Protein AF-A0A941S152-F1 (afdb_monomer_lite)

Radius of gyration: 25.99 Å; chains: 1; bounding box: 61×61×61 Å

Secondary structure (DSSP, 8-state):
-GGGT-HHHHHHHHHHHHHH--SHHHHHHHHHHHHHHS---SSEEEEEEEEEEES-HHHHHHHHHT-TTEEEEP--HHHHTTSSS--SEEEEEESS--TTS-GGG--TTTS-BEEEEEEEES--TT-SSEEEEEEEESHHHHHHHHHHHHHHHGGGEEEEEEEEEEEEEETTTGGG---B---TT--HHHHHHHHHHHHHHIIIIIGGGS-BGGGTTB-HHHHTT-GGGHHHHHHHHHHHHHHHHHTT----HHHHHHHTTPPPPPPB---HHHHTT--HHHHTTB-GGGS-HHHHHHHHHHHHHHT-HHHHHHHHHHHTT-GGGTTTS-HHHHHHHHHHHHHHTT-HHHHHHHHHHHHHHHHHTT--HHHHHHHHHHHHHHHTTSTT-TTHHHHHHHIIIIIHHH-GGGHHHHHHHHTT--S-SGGGS---------------------THHHHSS-SS---PPTT--

Sequence (469 aa):
HAWAGEDPLAAEAFKAASNHEADFESAVDYLVLSRLLKLPQQNRVFGYTQRFQVNSVSRLLTALDQQPRFVRDDVDEGAAARQEVRPTAAYHLQDRDSSHVAPAELTFDTVPRNIAELLIYDHAEGAAHGLAVMFSYGSDALQTHQQTLLAVGGDNLQVLGEPRAGRGLSAELFPLFANLDFPKGMSTPQVDAIRLKRSEVSQNEIWPGVPQEALGGKTPAEAAQVPELQKALAAAIVDFEIQAQSMGIRVDGAVLRARFGIPAVELKVPTESEIRALSVLQLRHVDYTKLPDEDLFTETEHARILQVGRIYAPLLEEGVKRPGLQDRMQLIAVATALSRLYVSEMNYEASIHWTLKGKQAAIEKHDSVQNMLLWELQELGLRKHFPDDSEVPALAAKLWNYYLPKLPEARSIIEFVLKDVTAPGPWNSAVPELVTGTAADASSGSGLWTPESAAAASGSSKLWLPGSE

Structure (mmCIF, N/CA/C/O backbone):
data_AF-A0A941S152-F1
#
_entry.id   AF-A0A941S152-F1
#
loop_
_atom_site.group_PDB
_atom_site.id
_atom_site.type_symbol
_atom_site.label_atom_id
_atom_site.label_alt_id
_atom_site.label_comp_id
_atom_site.label_asym_id
_atom_site.label_entity_id
_atom_site.label_seq_id
_atom_site.pdbx_PDB_ins_code
_atom_site.Cartn_x
_atom_site.Cartn_y
_atom_site.Cartn_z
_atom_site.occupancy
_atom_site.B_iso_or_equiv
_atom_site.auth_seq_id
_atom_site.auth_comp_id
_atom_site.auth_asym_id
_atom_site.auth_atom_id
_atom_site.pdbx_PDB_model_num
ATOM 1 N N . HIS A 1 1 ? 1.295 -23.131 21.624 1.00 82.56 1 HIS A N 1
ATOM 2 C CA . HIS A 1 1 ? 1.570 -23.503 20.225 1.00 82.56 1 HIS A CA 1
ATOM 3 C C . HIS A 1 1 ? 2.244 -22.369 19.451 1.00 82.56 1 HIS A C 1
ATOM 5 O O . HIS A 1 1 ? 3.448 -22.459 19.282 1.00 82.56 1 HIS A O 1
ATOM 11 N N . ALA A 1 2 ? 1.565 -21.270 19.079 1.00 82.88 2 ALA A N 1
ATOM 12 C CA . ALA A 1 2 ? 2.175 -20.215 18.239 1.00 82.88 2 ALA A CA 1
ATOM 13 C C . ALA A 1 2 ? 3.460 -19.600 18.838 1.00 82.88 2 ALA A C 1
ATOM 15 O O . ALA A 1 2 ? 4.507 -19.609 18.207 1.00 82.88 2 ALA A O 1
ATOM 16 N N . TRP A 1 3 ? 3.434 -19.183 20.111 1.00 84.06 3 TRP A N 1
ATOM 17 C CA . TRP A 1 3 ? 4.626 -18.652 20.806 1.00 84.06 3 TRP A CA 1
ATOM 18 C C . TRP A 1 3 ? 5.786 -19.649 20.937 1.00 84.06 3 TRP A C 1
ATOM 20 O O . TRP A 1 3 ? 6.917 -19.244 21.181 1.00 84.06 3 TRP A O 1
ATOM 30 N N . ALA A 1 4 ? 5.507 -20.945 20.798 1.00 88.56 4 ALA A N 1
ATOM 31 C CA . ALA A 1 4 ? 6.509 -22.003 20.850 1.00 88.56 4 ALA A CA 1
ATOM 32 C C . ALA A 1 4 ? 7.050 -22.375 19.454 1.00 88.56 4 ALA A C 1
ATOM 34 O O . ALA A 1 4 ? 7.833 -23.313 19.346 1.00 88.56 4 ALA A O 1
ATOM 35 N N . GLY A 1 5 ? 6.629 -21.676 18.389 1.00 84.56 5 GLY A N 1
ATOM 36 C CA . GLY A 1 5 ? 6.987 -21.997 17.002 1.00 84.56 5 GLY A CA 1
ATOM 37 C C . GLY A 1 5 ? 6.252 -23.216 16.433 1.00 84.56 5 GLY A C 1
ATOM 38 O O . GLY A 1 5 ? 6.666 -23.775 15.420 1.00 84.56 5 GLY A O 1
ATOM 39 N N . GLU A 1 6 ? 5.167 -23.657 17.075 1.00 88.88 6 GLU A N 1
ATOM 40 C CA . GLU A 1 6 ? 4.359 -24.804 16.644 1.00 88.88 6 GLU A CA 1
ATOM 41 C C . GLU A 1 6 ? 3.171 -24.348 15.778 1.00 88.88 6 GLU A C 1
ATOM 43 O O . GLU A 1 6 ? 2.007 -24.640 16.077 1.00 88.88 6 GLU A O 1
ATOM 48 N N . ASP A 1 7 ? 3.459 -23.600 14.713 1.00 88.38 7 ASP A N 1
ATOM 49 C CA . ASP A 1 7 ? 2.447 -22.942 13.874 1.00 88.38 7 ASP A CA 1
ATOM 50 C C . ASP A 1 7 ? 1.374 -23.895 13.319 1.00 88.38 7 ASP A C 1
ATOM 52 O O . ASP A 1 7 ? 0.195 -23.542 13.392 1.00 88.38 7 ASP A O 1
ATOM 56 N N . PRO A 1 8 ? 1.689 -25.125 12.851 1.00 90.50 8 PRO A N 1
ATOM 57 C CA . PRO A 1 8 ? 0.659 -26.048 12.373 1.00 90.50 8 PRO A CA 1
ATOM 58 C C . PRO A 1 8 ? -0.358 -26.432 13.456 1.00 90.50 8 PRO A C 1
ATOM 60 O O . PRO A 1 8 ? -1.557 -26.487 13.187 1.00 90.50 8 PRO A O 1
ATOM 63 N N . LEU A 1 9 ? 0.101 -26.660 14.693 1.00 92.31 9 LEU A N 1
ATOM 64 C CA . LEU A 1 9 ? -0.781 -26.992 15.816 1.00 92.31 9 LEU A CA 1
ATOM 65 C C . LEU A 1 9 ? -1.610 -25.781 16.241 1.00 92.31 9 LEU A C 1
ATOM 67 O O . LEU A 1 9 ? -2.798 -25.914 16.523 1.00 92.31 9 LEU A O 1
ATOM 71 N N . ALA A 1 10 ? -1.003 -24.593 16.250 1.00 93.56 10 ALA A N 1
ATOM 72 C CA . ALA A 1 10 ? -1.712 -23.353 16.536 1.00 93.56 10 ALA A CA 1
ATOM 73 C C . ALA A 1 10 ? -2.812 -23.082 15.502 1.00 93.56 10 ALA A C 1
ATOM 75 O O . ALA A 1 10 ? -3.938 -22.757 15.872 1.00 93.56 10 ALA A O 1
ATOM 76 N N . ALA A 1 11 ? -2.510 -23.274 14.217 1.00 92.56 11 ALA A N 1
ATOM 77 C CA . ALA A 1 11 ? -3.466 -23.087 13.141 1.00 92.56 11 ALA A CA 1
ATOM 78 C C . ALA A 1 11 ? -4.673 -24.027 13.269 1.00 92.56 11 ALA A C 1
ATOM 80 O O . ALA A 1 11 ? -5.812 -23.581 13.120 1.00 92.56 11 ALA A O 1
ATOM 81 N N . GLU A 1 12 ? -4.457 -25.309 13.578 1.00 94.25 12 GLU A N 1
ATOM 82 C CA . GLU A 1 12 ? -5.560 -26.251 13.806 1.00 94.25 12 GLU A CA 1
ATOM 83 C C . GLU A 1 12 ? -6.346 -25.931 15.086 1.00 94.25 12 GLU A C 1
ATOM 85 O O . GLU A 1 12 ? -7.574 -26.015 15.078 1.00 94.25 12 GLU A O 1
ATOM 90 N N . ALA A 1 13 ? -5.682 -25.479 16.155 1.00 95.31 13 ALA A N 1
ATOM 91 C CA . ALA A 1 13 ? -6.355 -25.044 17.379 1.00 95.31 13 ALA A CA 1
ATOM 92 C C . ALA A 1 13 ? -7.275 -23.836 17.132 1.00 95.31 13 ALA A C 1
ATOM 94 O O . ALA A 1 13 ? -8.432 -23.854 17.547 1.00 95.31 13 ALA A O 1
ATOM 95 N N . PHE A 1 14 ? -6.809 -22.820 16.398 1.00 95.56 14 PHE A N 1
ATOM 96 C CA . PHE A 1 14 ? -7.642 -21.675 16.025 1.00 95.56 14 PHE A CA 1
ATOM 97 C C . PHE A 1 14 ? -8.787 -22.065 15.087 1.00 95.56 14 PHE A C 1
ATOM 99 O O . PHE A 1 14 ? -9.913 -21.600 15.254 1.00 95.56 14 PHE A O 1
ATOM 106 N N . LYS A 1 15 ? -8.554 -22.987 14.146 1.00 95.25 15 LYS A N 1
ATOM 107 C CA . LYS A 1 15 ? -9.627 -23.529 13.303 1.00 95.25 15 LYS A CA 1
ATOM 108 C C . LYS A 1 15 ? -10.693 -24.231 14.146 1.00 95.25 15 LYS A C 1
ATOM 110 O O . LYS A 1 15 ? -11.882 -24.011 13.919 1.00 95.25 15 LYS A O 1
ATOM 115 N N . ALA A 1 16 ? -10.291 -25.045 15.120 1.00 96.31 16 ALA A N 1
ATOM 116 C CA . ALA A 1 16 ? -11.218 -25.694 16.041 1.00 96.31 16 ALA A CA 1
ATOM 117 C C . ALA A 1 16 ? -11.985 -24.663 16.885 1.00 96.31 16 ALA A C 1
ATOM 119 O O . ALA A 1 16 ? -13.212 -24.734 16.945 1.00 96.31 16 ALA A O 1
ATOM 120 N N . ALA A 1 17 ? -11.294 -23.665 17.448 1.00 95.75 17 ALA A N 1
ATOM 121 C CA . ALA A 1 17 ? -11.914 -22.568 18.194 1.00 95.75 17 ALA A CA 1
ATOM 122 C C . ALA A 1 17 ? -12.973 -21.840 17.353 1.00 95.75 17 ALA A C 1
ATOM 124 O O . ALA A 1 17 ? -14.103 -21.679 17.803 1.00 95.75 17 ALA A O 1
ATOM 125 N N . SER A 1 18 ? -12.675 -21.537 16.084 1.00 96.75 18 SER A N 1
ATOM 126 C CA . SER A 1 18 ? -13.630 -20.898 15.168 1.00 96.75 18 SER A CA 1
ATOM 127 C C . SER A 1 18 ? -14.936 -21.680 14.975 1.00 96.75 18 SER A C 1
ATOM 129 O O . SER A 1 18 ? -15.940 -21.102 14.570 1.00 96.75 18 SER A O 1
ATOM 131 N N . ASN A 1 19 ? -14.945 -23.000 15.187 1.00 95.38 19 ASN A N 1
ATOM 132 C CA . ASN A 1 19 ? -16.136 -23.842 15.027 1.00 95.38 19 ASN A CA 1
ATOM 133 C C . ASN A 1 19 ? -16.952 -23.988 16.314 1.00 95.38 19 ASN A C 1
ATOM 135 O O . ASN A 1 19 ? -18.108 -24.397 16.243 1.00 95.38 19 ASN A O 1
ATOM 139 N N . HIS A 1 20 ? -16.352 -23.682 17.462 1.00 96.06 20 HIS A N 1
ATOM 140 C CA . HIS A 1 20 ? -17.003 -23.733 18.769 1.00 96.06 20 HIS A CA 1
ATOM 141 C C . HIS A 1 20 ? -17.380 -22.349 19.305 1.00 96.06 20 HIS A C 1
ATOM 143 O O . HIS A 1 20 ? -18.161 -22.267 20.250 1.00 96.06 20 HIS A O 1
ATOM 149 N N . GLU A 1 21 ? -16.847 -21.285 18.707 1.00 95.62 21 GLU A N 1
ATOM 150 C CA . GLU A 1 21 ? -17.177 -19.908 19.046 1.00 95.62 21 GLU A CA 1
ATOM 151 C C . GLU A 1 21 ? -18.604 -19.554 18.599 1.00 95.62 21 GLU A C 1
ATOM 153 O O . GLU A 1 21 ? -19.002 -19.827 17.463 1.00 95.62 21 GLU A O 1
ATOM 158 N N . ALA A 1 22 ? -19.379 -18.970 19.514 1.00 93.69 22 ALA A N 1
ATOM 159 C CA . ALA A 1 22 ?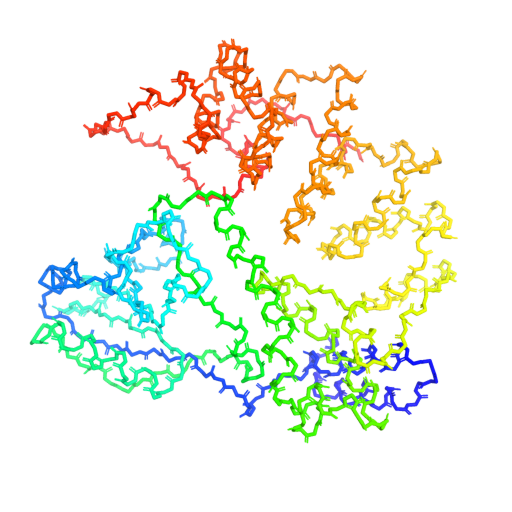 -20.770 -18.596 19.277 1.00 93.69 22 ALA A CA 1
ATOM 160 C C . ALA A 1 22 ? -20.880 -17.201 18.652 1.00 93.69 22 ALA A C 1
ATOM 162 O O . ALA A 1 22 ? -21.794 -16.945 17.867 1.00 93.69 22 ALA A O 1
ATOM 163 N N . ASP A 1 23 ? -19.954 -16.306 18.997 1.00 93.69 23 ASP A N 1
ATOM 164 C CA . ASP A 1 23 ? -19.885 -14.974 18.415 1.00 93.69 23 ASP A CA 1
ATOM 165 C C . ASP A 1 23 ? -19.333 -15.027 16.986 1.00 93.69 23 ASP A C 1
ATOM 167 O O . ASP A 1 23 ? -18.220 -15.496 16.750 1.00 93.69 23 ASP A O 1
ATOM 171 N N . PHE A 1 24 ? -20.101 -14.518 16.020 1.00 94.88 24 PHE A N 1
ATOM 172 C CA . PHE A 1 24 ? -19.744 -14.630 14.606 1.00 94.88 24 PHE A CA 1
ATOM 173 C C . PHE A 1 24 ? -18.400 -13.961 14.285 1.00 94.88 24 PHE A C 1
ATOM 175 O O . PHE A 1 24 ? -17.563 -14.578 13.629 1.00 94.88 24 PHE A O 1
ATOM 182 N N . GLU A 1 25 ? -18.159 -12.737 14.763 1.00 95.00 25 GLU A N 1
ATOM 183 C CA . GLU A 1 25 ? -16.914 -12.019 14.457 1.00 95.00 25 GLU A CA 1
ATOM 184 C C . GLU A 1 25 ? -15.699 -12.641 15.156 1.00 95.00 25 GLU A C 1
ATOM 186 O O . GLU A 1 25 ? -14.649 -12.797 14.539 1.00 95.00 25 GLU A O 1
ATOM 191 N N . SER A 1 26 ? -15.842 -13.102 16.402 1.00 93.94 26 SER A N 1
ATOM 192 C CA . SER A 1 26 ? -14.766 -13.836 17.085 1.00 93.94 26 SER A CA 1
ATOM 193 C C . SER A 1 26 ? -14.440 -15.153 16.369 1.00 93.94 26 SER A C 1
ATOM 195 O O . SER A 1 26 ? -13.273 -15.513 16.201 1.00 93.94 26 SER A O 1
ATOM 197 N N . ALA A 1 27 ? -15.460 -15.858 15.866 1.00 95.81 27 ALA A N 1
ATOM 198 C CA . ALA A 1 27 ? -15.267 -17.054 15.056 1.00 95.81 27 ALA A CA 1
ATOM 199 C C . ALA A 1 27 ? -14.530 -16.742 13.738 1.00 95.81 27 ALA A C 1
ATOM 201 O O . ALA A 1 27 ? -13.678 -17.525 13.307 1.00 95.81 27 ALA A O 1
ATOM 202 N N . VAL A 1 28 ? -14.833 -15.604 13.105 1.00 96.75 28 VAL A N 1
ATOM 203 C CA . VAL A 1 28 ? -14.126 -15.104 11.916 1.00 96.75 28 VAL A CA 1
ATOM 204 C C . VAL A 1 28 ? -12.661 -14.799 12.237 1.00 96.75 28 VAL A C 1
ATOM 206 O O . VAL A 1 28 ? -11.787 -15.285 11.520 1.00 96.75 28 VAL A O 1
ATOM 209 N N . ASP A 1 29 ? -12.372 -14.092 13.330 1.00 95.25 29 ASP A N 1
ATOM 210 C CA . ASP A 1 29 ? -11.004 -13.750 13.738 1.00 95.25 29 ASP A CA 1
ATOM 211 C C . ASP A 1 29 ? -10.145 -14.991 13.988 1.00 95.25 29 ASP A C 1
ATOM 213 O O . ASP A 1 29 ? -9.012 -15.077 13.509 1.00 95.25 29 ASP A O 1
ATOM 217 N N . TYR A 1 30 ? -10.682 -16.002 14.678 1.00 95.62 30 TYR A N 1
ATOM 218 C CA . TYR A 1 30 ? -9.973 -17.269 14.858 1.00 95.62 30 TYR A CA 1
ATOM 219 C C . TYR A 1 30 ? -9.685 -17.959 13.523 1.00 95.62 30 TYR A C 1
ATOM 221 O O . TYR A 1 30 ? -8.609 -18.532 13.332 1.00 95.62 30 TYR A O 1
ATOM 229 N N . LEU A 1 31 ? -10.612 -17.887 12.569 1.00 95.88 31 LEU A N 1
ATOM 230 C CA . LEU A 1 31 ? -10.389 -18.452 11.245 1.00 95.88 31 LEU A CA 1
ATOM 231 C C . LEU A 1 31 ? -9.303 -17.688 10.468 1.00 95.88 31 LEU A C 1
ATOM 233 O O . LEU A 1 31 ? -8.474 -18.329 9.823 1.00 95.88 31 LEU A O 1
ATOM 237 N N . VAL A 1 32 ? -9.253 -16.358 10.577 1.00 94.88 32 VAL A N 1
ATOM 238 C CA . VAL A 1 32 ? -8.183 -15.515 10.008 1.00 94.88 32 VAL A CA 1
ATOM 239 C C . VAL A 1 32 ? -6.830 -15.869 10.632 1.00 94.88 32 VAL A C 1
ATOM 241 O O . VAL A 1 32 ? -5.883 -16.169 9.909 1.00 94.88 32 VAL A O 1
ATOM 244 N N . LEU A 1 33 ? -6.728 -15.947 11.965 1.00 93.19 33 LEU A N 1
ATOM 245 C CA . LEU A 1 33 ? -5.487 -16.344 12.651 1.00 93.19 33 LEU A CA 1
ATOM 246 C C . LEU A 1 33 ? -5.007 -17.733 12.221 1.00 93.19 33 LEU A C 1
ATOM 248 O O . LEU A 1 33 ? -3.816 -17.936 11.982 1.00 93.19 33 LEU A O 1
ATOM 252 N N . SER A 1 34 ? -5.934 -18.685 12.078 1.00 93.50 34 SER A N 1
ATOM 253 C CA . SER A 1 34 ? -5.625 -20.019 11.557 1.00 93.50 34 SER A CA 1
ATOM 254 C C . SER A 1 34 ? -4.985 -19.955 10.168 1.00 93.50 34 SER A C 1
ATOM 256 O O . SER A 1 34 ? -4.012 -20.662 9.906 1.00 93.50 34 SER A O 1
ATOM 258 N N . ARG A 1 35 ? -5.504 -19.097 9.282 1.00 90.12 35 ARG A N 1
ATOM 259 C CA . ARG A 1 35 ? -5.003 -18.930 7.911 1.00 90.12 35 ARG A CA 1
ATOM 260 C C . ARG A 1 35 ? -3.667 -18.197 7.864 1.00 90.12 35 ARG A C 1
ATOM 262 O O . ARG A 1 35 ? -2.782 -18.648 7.150 1.00 90.12 35 ARG A O 1
ATOM 269 N N . LEU A 1 36 ? -3.483 -17.143 8.659 1.00 88.25 36 LEU A N 1
ATOM 270 C CA . LEU A 1 36 ? -2.224 -16.387 8.715 1.00 88.25 36 LEU A CA 1
ATOM 271 C C . LEU A 1 36 ? -1.042 -17.237 9.207 1.00 88.25 36 LEU A C 1
ATOM 273 O O . LEU A 1 36 ? 0.086 -17.036 8.764 1.00 88.25 36 LEU A O 1
ATOM 277 N N . LEU A 1 37 ? -1.298 -18.209 10.089 1.00 88.50 37 LEU A N 1
ATOM 278 C CA . LEU A 1 37 ? -0.285 -19.159 10.565 1.00 88.50 37 LEU A CA 1
ATOM 279 C C . LEU A 1 37 ? -0.015 -20.302 9.576 1.00 88.50 37 LEU A C 1
ATOM 281 O O . LEU A 1 37 ? 1.025 -20.959 9.648 1.00 88.50 37 LEU A O 1
ATOM 285 N N . LYS A 1 38 ? -0.926 -20.556 8.630 1.00 83.56 38 LYS A N 1
ATOM 286 C CA . LYS A 1 38 ? -0.695 -21.525 7.558 1.00 83.56 38 LYS A CA 1
ATOM 287 C C . LYS A 1 38 ? 0.111 -20.866 6.452 1.00 83.56 38 LYS A C 1
ATOM 289 O O . LYS A 1 38 ? -0.403 -20.078 5.672 1.00 83.56 38 LYS A O 1
ATOM 294 N N . LEU A 1 39 ? 1.375 -21.258 6.317 1.00 63.34 39 LEU A N 1
ATOM 295 C CA . LEU A 1 39 ? 2.129 -20.960 5.103 1.00 63.34 39 LEU A CA 1
ATOM 296 C C . LEU A 1 39 ? 1.483 -21.723 3.931 1.00 63.34 39 LEU A C 1
ATOM 298 O O . LEU A 1 39 ? 1.511 -22.958 3.950 1.00 63.34 39 LEU A O 1
ATOM 302 N N . PRO A 1 40 ? 0.935 -21.051 2.899 1.00 58.84 40 PRO A N 1
ATOM 303 C CA . PRO A 1 40 ? 0.444 -21.749 1.720 1.00 58.84 40 PRO A CA 1
ATOM 304 C C . PRO A 1 40 ? 1.648 -22.387 1.024 1.00 58.84 40 PRO A C 1
ATOM 306 O O . PRO A 1 40 ? 2.498 -21.697 0.464 1.00 58.84 40 PRO A O 1
ATOM 309 N N . GLN A 1 41 ? 1.775 -23.709 1.132 1.00 58.06 41 GLN A N 1
ATOM 310 C CA . GLN A 1 41 ? 2.913 -24.455 0.585 1.00 58.06 41 GLN A CA 1
ATOM 311 C C . GLN A 1 41 ? 2.629 -24.983 -0.826 1.00 58.06 41 GLN A C 1
ATOM 313 O O . GLN A 1 41 ? 3.558 -25.108 -1.617 1.00 58.06 41 GLN A O 1
ATOM 318 N N . GLN A 1 42 ? 1.365 -25.273 -1.152 1.00 64.00 42 GLN A N 1
ATOM 319 C CA . GLN A 1 42 ? 1.024 -26.065 -2.340 1.00 64.00 42 GLN A CA 1
ATOM 320 C C . GLN A 1 42 ? 0.541 -25.236 -3.540 1.00 64.00 42 GLN A C 1
ATOM 322 O O . GLN A 1 42 ? 0.799 -25.634 -4.670 1.00 64.00 42 GLN A O 1
ATOM 327 N N . ASN A 1 43 ? -0.091 -24.075 -3.326 1.00 80.50 43 ASN A N 1
ATOM 328 C CA . ASN A 1 43 ? -0.660 -23.260 -4.406 1.00 80.50 43 ASN A CA 1
ATOM 329 C C . ASN A 1 43 ? 0.027 -21.888 -4.516 1.00 80.50 43 ASN A C 1
ATOM 331 O O . ASN A 1 43 ? -0.495 -20.863 -4.070 1.00 80.50 43 ASN A O 1
ATOM 335 N N . ARG A 1 44 ? 1.250 -21.877 -5.059 1.00 87.06 44 ARG A N 1
ATOM 336 C CA . ARG A 1 44 ? 2.060 -20.659 -5.200 1.00 87.06 44 ARG A CA 1
ATOM 337 C C . ARG A 1 44 ? 2.507 -20.431 -6.632 1.00 87.06 44 ARG A C 1
ATOM 339 O O . ARG A 1 44 ? 2.918 -21.362 -7.317 1.00 87.06 44 ARG A O 1
ATOM 346 N N . VAL A 1 45 ? 2.552 -19.163 -7.020 1.00 90.81 45 VAL A N 1
ATOM 347 C CA . VAL A 1 45 ? 3.277 -18.713 -8.208 1.00 90.81 45 VAL A CA 1
ATOM 348 C C . VAL A 1 45 ? 4.685 -18.328 -7.770 1.00 90.81 45 VAL A C 1
ATOM 350 O O . VAL A 1 45 ? 4.889 -17.313 -7.099 1.00 90.81 45 VAL A O 1
ATOM 353 N N . PHE A 1 46 ? 5.660 -19.180 -8.083 1.00 92.38 46 PHE A N 1
ATOM 354 C CA . PHE A 1 46 ? 7.056 -18.966 -7.705 1.00 92.38 46 PHE A CA 1
ATOM 355 C C . PHE A 1 46 ? 7.713 -17.887 -8.564 1.00 92.38 46 PHE A C 1
ATOM 357 O O . PHE A 1 46 ? 7.537 -17.861 -9.781 1.00 92.38 46 PHE A O 1
ATOM 364 N N . GLY A 1 47 ? 8.493 -17.015 -7.924 1.00 92.88 47 GLY A N 1
ATOM 365 C CA . GLY A 1 47 ? 9.498 -16.224 -8.625 1.00 92.88 47 GLY A CA 1
ATOM 366 C C . GLY A 1 47 ? 10.672 -17.124 -8.989 1.00 92.88 47 GLY A C 1
ATOM 367 O O . GLY A 1 47 ? 11.142 -17.883 -8.143 1.00 92.88 47 GLY A O 1
ATOM 368 N N . TYR A 1 48 ? 11.139 -17.060 -10.225 1.00 95.31 48 TYR A N 1
ATOM 369 C CA . TYR A 1 48 ? 12.285 -17.807 -10.714 1.00 95.31 48 TYR A CA 1
ATOM 370 C C . TYR A 1 48 ? 13.415 -16.861 -11.082 1.00 95.31 48 TYR A C 1
ATOM 372 O O . TYR A 1 48 ? 13.190 -15.782 -11.628 1.00 95.31 48 TYR A O 1
ATOM 380 N N . THR A 1 49 ? 14.638 -17.310 -10.822 1.00 95.69 49 THR A N 1
ATOM 381 C CA . THR A 1 49 ? 15.857 -16.618 -11.220 1.00 95.69 49 THR A CA 1
ATOM 382 C C . THR A 1 49 ? 16.607 -17.438 -12.261 1.00 95.69 49 THR A C 1
ATOM 384 O O . THR A 1 49 ? 17.031 -18.558 -11.968 1.00 95.69 49 THR A O 1
ATOM 387 N N . GLN A 1 50 ? 16.824 -16.863 -13.444 1.00 96.81 50 GLN A N 1
ATOM 388 C CA . GLN A 1 50 ? 17.674 -17.427 -14.493 1.00 96.81 50 GLN A CA 1
ATOM 389 C C . GLN A 1 50 ? 18.972 -16.629 -14.604 1.00 96.81 50 GLN A C 1
ATOM 391 O O . GLN A 1 50 ? 18.964 -15.399 -14.595 1.00 96.81 50 GLN A O 1
ATOM 396 N N . ARG A 1 51 ? 20.097 -17.335 -14.725 1.00 95.56 51 ARG A N 1
ATOM 397 C CA . ARG A 1 51 ? 21.418 -16.728 -14.909 1.00 95.56 51 ARG A CA 1
ATOM 398 C C . ARG A 1 51 ? 21.882 -16.866 -16.349 1.00 95.56 51 ARG A C 1
ATOM 400 O O . ARG A 1 51 ? 21.586 -17.864 -17.009 1.00 95.56 51 ARG A O 1
ATOM 407 N N . PHE A 1 52 ? 22.653 -15.886 -16.797 1.00 95.62 52 PHE A N 1
ATOM 408 C CA . PHE A 1 52 ? 23.246 -15.851 -18.123 1.00 95.62 52 PHE A CA 1
ATOM 409 C C . PHE A 1 52 ? 24.692 -15.378 -18.045 1.00 95.62 52 PHE A C 1
ATOM 411 O O . PHE A 1 52 ? 24.998 -14.413 -17.347 1.00 95.62 52 PHE A O 1
ATOM 418 N N . GLN A 1 53 ? 25.570 -16.029 -18.794 1.00 94.31 53 GLN A N 1
ATOM 419 C CA . GLN A 1 53 ? 26.903 -15.523 -19.071 1.00 94.31 53 GLN A CA 1
ATOM 420 C C . GLN A 1 53 ? 26.792 -14.399 -20.095 1.00 94.31 53 GLN A C 1
ATOM 422 O O . GLN A 1 53 ? 26.091 -14.546 -21.098 1.00 94.31 53 GLN A O 1
ATOM 427 N N . VAL A 1 54 ? 27.511 -13.306 -19.853 1.00 94.56 54 VAL A N 1
ATOM 428 C CA . VAL A 1 54 ? 27.577 -12.149 -20.742 1.00 94.56 54 VAL A CA 1
ATOM 429 C C . VAL A 1 54 ? 28.981 -12.047 -21.326 1.00 94.56 54 VAL A C 1
ATOM 431 O O . VAL A 1 54 ? 29.951 -11.784 -20.614 1.00 94.56 54 VAL A O 1
ATOM 434 N N . ASN A 1 55 ? 29.096 -12.227 -22.640 1.00 91.44 55 ASN A N 1
ATOM 435 C CA . ASN A 1 55 ? 30.387 -12.171 -23.334 1.00 91.44 55 ASN A CA 1
ATOM 436 C C . ASN A 1 55 ? 30.908 -10.732 -23.481 1.00 91.44 55 ASN A C 1
ATOM 438 O O . ASN A 1 55 ? 32.114 -10.503 -23.481 1.00 91.44 55 ASN A O 1
ATOM 442 N N . SER A 1 56 ? 30.004 -9.757 -23.611 1.00 92.00 56 SER A N 1
ATOM 443 C CA . SER A 1 56 ? 30.338 -8.333 -23.666 1.00 92.00 56 SER A CA 1
ATOM 444 C C . SER A 1 56 ? 29.215 -7.501 -23.054 1.00 92.00 56 SER A C 1
ATOM 446 O O . SER A 1 56 ? 28.162 -7.321 -23.669 1.00 92.00 56 SER A O 1
ATOM 448 N N . VAL A 1 57 ? 29.448 -6.976 -21.847 1.00 92.44 57 VAL A N 1
ATOM 449 C CA . VAL A 1 57 ? 28.448 -6.180 -21.121 1.00 92.44 57 VAL A CA 1
ATOM 450 C C . VAL A 1 57 ? 28.085 -4.918 -21.891 1.00 92.44 57 VAL A C 1
ATOM 452 O O . VAL A 1 57 ? 26.907 -4.680 -22.125 1.00 92.44 57 VAL A O 1
ATOM 455 N N . SER A 1 58 ? 29.058 -4.159 -22.399 1.00 93.06 58 SER A N 1
ATOM 456 C CA . SER A 1 58 ? 28.770 -2.931 -23.154 1.00 93.06 58 SER A CA 1
ATOM 457 C C . SER A 1 58 ? 27.902 -3.175 -24.397 1.00 93.06 58 SER A C 1
ATOM 459 O O . SER A 1 58 ? 27.017 -2.370 -24.689 1.00 93.06 58 SER A O 1
ATOM 461 N N . ARG A 1 59 ? 28.111 -4.289 -25.120 1.00 94.31 59 ARG A N 1
ATOM 462 C CA . ARG A 1 59 ? 27.279 -4.644 -26.284 1.00 94.31 59 ARG A CA 1
ATOM 463 C C . ARG A 1 59 ? 25.869 -5.040 -25.874 1.00 94.31 59 ARG A C 1
ATOM 465 O O . ARG A 1 59 ? 24.924 -4.610 -26.526 1.00 94.31 59 ARG A O 1
ATOM 472 N N . LEU A 1 60 ? 25.734 -5.819 -24.801 1.00 95.44 60 LEU A N 1
ATOM 473 C CA . LEU A 1 60 ? 24.428 -6.185 -24.263 1.00 95.44 60 LEU A CA 1
ATOM 474 C C . LEU A 1 60 ? 23.644 -4.943 -23.821 1.00 95.44 60 LEU A C 1
ATOM 476 O O . LEU A 1 60 ? 22.500 -4.794 -24.226 1.00 95.44 60 LEU A O 1
ATOM 480 N N . LEU A 1 61 ? 24.265 -4.036 -23.059 1.00 95.44 61 LEU A N 1
ATOM 481 C CA . LEU A 1 61 ? 23.629 -2.783 -22.631 1.00 95.44 61 LEU A CA 1
ATOM 482 C C . LEU A 1 61 ? 23.169 -1.953 -23.833 1.00 95.44 61 LEU A C 1
ATOM 484 O O . LEU A 1 61 ? 22.022 -1.532 -23.881 1.00 95.44 61 LEU A O 1
ATOM 488 N N . THR A 1 62 ? 24.026 -1.809 -24.850 1.00 95.88 62 THR A N 1
ATOM 489 C CA . THR A 1 62 ? 23.671 -1.096 -26.089 1.00 95.88 62 THR A CA 1
ATOM 490 C C . THR A 1 62 ? 22.476 -1.742 -26.797 1.00 95.88 62 THR A C 1
ATOM 492 O O . THR A 1 62 ? 21.611 -1.034 -27.300 1.00 95.88 62 THR A O 1
ATOM 495 N N . ALA A 1 63 ? 22.419 -3.076 -26.850 1.00 96.38 63 ALA A N 1
ATOM 496 C CA . ALA A 1 63 ? 21.309 -3.796 -27.470 1.00 96.38 63 ALA A CA 1
ATOM 497 C C . ALA A 1 63 ? 20.004 -3.641 -26.675 1.00 96.38 63 ALA A C 1
ATOM 499 O O . ALA A 1 63 ? 18.953 -3.456 -27.279 1.00 96.38 63 ALA A O 1
ATOM 500 N N . LEU A 1 64 ? 20.069 -3.682 -25.340 1.00 96.25 64 LEU A N 1
ATOM 501 C CA . LEU A 1 64 ? 18.913 -3.484 -24.463 1.00 96.25 64 LEU A CA 1
ATOM 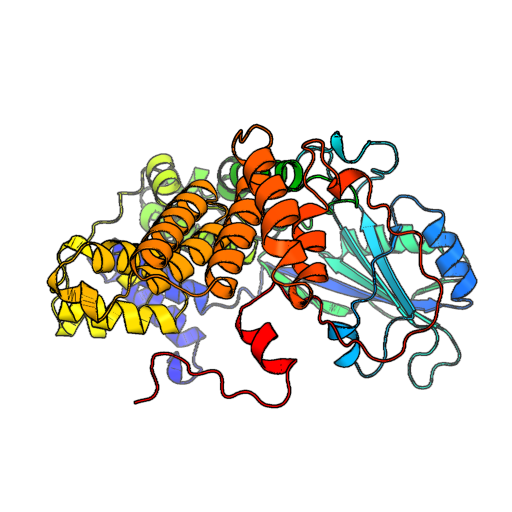502 C C . LEU A 1 64 ? 18.380 -2.050 -24.544 1.00 96.25 64 LEU A C 1
ATOM 504 O O . LEU A 1 64 ? 17.180 -1.873 -24.706 1.00 96.25 64 LEU A O 1
ATOM 508 N N . ASP A 1 65 ? 19.261 -1.045 -24.536 1.00 94.88 65 ASP A N 1
ATOM 509 C CA . ASP A 1 65 ? 18.891 0.376 -24.640 1.00 94.88 65 ASP A CA 1
ATOM 510 C C . ASP A 1 65 ? 18.196 0.715 -25.981 1.00 94.88 65 ASP A C 1
ATOM 512 O O . ASP A 1 65 ? 17.511 1.730 -26.094 1.00 94.88 65 ASP A O 1
ATOM 516 N N . GLN A 1 66 ? 18.348 -0.129 -27.009 1.00 94.62 66 GLN A N 1
ATOM 517 C CA . GLN A 1 66 ? 17.658 0.006 -28.299 1.00 94.62 66 GLN A CA 1
ATOM 518 C C . GLN A 1 66 ? 16.266 -0.641 -28.325 1.00 94.62 66 GLN A C 1
ATOM 520 O O . GLN A 1 66 ? 15.546 -0.489 -29.313 1.00 94.62 66 GLN A O 1
ATOM 525 N N . GLN A 1 67 ? 15.884 -1.382 -27.284 1.00 95.19 67 GLN A N 1
ATOM 526 C CA . GLN A 1 67 ? 14.614 -2.096 -27.222 1.00 95.19 67 GLN A CA 1
ATOM 527 C C . GLN A 1 67 ? 13.630 -1.358 -26.313 1.00 95.19 67 GLN A C 1
ATOM 529 O O . GLN A 1 67 ? 13.835 -1.337 -25.101 1.00 95.19 67 GLN A O 1
ATOM 534 N N . PRO A 1 68 ? 12.505 -0.839 -26.840 1.00 92.25 68 PRO A N 1
ATOM 535 C CA . PRO A 1 68 ? 11.581 -0.018 -26.054 1.00 92.25 68 PRO A CA 1
ATOM 536 C C . PRO A 1 68 ? 11.008 -0.697 -24.803 1.00 92.25 68 PRO A C 1
ATOM 538 O O . PRO A 1 68 ? 10.674 -0.030 -23.833 1.00 92.25 68 PRO A O 1
ATOM 541 N N . ARG A 1 69 ? 10.901 -2.032 -24.815 1.00 94.06 69 ARG A N 1
ATOM 542 C CA . ARG A 1 69 ? 10.364 -2.820 -23.694 1.00 94.06 69 ARG A CA 1
ATOM 543 C C . ARG A 1 69 ? 11.374 -3.084 -22.576 1.00 94.06 69 ARG A C 1
ATOM 545 O O . ARG A 1 69 ? 10.962 -3.580 -21.532 1.00 94.06 69 ARG A O 1
ATOM 552 N N . PHE A 1 70 ? 12.662 -2.823 -22.796 1.00 95.31 70 PHE A N 1
ATOM 553 C CA . PHE A 1 70 ? 13.698 -2.935 -21.771 1.00 95.31 70 PHE A CA 1
ATOM 554 C C . PHE A 1 70 ? 14.002 -1.542 -21.231 1.00 95.31 70 PHE A C 1
ATOM 556 O O . PHE A 1 70 ? 14.798 -0.795 -21.795 1.00 95.31 70 PHE A O 1
ATOM 563 N N . VAL A 1 71 ? 13.355 -1.189 -20.124 1.00 92.50 71 VAL A N 1
ATOM 564 C CA . VAL A 1 71 ? 13.503 0.129 -19.508 1.00 92.50 71 VAL A CA 1
ATOM 565 C C . VAL A 1 71 ? 14.593 0.066 -18.457 1.00 92.50 71 VAL A C 1
ATOM 567 O O . VAL A 1 71 ? 14.538 -0.749 -17.538 1.00 92.50 71 VAL A O 1
ATOM 570 N N . ARG A 1 72 ? 15.605 0.917 -18.613 1.00 92.12 72 ARG A N 1
ATOM 571 C CA . ARG A 1 72 ? 16.721 1.009 -17.676 1.00 92.12 72 ARG A CA 1
ATOM 572 C C . ARG A 1 72 ? 16.274 1.691 -16.389 1.00 92.12 72 ARG A C 1
ATOM 574 O O . ARG A 1 72 ? 15.691 2.773 -16.442 1.00 92.12 72 ARG A O 1
ATOM 581 N N . ASP A 1 73 ? 16.591 1.069 -15.262 1.00 86.50 73 ASP A N 1
ATOM 582 C CA . ASP A 1 73 ? 16.323 1.613 -13.935 1.00 86.50 73 ASP A CA 1
ATOM 583 C C . ASP A 1 73 ? 17.584 2.261 -13.347 1.00 86.50 73 ASP A C 1
ATOM 585 O O . ASP A 1 73 ? 18.721 1.882 -13.668 1.00 86.50 73 ASP A O 1
ATOM 589 N N . ASP A 1 74 ? 17.382 3.252 -12.484 1.00 78.50 74 ASP A N 1
ATOM 590 C CA . ASP A 1 74 ? 18.467 3.889 -11.750 1.00 78.50 74 ASP A CA 1
ATOM 591 C C . ASP A 1 74 ? 18.902 2.926 -10.630 1.00 78.50 74 ASP A C 1
ATOM 593 O O . ASP A 1 74 ? 18.115 2.561 -9.759 1.00 78.50 74 ASP A O 1
ATOM 597 N N . VAL A 1 75 ? 20.159 2.463 -10.651 1.00 67.00 75 VAL A N 1
ATOM 598 C CA . VAL A 1 75 ? 20.668 1.534 -9.626 1.00 67.00 75 VAL A CA 1
ATOM 599 C C . VAL A 1 75 ? 20.751 2.272 -8.289 1.00 67.00 75 VAL A C 1
ATOM 601 O O . VAL A 1 75 ? 21.735 2.980 -8.049 1.00 67.00 75 VAL A O 1
ATOM 604 N N . ASP A 1 76 ? 19.737 2.081 -7.439 1.00 59.56 76 ASP A N 1
ATOM 605 C CA . ASP A 1 76 ? 19.621 2.712 -6.121 1.00 59.56 76 ASP A CA 1
ATOM 606 C C . ASP A 1 76 ? 20.917 2.550 -5.314 1.00 59.56 76 ASP A C 1
ATOM 608 O O . ASP A 1 76 ? 21.334 1.444 -4.951 1.00 59.56 76 ASP A O 1
ATOM 612 N N . GLU A 1 77 ? 21.567 3.680 -5.036 1.00 50.03 77 GLU A N 1
ATOM 613 C CA . GLU A 1 77 ? 22.858 3.728 -4.356 1.00 50.03 77 GLU A CA 1
ATOM 614 C C . GLU A 1 77 ? 22.762 3.222 -2.908 1.00 50.03 77 GLU A C 1
ATOM 616 O O . GLU A 1 77 ? 23.716 2.630 -2.398 1.00 50.03 77 GLU A O 1
ATOM 621 N N . GLY A 1 78 ? 21.601 3.384 -2.260 1.00 50.81 78 GLY A N 1
ATOM 622 C CA . GLY A 1 78 ? 21.367 2.953 -0.880 1.00 50.81 78 GLY A CA 1
ATOM 623 C C . GLY A 1 78 ? 21.151 1.443 -0.741 1.00 50.81 78 GLY A C 1
ATOM 624 O O . GLY A 1 78 ? 21.691 0.819 0.178 1.00 50.81 78 GLY A O 1
ATOM 625 N N . ALA A 1 79 ? 20.396 0.835 -1.662 1.00 48.78 79 ALA A N 1
ATOM 626 C CA . ALA A 1 79 ? 20.215 -0.616 -1.722 1.00 48.78 79 ALA A CA 1
ATOM 627 C C . ALA A 1 79 ? 21.498 -1.337 -2.172 1.00 48.78 79 ALA A C 1
ATOM 629 O O . ALA A 1 79 ? 21.840 -2.391 -1.625 1.00 48.78 79 ALA A O 1
ATOM 630 N N . ALA A 1 80 ? 22.247 -0.742 -3.107 1.00 51.34 80 ALA A N 1
ATOM 631 C CA . ALA A 1 80 ? 23.525 -1.261 -3.587 1.00 51.34 80 ALA A CA 1
ATOM 632 C C . ALA A 1 80 ? 24.615 -1.289 -2.502 1.00 51.34 80 ALA A C 1
ATOM 634 O O . ALA A 1 80 ? 25.417 -2.217 -2.483 1.00 51.34 80 ALA A O 1
ATOM 635 N N . ALA A 1 81 ? 24.622 -0.335 -1.561 1.00 51.97 81 ALA A N 1
ATOM 636 C CA . ALA A 1 81 ? 25.593 -0.290 -0.461 1.00 51.97 81 ALA A CA 1
ATOM 637 C C . ALA A 1 81 ? 25.498 -1.482 0.516 1.00 51.97 81 ALA A C 1
ATOM 639 O O . ALA A 1 81 ? 26.418 -1.716 1.297 1.00 51.97 81 ALA A O 1
ATOM 640 N N . ARG A 1 82 ? 24.387 -2.235 0.492 1.00 50.78 82 ARG A N 1
ATOM 641 C CA . ARG A 1 82 ? 24.170 -3.433 1.325 1.00 50.78 82 ARG A CA 1
ATOM 642 C C . ARG A 1 82 ? 24.524 -4.742 0.614 1.00 50.78 82 ARG A C 1
ATOM 644 O O . ARG A 1 82 ? 24.445 -5.796 1.239 1.00 50.78 82 ARG A O 1
ATOM 651 N N . GLN A 1 83 ? 24.861 -4.693 -0.675 1.00 59.84 83 GLN A N 1
ATOM 652 C CA . GLN A 1 83 ? 25.258 -5.859 -1.462 1.00 59.84 83 GLN A CA 1
ATOM 653 C C . GLN A 1 83 ? 26.781 -5.879 -1.623 1.00 59.84 83 GLN A C 1
ATOM 655 O O . GLN A 1 83 ? 27.390 -4.846 -1.880 1.00 59.84 83 GLN A O 1
ATOM 660 N N . GLU A 1 84 ? 27.396 -7.058 -1.510 1.00 59.00 84 GLU A N 1
ATOM 661 C CA . GLU A 1 84 ? 28.848 -7.217 -1.708 1.00 59.00 84 GLU A CA 1
ATOM 662 C C . GLU A 1 84 ? 29.273 -6.907 -3.156 1.00 59.00 84 GLU A C 1
ATOM 664 O O . GLU A 1 84 ? 30.378 -6.422 -3.385 1.00 59.00 84 GLU A O 1
ATOM 669 N N . VAL A 1 85 ? 28.380 -7.113 -4.134 1.00 69.94 85 VAL A N 1
ATOM 670 C CA . VAL A 1 85 ? 28.627 -6.835 -5.557 1.00 69.94 85 VAL A CA 1
ATOM 671 C C . VAL A 1 85 ? 27.490 -5.994 -6.134 1.00 69.94 85 VAL A C 1
ATOM 673 O O . VAL A 1 85 ? 26.339 -6.431 -6.170 1.00 69.94 85 VAL A O 1
ATOM 676 N N . ARG A 1 86 ? 27.818 -4.795 -6.627 1.00 78.75 86 ARG A N 1
ATOM 677 C CA . ARG A 1 86 ? 26.857 -3.864 -7.237 1.00 78.75 86 ARG A CA 1
ATOM 678 C C . ARG A 1 86 ? 26.596 -4.228 -8.708 1.00 78.75 86 ARG A C 1
ATOM 680 O O . ARG A 1 86 ? 27.561 -4.441 -9.446 1.00 78.75 86 ARG A O 1
ATOM 687 N N . PRO A 1 87 ? 25.330 -4.256 -9.169 1.00 87.69 87 PRO A N 1
ATOM 688 C CA . PRO A 1 87 ? 25.044 -4.389 -10.591 1.00 87.69 87 PRO A CA 1
ATOM 689 C C . PRO A 1 87 ? 25.513 -3.145 -11.356 1.00 87.69 87 PRO A C 1
ATOM 691 O O . PRO A 1 87 ? 25.336 -2.009 -10.920 1.00 87.69 87 PRO A O 1
ATOM 694 N N . THR A 1 88 ? 26.094 -3.371 -12.528 1.00 90.25 88 THR A N 1
ATOM 695 C CA . THR A 1 88 ? 26.479 -2.343 -13.501 1.00 90.25 88 THR A CA 1
ATOM 696 C C . THR A 1 88 ? 25.253 -1.660 -14.110 1.00 90.25 88 THR A C 1
ATOM 698 O O . THR A 1 88 ? 25.305 -0.478 -14.448 1.00 90.25 88 THR A O 1
ATOM 701 N N . ALA A 1 89 ? 24.151 -2.396 -14.261 1.00 92.19 89 ALA A N 1
ATOM 702 C CA . ALA A 1 89 ? 22.869 -1.862 -14.701 1.00 92.19 89 ALA A CA 1
ATOM 703 C C . ALA A 1 89 ? 21.707 -2.738 -14.217 1.00 92.19 89 ALA A C 1
ATOM 705 O O . ALA A 1 89 ? 21.874 -3.945 -14.019 1.00 92.19 89 ALA A O 1
ATOM 706 N N . ALA A 1 90 ? 20.534 -2.124 -14.091 1.00 93.50 90 ALA A N 1
ATOM 707 C CA . ALA A 1 90 ? 19.260 -2.792 -13.873 1.00 93.50 90 ALA A CA 1
ATOM 708 C C . ALA A 1 90 ? 18.288 -2.406 -14.996 1.00 93.50 90 ALA A C 1
ATOM 710 O O . ALA A 1 90 ? 18.295 -1.265 -15.462 1.00 93.50 90 ALA A O 1
ATOM 711 N N . TYR A 1 91 ? 17.480 -3.362 -15.442 1.00 95.25 91 TYR A N 1
ATOM 712 C CA . TYR A 1 91 ? 16.416 -3.156 -16.419 1.00 95.25 91 TYR A CA 1
ATOM 713 C C . TYR A 1 91 ? 15.140 -3.843 -15.951 1.00 95.25 91 TYR A C 1
ATOM 715 O O . TYR A 1 91 ? 15.191 -4.950 -15.415 1.00 95.25 91 TYR A O 1
ATOM 723 N N . HIS A 1 92 ? 13.998 -3.247 -16.268 1.00 94.38 92 HIS A N 1
ATOM 724 C CA . HIS A 1 92 ? 12.707 -3.924 -16.240 1.00 94.38 92 HIS A CA 1
ATOM 725 C C . HIS A 1 92 ? 12.292 -4.290 -17.660 1.00 94.38 92 HIS A C 1
ATOM 727 O O . HIS A 1 92 ? 12.425 -3.494 -18.591 1.00 94.38 92 HIS A O 1
ATOM 733 N N . LEU A 1 93 ? 11.783 -5.507 -17.832 1.00 95.81 93 LEU A N 1
ATOM 734 C CA . LEU A 1 93 ? 11.077 -5.909 -19.041 1.00 95.81 93 LEU A CA 1
ATOM 735 C C . LEU A 1 93 ? 9.595 -5.591 -18.860 1.00 95.81 93 LEU A C 1
ATOM 737 O O . LEU A 1 93 ? 8.956 -6.130 -17.954 1.00 95.81 93 LEU A O 1
ATOM 741 N N . GLN A 1 94 ? 9.044 -4.773 -19.749 1.00 95.56 94 GLN A N 1
ATOM 742 C CA . GLN A 1 94 ? 7.632 -4.400 -19.750 1.00 95.56 94 GLN A CA 1
ATOM 743 C C . GLN A 1 94 ? 6.778 -5.340 -20.617 1.00 95.56 94 GLN A C 1
ATOM 745 O O . GLN A 1 94 ? 7.234 -5.879 -21.634 1.00 95.56 94 GLN A O 1
ATOM 750 N N . ASP A 1 95 ? 5.508 -5.529 -20.252 1.00 94.75 95 ASP A N 1
ATOM 751 C CA . ASP A 1 95 ? 4.530 -6.335 -21.002 1.00 94.75 95 ASP A CA 1
ATOM 752 C C . ASP A 1 95 ? 4.198 -5.763 -22.389 1.00 94.75 95 ASP A C 1
ATOM 754 O O . ASP A 1 95 ? 3.838 -6.511 -23.298 1.00 94.75 95 ASP A O 1
ATOM 758 N N . ARG A 1 96 ? 4.395 -4.458 -22.573 1.00 92.25 96 ARG A N 1
ATOM 759 C CA . ARG A 1 96 ? 4.152 -3.714 -23.809 1.00 92.25 96 ARG A CA 1
ATOM 760 C C . ARG A 1 96 ? 5.182 -2.605 -23.985 1.00 92.25 96 ARG A C 1
ATOM 762 O O . ARG A 1 96 ? 5.818 -2.192 -23.026 1.00 92.25 96 ARG A O 1
ATOM 769 N N . ASP A 1 97 ? 5.319 -2.126 -25.213 1.00 89.62 97 ASP A N 1
ATOM 770 C CA . ASP A 1 97 ? 6.034 -0.883 -25.497 1.00 89.62 97 ASP A CA 1
ATOM 771 C C . ASP A 1 97 ? 5.096 0.297 -25.211 1.00 89.62 97 ASP A C 1
ATOM 773 O O . ASP A 1 97 ? 4.018 0.362 -25.796 1.00 89.62 97 ASP A O 1
ATOM 777 N N . SER A 1 98 ? 5.480 1.209 -24.318 1.00 82.81 98 SER A N 1
ATOM 778 C CA . SER A 1 98 ? 4.735 2.447 -24.058 1.00 82.81 98 SER A CA 1
ATOM 779 C C . SER A 1 98 ? 5.430 3.698 -24.601 1.00 82.81 98 SER A C 1
ATOM 781 O O . SER A 1 98 ? 4.946 4.800 -24.371 1.00 82.81 98 SER A O 1
ATOM 783 N N . SER A 1 99 ? 6.552 3.565 -25.316 1.00 82.44 99 SER A N 1
ATOM 784 C CA . SER A 1 99 ? 7.360 4.699 -25.798 1.00 82.44 99 SER A CA 1
ATOM 785 C C . SER A 1 99 ? 6.635 5.582 -26.819 1.00 82.44 99 SER A C 1
ATOM 787 O O . SER A 1 99 ? 6.975 6.752 -26.983 1.00 82.44 99 SER A O 1
ATOM 789 N N . HIS A 1 100 ? 5.614 5.039 -27.485 1.00 83.69 100 HIS A N 1
ATOM 790 C CA . HIS A 1 100 ? 4.782 5.749 -28.454 1.00 83.69 100 HIS A CA 1
ATOM 791 C C . HIS A 1 100 ? 3.566 6.449 -27.828 1.00 83.69 100 HIS A C 1
ATOM 793 O O . HIS A 1 100 ? 2.879 7.192 -28.526 1.00 83.69 100 HIS A O 1
ATOM 799 N N . VAL A 1 101 ? 3.287 6.215 -26.541 1.00 85.38 101 VAL A N 1
ATOM 800 C CA . VAL A 1 101 ? 2.203 6.872 -25.803 1.00 85.38 101 VAL A CA 1
ATOM 801 C C . VAL A 1 101 ? 2.818 7.937 -24.910 1.00 85.38 101 VAL A C 1
ATOM 803 O O . VAL A 1 101 ? 3.734 7.659 -24.135 1.00 85.38 101 VAL A O 1
ATOM 806 N N . ALA A 1 102 ? 2.328 9.172 -25.005 1.00 87.69 102 ALA A N 1
ATOM 807 C CA . ALA A 1 102 ? 2.815 10.229 -24.131 1.00 87.69 102 ALA A CA 1
ATOM 808 C C . ALA A 1 102 ? 2.507 9.871 -22.661 1.00 87.69 102 ALA A C 1
ATOM 810 O O . ALA A 1 102 ? 1.393 9.427 -22.378 1.00 87.69 102 ALA A O 1
ATOM 811 N N . PRO A 1 103 ? 3.422 10.111 -21.698 1.00 86.25 103 PRO A N 1
ATOM 812 C CA . PRO A 1 103 ? 3.174 9.796 -20.288 1.00 86.25 103 PRO A CA 1
ATOM 813 C C . PRO A 1 103 ? 1.865 10.385 -19.741 1.00 86.25 103 PRO A C 1
ATOM 815 O O . PRO A 1 103 ? 1.191 9.758 -18.930 1.00 86.25 103 PRO A O 1
ATOM 818 N N . ALA A 1 104 ? 1.469 11.563 -20.233 1.00 86.38 104 ALA A N 1
ATOM 819 C CA . ALA A 1 104 ? 0.233 12.231 -19.837 1.00 86.38 104 ALA A CA 1
ATOM 820 C C . ALA A 1 104 ? -1.058 11.555 -20.354 1.00 86.38 104 ALA A C 1
ATOM 822 O O . ALA A 1 104 ? -2.143 11.875 -19.874 1.00 86.38 104 ALA A O 1
ATOM 823 N N . GLU A 1 105 ? -0.955 10.643 -21.322 1.00 89.94 105 GLU A N 1
ATOM 824 C CA . GLU A 1 105 ? -2.076 9.910 -21.927 1.00 89.94 105 GLU A CA 1
ATOM 825 C C . GLU A 1 105 ? -2.213 8.482 -21.372 1.00 89.94 105 GLU A C 1
ATOM 827 O O . GLU A 1 105 ? -3.136 7.750 -21.737 1.00 89.94 105 GLU A O 1
ATOM 832 N N . LEU A 1 106 ? -1.301 8.058 -20.490 1.00 92.31 106 LEU A N 1
ATOM 833 C CA . LEU A 1 106 ? -1.359 6.736 -19.877 1.00 92.31 106 LEU A CA 1
ATOM 834 C C . LEU A 1 106 ? -2.552 6.622 -18.920 1.00 92.31 106 LEU A C 1
ATOM 836 O O . LEU A 1 106 ? -2.848 7.509 -18.123 1.00 92.31 106 LEU A O 1
ATOM 840 N N . THR A 1 107 ? -3.220 5.476 -18.993 1.00 92.81 107 THR A N 1
ATOM 841 C CA . THR A 1 107 ? -4.388 5.099 -18.189 1.00 92.81 107 THR A CA 1
ATOM 842 C C . THR A 1 107 ? -4.118 3.769 -17.493 1.00 92.81 107 THR A C 1
ATOM 844 O O . THR A 1 107 ? -3.117 3.116 -17.776 1.00 92.81 107 THR A O 1
ATOM 847 N N . PHE A 1 108 ? -5.021 3.313 -16.622 1.00 92.62 108 PHE A N 1
ATOM 848 C CA . PHE A 1 108 ? -4.883 1.999 -15.983 1.00 92.62 108 PHE A CA 1
ATOM 849 C C . PHE A 1 108 ? -4.786 0.836 -16.990 1.00 92.62 108 PHE A C 1
ATOM 851 O O . PHE A 1 108 ? -4.063 -0.129 -16.746 1.00 92.62 108 PHE A O 1
ATOM 858 N N . ASP A 1 109 ? -5.464 0.939 -18.133 1.00 90.50 109 ASP A N 1
ATOM 859 C CA . ASP A 1 109 ? -5.453 -0.114 -19.149 1.00 90.50 109 ASP A CA 1
ATOM 860 C C . ASP A 1 109 ? -4.229 -0.050 -20.056 1.00 90.50 109 ASP A C 1
ATOM 862 O O . ASP A 1 109 ? -3.836 -1.079 -20.605 1.00 90.50 109 ASP A O 1
ATOM 866 N N . THR A 1 110 ? -3.622 1.130 -20.221 1.00 92.12 110 THR A N 1
ATOM 867 C CA . THR A 1 110 ? -2.499 1.358 -21.145 1.00 92.12 110 THR A CA 1
ATOM 868 C C . THR A 1 110 ? -1.141 1.437 -20.456 1.00 92.12 110 THR A C 1
ATOM 870 O O . THR A 1 110 ? -0.141 1.168 -21.119 1.00 92.12 110 THR A O 1
ATOM 873 N N . VAL A 1 111 ? -1.092 1.724 -19.151 1.00 93.94 111 VAL A N 1
ATOM 874 C CA . VAL A 1 111 ? 0.147 1.764 -18.362 1.00 93.94 111 VAL A CA 1
ATOM 875 C C . VAL A 1 111 ? 0.883 0.414 -18.446 1.00 93.94 111 VAL A C 1
ATOM 877 O O . VAL A 1 111 ? 0.253 -0.642 -18.291 1.00 93.94 111 VAL A O 1
ATOM 880 N N . PRO A 1 112 ? 2.194 0.413 -18.748 1.00 94.06 112 PRO A N 1
ATOM 881 C CA . PRO A 1 112 ? 2.969 -0.816 -18.848 1.00 94.06 112 PRO A CA 1
ATOM 882 C C . PRO A 1 112 ? 3.100 -1.523 -17.496 1.00 94.06 112 PRO A C 1
ATOM 884 O O . PRO A 1 112 ? 3.000 -0.924 -16.423 1.00 94.06 112 PRO A O 1
ATOM 887 N N . ARG A 1 113 ? 3.332 -2.834 -17.555 1.00 94.19 113 ARG A N 1
ATOM 888 C CA . ARG A 1 113 ? 3.581 -3.675 -16.380 1.00 94.19 113 ARG A CA 1
ATOM 889 C C . ARG A 1 113 ? 4.966 -4.290 -16.468 1.00 94.19 113 ARG A C 1
ATOM 891 O O . ARG A 1 113 ? 5.300 -4.890 -17.487 1.00 94.19 113 ARG A O 1
ATOM 898 N N . ASN A 1 114 ? 5.725 -4.224 -15.384 1.00 94.06 114 ASN A N 1
ATOM 899 C CA . ASN A 1 114 ? 7.017 -4.886 -15.253 1.00 94.06 114 ASN A CA 1
ATOM 900 C C . ASN A 1 114 ? 6.800 -6.394 -15.039 1.00 94.06 114 ASN A C 1
ATOM 902 O O . ASN A 1 114 ? 6.285 -6.828 -14.007 1.00 94.06 114 ASN A O 1
ATOM 906 N N . ILE A 1 115 ? 7.170 -7.196 -16.037 1.00 94.88 115 ILE A N 1
ATOM 907 C CA . ILE A 1 115 ? 6.962 -8.658 -16.089 1.00 94.88 115 ILE A CA 1
ATOM 908 C C . ILE A 1 115 ? 8.235 -9.459 -15.793 1.00 94.88 115 ILE A C 1
ATOM 910 O O . ILE A 1 115 ? 8.164 -10.646 -15.450 1.00 94.88 115 ILE A O 1
ATOM 914 N N . ALA A 1 116 ? 9.399 -8.817 -15.887 1.00 95.12 116 ALA A N 1
ATOM 915 C CA . ALA A 1 116 ? 10.660 -9.356 -15.404 1.00 95.12 116 ALA A CA 1
ATOM 916 C C . ALA A 1 116 ? 11.616 -8.229 -14.999 1.00 95.12 116 ALA A C 1
ATOM 918 O O . ALA A 1 116 ? 11.541 -7.124 -15.529 1.00 95.12 116 ALA A O 1
ATOM 919 N N . GLU A 1 117 ? 12.538 -8.545 -14.101 1.00 95.12 117 GLU A N 1
ATOM 920 C CA . GLU A 1 117 ? 13.668 -7.694 -13.728 1.00 95.12 117 GLU A CA 1
ATOM 921 C C . GLU A 1 117 ? 14.957 -8.337 -14.251 1.00 95.12 117 GLU A C 1
ATOM 923 O O . GLU A 1 117 ? 15.086 -9.564 -14.262 1.00 95.12 117 GLU A O 1
ATOM 928 N N . LEU A 1 118 ? 15.908 -7.524 -14.700 1.00 96.19 118 LEU A N 1
ATOM 929 C CA . LEU A 1 118 ? 17.192 -7.952 -15.233 1.00 96.19 118 LEU A CA 1
ATOM 930 C C . LEU A 1 118 ? 18.321 -7.145 -14.591 1.00 96.19 118 LEU A C 1
ATOM 932 O O . LEU A 1 118 ? 18.452 -5.946 -14.823 1.00 96.19 118 LEU A O 1
ATOM 936 N N . LEU A 1 119 ? 19.184 -7.827 -13.845 1.00 94.44 119 LEU A N 1
ATOM 937 C CA . LEU A 1 119 ? 20.387 -7.253 -13.247 1.00 94.44 119 LEU A CA 1
ATOM 938 C C . LEU A 1 119 ? 21.619 -7.686 -14.038 1.00 94.44 119 LEU A C 1
ATOM 940 O O . LEU A 1 119 ? 21.765 -8.867 -14.358 1.00 94.44 119 LEU A O 1
ATOM 944 N N . ILE A 1 120 ? 22.512 -6.747 -14.343 1.00 93.56 120 ILE A N 1
ATOM 945 C CA . ILE A 1 120 ? 23.716 -6.985 -15.149 1.00 93.56 120 ILE A CA 1
ATOM 946 C C . ILE A 1 120 ? 24.951 -6.611 -14.337 1.00 93.56 120 ILE A C 1
ATOM 948 O O . ILE A 1 120 ? 25.015 -5.526 -13.770 1.00 93.56 120 ILE A O 1
ATOM 952 N N . TYR A 1 121 ? 25.947 -7.490 -14.329 1.00 91.12 121 TYR A N 1
ATOM 953 C CA . TYR A 1 121 ? 27.204 -7.356 -13.601 1.00 91.12 121 TYR A CA 1
ATOM 954 C C . TYR A 1 121 ? 28.382 -7.504 -14.571 1.00 91.12 121 TYR A C 1
ATOM 956 O O . TYR A 1 121 ? 28.448 -8.485 -15.314 1.00 91.12 121 TYR A O 1
ATOM 964 N N . ASP A 1 122 ? 29.320 -6.557 -14.548 1.00 85.69 122 ASP A N 1
ATOM 965 C CA . ASP A 1 122 ? 30.545 -6.604 -15.366 1.00 85.69 122 ASP A CA 1
ATOM 966 C C . ASP A 1 122 ? 31.557 -7.631 -14.842 1.00 85.69 122 ASP A C 1
ATOM 968 O O . ASP A 1 122 ? 32.112 -8.427 -15.600 1.00 85.69 122 ASP A O 1
ATOM 972 N N . HIS A 1 123 ? 31.705 -7.706 -13.516 1.00 71.62 123 HIS A N 1
ATOM 973 C CA . HIS A 1 123 ? 32.554 -8.681 -12.839 1.00 71.62 123 HIS A CA 1
ATOM 974 C C . HIS A 1 123 ? 31.835 -9.228 -11.601 1.00 71.62 123 HIS A C 1
ATOM 976 O O . HIS A 1 123 ? 31.766 -8.565 -10.569 1.00 71.62 123 HIS A O 1
ATOM 982 N N . ALA A 1 124 ? 31.291 -10.442 -11.691 1.00 61.94 124 ALA A N 1
ATOM 983 C CA . ALA A 1 124 ? 30.958 -11.209 -10.491 1.00 61.94 124 ALA A CA 1
ATOM 984 C C . ALA A 1 124 ? 32.266 -11.772 -9.902 1.00 61.94 124 ALA A C 1
ATOM 986 O O . ALA A 1 124 ? 33.144 -12.172 -10.671 1.00 61.94 124 ALA A O 1
ATOM 987 N N . GLU A 1 125 ? 32.426 -11.789 -8.574 1.00 54.06 125 GLU A N 1
ATOM 988 C CA . GLU A 1 125 ? 33.667 -12.236 -7.919 1.00 54.06 125 GLU A CA 1
ATOM 989 C C . GLU A 1 125 ? 34.188 -13.565 -8.503 1.00 54.06 125 GLU A C 1
ATOM 991 O O . GLU A 1 125 ? 33.521 -14.599 -8.449 1.00 54.06 125 GLU A O 1
ATOM 996 N N . GLY A 1 126 ? 35.387 -13.527 -9.098 1.00 55.66 126 GLY A N 1
ATOM 997 C CA . GLY A 1 126 ? 36.065 -14.699 -9.665 1.00 55.66 126 GLY A CA 1
ATOM 998 C C . GLY A 1 126 ? 35.660 -15.112 -11.090 1.00 55.66 126 GLY A C 1
ATOM 999 O O . GLY A 1 126 ? 36.176 -16.119 -11.575 1.00 55.66 126 GLY A O 1
ATOM 1000 N N . ALA A 1 127 ? 34.784 -14.375 -11.785 1.00 60.44 127 ALA A N 1
ATOM 1001 C CA . ALA A 1 127 ? 34.352 -14.705 -13.147 1.00 60.44 127 ALA A CA 1
ATOM 1002 C C . ALA A 1 127 ? 35.134 -13.941 -14.236 1.00 60.44 127 ALA A C 1
ATOM 1004 O O . ALA A 1 127 ? 35.321 -12.731 -14.158 1.00 60.44 127 ALA A O 1
ATOM 1005 N N . ALA A 1 128 ? 35.538 -14.648 -15.299 1.00 66.12 128 ALA A N 1
ATOM 1006 C CA . ALA A 1 128 ? 36.185 -14.062 -16.484 1.00 66.12 128 ALA A CA 1
ATOM 1007 C C . ALA A 1 128 ? 35.201 -13.361 -17.449 1.00 66.12 128 ALA A C 1
ATOM 1009 O O . ALA A 1 128 ? 35.624 -12.737 -18.421 1.00 66.12 128 ALA A O 1
ATOM 1010 N N . HIS A 1 129 ? 33.896 -13.487 -17.198 1.00 78.00 129 HIS A N 1
ATOM 1011 C CA . HIS A 1 129 ? 32.809 -12.986 -18.035 1.00 78.00 129 HIS A CA 1
ATOM 1012 C C . HIS A 1 129 ? 31.795 -12.223 -17.180 1.00 78.00 129 HIS A C 1
ATOM 1014 O O . HIS A 1 129 ? 31.677 -12.482 -15.979 1.00 78.00 129 HIS A O 1
ATOM 1020 N N . GLY A 1 130 ? 31.034 -11.331 -17.815 1.00 89.44 130 GLY A N 1
ATOM 1021 C CA . GLY A 1 130 ? 29.916 -10.667 -17.158 1.00 89.44 130 GLY A CA 1
ATOM 1022 C C . GLY A 1 130 ? 28.792 -11.652 -16.832 1.00 89.44 130 GLY A C 1
ATOM 1023 O O . GLY A 1 130 ? 28.716 -12.756 -17.382 1.00 89.44 130 GLY A O 1
ATOM 1024 N N . LEU A 1 131 ? 27.894 -11.246 -15.943 1.00 92.69 131 LEU A N 1
ATOM 1025 C CA . LEU A 1 131 ? 26.743 -12.032 -15.510 1.00 92.69 131 LEU A CA 1
ATOM 1026 C C . LEU A 1 131 ? 25.472 -11.207 -15.693 1.00 92.69 131 LEU A C 1
ATOM 1028 O O . LEU A 1 131 ? 25.424 -10.050 -15.289 1.00 92.69 131 LEU A O 1
ATOM 1032 N N . ALA A 1 132 ? 24.427 -11.812 -16.244 1.00 94.38 132 ALA A N 1
ATOM 1033 C CA . ALA A 1 132 ? 23.081 -11.262 -16.198 1.00 94.38 132 ALA A CA 1
ATOM 1034 C C . ALA A 1 132 ? 22.165 -12.200 -15.405 1.00 94.38 132 ALA A C 1
ATOM 1036 O O . ALA A 1 132 ? 22.278 -13.426 -15.486 1.00 94.38 132 ALA A O 1
ATOM 1037 N N . VAL A 1 133 ? 21.272 -11.621 -14.612 1.00 94.94 133 VAL A N 1
ATOM 1038 C CA . VAL A 1 133 ? 20.351 -12.336 -13.733 1.00 94.94 133 VAL A CA 1
ATOM 1039 C C . VAL A 1 133 ? 18.947 -11.819 -14.004 1.00 94.94 133 VAL A C 1
ATOM 1041 O O . VAL A 1 133 ? 18.662 -10.659 -13.735 1.00 94.94 133 VAL A O 1
ATOM 1044 N N . MET A 1 134 ? 18.084 -12.677 -14.547 1.00 96.12 134 MET A N 1
ATOM 1045 C CA . MET A 1 134 ? 16.676 -12.364 -14.774 1.00 96.12 134 MET A CA 1
ATOM 1046 C C . MET A 1 134 ? 15.824 -12.933 -13.645 1.00 96.12 134 MET A C 1
ATOM 1048 O O . MET A 1 134 ? 15.977 -14.105 -13.298 1.00 96.12 134 MET A O 1
ATOM 1052 N N . PHE A 1 135 ? 14.896 -12.135 -13.132 1.00 95.38 135 PHE A N 1
ATOM 1053 C CA . PHE A 1 135 ? 13.849 -12.555 -12.211 1.00 95.38 135 PHE A CA 1
ATOM 1054 C C . PHE A 1 135 ? 12.469 -12.418 -12.865 1.00 95.38 135 PHE A C 1
ATOM 1056 O O . PHE A 1 135 ? 12.158 -11.382 -13.447 1.00 95.38 135 PHE A O 1
ATOM 1063 N N . SER A 1 136 ? 11.629 -13.450 -12.769 1.00 94.88 136 SER A N 1
ATOM 1064 C CA . SER A 1 136 ? 10.236 -13.398 -13.234 1.00 94.88 136 SER A CA 1
ATOM 1065 C C . SER A 1 136 ? 9.346 -14.397 -12.493 1.00 94.88 136 SER A C 1
ATOM 1067 O O . SER A 1 136 ? 9.825 -15.425 -12.017 1.00 94.88 136 SER A O 1
ATOM 1069 N N . TYR A 1 137 ? 8.048 -14.115 -12.391 1.00 93.94 137 TYR A N 1
ATOM 1070 C CA . TYR A 1 137 ? 7.077 -15.009 -11.760 1.00 93.94 137 TYR A CA 1
ATOM 1071 C C . TYR A 1 137 ? 6.481 -16.005 -12.755 1.00 93.94 137 TYR A C 1
ATOM 1073 O O . TYR A 1 137 ? 5.985 -15.611 -13.804 1.00 93.94 137 TYR A O 1
ATOM 1081 N N . GLY A 1 138 ? 6.452 -17.282 -12.371 1.00 92.75 138 GLY A N 1
ATOM 1082 C CA . GLY A 1 138 ? 5.927 -18.378 -13.186 1.00 92.75 138 GLY A CA 1
ATOM 1083 C C . GLY A 1 138 ? 6.965 -18.951 -14.156 1.00 92.75 138 GLY A C 1
ATOM 1084 O O . GLY A 1 138 ? 7.708 -18.217 -14.804 1.00 92.75 138 GLY A O 1
ATOM 1085 N N . SER A 1 139 ? 7.010 -20.281 -14.267 1.00 91.19 139 SER A N 1
ATOM 1086 C CA . SER A 1 139 ? 7.962 -20.992 -15.133 1.00 91.19 139 SER A CA 1
ATOM 1087 C C . SER A 1 139 ? 7.761 -20.664 -16.613 1.00 91.19 139 SER A C 1
ATOM 1089 O O . SER A 1 139 ? 8.719 -20.372 -17.325 1.00 91.19 139 SER A O 1
ATOM 1091 N N . ASP A 1 140 ? 6.508 -20.664 -17.063 1.00 92.88 140 ASP A N 1
ATOM 1092 C CA . ASP A 1 140 ? 6.160 -20.501 -18.478 1.00 92.88 140 ASP A CA 1
ATOM 1093 C C . ASP A 1 140 ? 6.391 -19.051 -18.932 1.00 92.88 140 ASP A C 1
ATOM 1095 O O . ASP A 1 140 ? 6.896 -18.781 -20.028 1.00 92.88 140 ASP A O 1
ATOM 1099 N N . ALA A 1 141 ? 6.091 -18.102 -18.040 1.00 93.19 141 ALA A N 1
ATOM 1100 C CA . ALA A 1 141 ? 6.392 -16.692 -18.238 1.00 93.19 141 ALA A CA 1
ATOM 1101 C C . ALA A 1 141 ? 7.908 -16.460 -18.287 1.00 93.19 141 ALA A C 1
ATOM 1103 O O . ALA A 1 141 ? 8.389 -15.830 -19.229 1.00 93.19 141 ALA A O 1
ATOM 1104 N N . LEU A 1 142 ? 8.682 -17.040 -17.356 1.00 95.50 142 LEU A N 1
ATOM 1105 C CA . LEU A 1 142 ? 10.144 -16.961 -17.390 1.00 95.50 142 LEU A CA 1
ATOM 1106 C C . LEU A 1 142 ? 10.701 -17.460 -18.728 1.00 95.50 142 LEU A C 1
ATOM 1108 O O . LEU A 1 142 ? 11.550 -16.790 -19.307 1.00 95.50 142 LEU A O 1
ATOM 1112 N N . GLN A 1 143 ? 10.223 -18.597 -19.241 1.00 95.12 143 GLN A N 1
ATOM 1113 C CA . GLN A 1 143 ? 10.689 -19.128 -20.524 1.00 95.12 143 GLN A CA 1
ATOM 1114 C C . GLN A 1 143 ? 10.444 -18.133 -21.671 1.00 95.12 143 GLN A C 1
ATOM 1116 O O . GLN 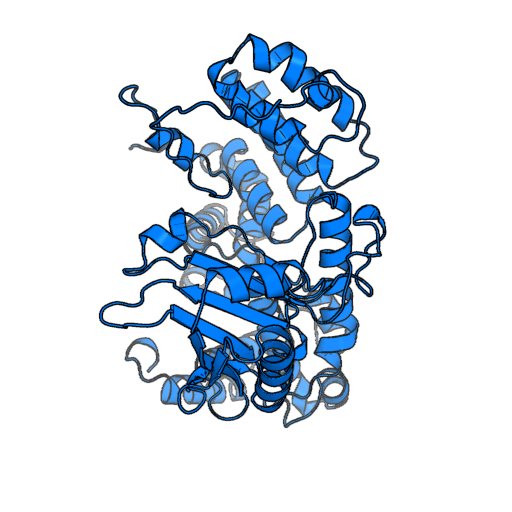A 1 143 ? 11.326 -17.911 -22.505 1.00 95.12 143 GLN A O 1
ATOM 1121 N N . THR A 1 144 ? 9.278 -17.486 -21.682 1.00 96.38 144 THR A N 1
ATOM 1122 C CA . THR A 1 144 ? 8.917 -16.457 -22.672 1.00 96.38 144 THR A CA 1
ATOM 1123 C C . THR A 1 144 ? 9.811 -15.214 -22.554 1.00 96.38 144 THR A C 1
ATOM 1125 O O . THR A 1 144 ? 10.319 -14.690 -23.552 1.00 96.38 144 THR A O 1
ATOM 1128 N N . HIS A 1 145 ? 10.062 -14.746 -21.331 1.00 96.62 145 HIS A N 1
ATOM 1129 C CA . HIS A 1 145 ? 10.918 -13.584 -21.071 1.00 96.62 145 HIS A CA 1
ATOM 1130 C C . HIS A 1 145 ? 12.387 -13.873 -21.399 1.00 96.62 145 HIS A C 1
ATOM 1132 O O . HIS A 1 145 ? 13.064 -13.044 -22.005 1.00 96.62 145 HIS A O 1
ATOM 1138 N N . GLN A 1 146 ? 12.861 -15.079 -21.090 1.00 96.31 146 GLN A N 1
ATOM 1139 C CA . GLN A 1 146 ? 14.188 -15.559 -21.455 1.00 96.31 146 GLN A CA 1
ATOM 1140 C C . GLN A 1 146 ? 14.378 -15.566 -22.974 1.00 96.31 146 GLN A C 1
ATOM 1142 O O . GLN A 1 146 ? 15.400 -15.085 -23.456 1.00 96.31 146 GLN A O 1
ATOM 1147 N N . GLN A 1 147 ? 13.409 -16.078 -23.738 1.00 95.94 147 GLN A N 1
ATOM 1148 C CA . GLN A 1 147 ? 13.472 -16.043 -25.203 1.00 95.94 147 GLN A CA 1
ATOM 1149 C C . GLN A 1 147 ? 13.535 -14.608 -25.733 1.00 95.94 147 GLN A C 1
ATOM 1151 O O . GLN A 1 147 ? 14.322 -14.324 -26.633 1.00 95.94 147 GLN A O 1
ATOM 1156 N N . THR A 1 148 ? 12.765 -13.699 -25.130 1.00 96.31 148 THR A N 1
ATOM 1157 C CA . THR A 1 148 ? 12.793 -12.269 -25.470 1.00 96.31 148 THR A CA 1
ATOM 1158 C C . THR A 1 148 ? 14.184 -11.673 -25.233 1.00 96.31 148 THR A C 1
ATOM 1160 O O . THR A 1 148 ? 14.733 -11.028 -26.122 1.00 96.31 148 THR A O 1
ATOM 1163 N N . LEU A 1 149 ? 14.798 -11.937 -24.076 1.00 97.19 149 LEU A N 1
ATOM 1164 C CA . LEU A 1 149 ? 16.150 -11.463 -23.771 1.00 97.19 149 LEU A CA 1
ATOM 1165 C C . LEU A 1 149 ? 17.205 -12.068 -24.711 1.00 97.19 149 LEU A C 1
ATOM 1167 O O . LEU A 1 149 ? 18.078 -11.348 -25.189 1.00 97.19 149 LEU A O 1
ATOM 1171 N N . LEU A 1 150 ? 17.131 -13.369 -25.002 1.00 96.81 150 LEU A N 1
ATOM 1172 C CA . LEU A 1 150 ? 18.076 -14.037 -25.904 1.00 96.81 150 LEU A CA 1
ATOM 1173 C C . LEU A 1 150 ? 17.981 -13.497 -27.336 1.00 96.81 150 LEU A C 1
ATOM 1175 O O . LEU A 1 150 ? 19.010 -13.336 -27.986 1.00 96.81 150 LEU A O 1
ATOM 1179 N N . ALA A 1 151 ? 16.778 -13.164 -27.809 1.00 96.38 151 ALA A N 1
ATOM 1180 C CA . ALA A 1 151 ? 16.589 -12.544 -29.119 1.00 96.38 151 ALA A CA 1
ATOM 1181 C C . ALA A 1 151 ? 17.269 -11.165 -29.221 1.00 96.38 151 ALA A C 1
ATOM 1183 O O . ALA A 1 151 ? 17.762 -10.807 -30.287 1.00 96.38 151 ALA A O 1
ATOM 1184 N N . VAL A 1 152 ? 17.327 -10.414 -28.116 1.00 95.44 152 VAL A N 1
ATOM 1185 C CA . VAL A 1 152 ? 17.975 -9.094 -28.052 1.00 95.44 152 VAL A CA 1
ATOM 1186 C C . VAL A 1 152 ? 19.485 -9.209 -27.844 1.00 95.44 152 VAL A C 1
ATOM 1188 O O . VAL A 1 152 ? 20.261 -8.542 -28.523 1.00 95.44 152 VAL A O 1
ATOM 1191 N N . GLY A 1 153 ? 19.920 -10.052 -26.905 1.00 92.81 153 GLY A N 1
ATOM 1192 C CA . GLY A 1 153 ? 21.336 -10.205 -26.572 1.00 92.81 153 GLY A CA 1
ATOM 1193 C C . GLY A 1 153 ? 22.138 -10.984 -27.618 1.00 92.81 153 GLY A C 1
ATOM 1194 O O . GLY A 1 153 ? 23.349 -10.764 -27.738 1.00 92.81 153 GLY A O 1
ATOM 1195 N N . GLY A 1 154 ? 21.481 -11.866 -28.380 1.00 93.06 154 GLY A N 1
ATOM 1196 C CA . GLY A 1 154 ? 22.104 -12.718 -29.392 1.00 93.06 154 GLY A CA 1
ATOM 1197 C C . GLY A 1 154 ? 23.287 -13.508 -28.829 1.00 93.06 154 GLY A C 1
ATOM 1198 O O . GLY A 1 154 ? 23.254 -13.982 -27.694 1.00 93.06 154 GLY A O 1
ATOM 1199 N N . ASP A 1 155 ? 24.380 -13.563 -29.589 1.00 90.69 155 ASP A N 1
ATOM 1200 C CA . ASP A 1 155 ? 25.612 -14.274 -29.212 1.00 90.69 155 ASP A CA 1
ATOM 1201 C C . ASP A 1 155 ? 26.332 -13.681 -27.980 1.00 90.69 155 ASP A C 1
ATOM 1203 O O . ASP A 1 155 ? 27.319 -14.242 -27.494 1.00 90.69 155 ASP A O 1
ATOM 1207 N N . ASN A 1 156 ? 25.875 -12.536 -27.453 1.00 89.00 156 ASN A N 1
ATOM 1208 C CA . ASN A 1 156 ? 26.438 -11.962 -26.230 1.00 89.00 156 ASN A CA 1
ATOM 1209 C C . ASN A 1 156 ? 25.896 -12.623 -24.956 1.00 89.00 156 ASN A C 1
ATOM 1211 O O . ASN A 1 156 ? 26.453 -12.356 -23.891 1.00 89.00 156 ASN A O 1
ATOM 1215 N N . LEU A 1 157 ? 24.849 -13.451 -25.048 1.00 94.50 157 LEU A N 1
ATOM 1216 C CA . LEU A 1 157 ? 24.217 -14.117 -23.912 1.00 94.50 157 LEU A CA 1
ATOM 1217 C C . LEU A 1 157 ? 24.215 -15.636 -24.060 1.00 94.50 157 LEU A C 1
ATOM 1219 O O . LEU A 1 157 ? 23.796 -16.180 -25.077 1.00 94.50 157 LEU A O 1
ATOM 1223 N N . GLN A 1 158 ? 24.590 -16.327 -22.988 1.00 93.88 158 GLN A N 1
ATOM 1224 C CA . GLN A 1 158 ? 24.454 -17.776 -22.884 1.00 93.88 158 GLN A CA 1
ATOM 1225 C C . GLN A 1 158 ? 23.755 -18.144 -21.580 1.00 93.88 158 GLN A C 1
ATOM 1227 O O . GLN A 1 158 ? 24.151 -17.696 -20.510 1.00 93.88 158 GLN A O 1
ATOM 1232 N N . VAL A 1 159 ? 22.723 -18.983 -21.657 1.00 95.44 159 VAL A N 1
ATOM 1233 C CA . VAL A 1 159 ? 21.990 -19.479 -20.483 1.00 95.44 159 VAL A CA 1
ATOM 1234 C C . VAL A 1 159 ? 22.925 -20.309 -19.600 1.00 95.44 159 VAL A C 1
ATOM 1236 O O . VAL A 1 159 ? 23.606 -21.210 -20.090 1.00 95.44 159 VAL A O 1
ATOM 1239 N N . LEU A 1 160 ? 22.950 -20.019 -18.298 1.00 93.44 160 LEU A N 1
ATOM 1240 C CA . LEU A 1 160 ? 23.752 -20.739 -17.310 1.00 93.44 160 LEU A CA 1
ATOM 1241 C C . LEU A 1 160 ? 22.872 -21.530 -16.346 1.00 93.44 160 LEU A C 1
ATOM 1243 O O . LEU A 1 160 ? 22.224 -20.953 -15.472 1.00 93.44 160 LEU A O 1
ATOM 1247 N N . GLY A 1 161 ? 22.947 -22.856 -16.453 1.00 92.62 161 GLY A N 1
ATOM 1248 C CA . GLY A 1 161 ? 22.250 -23.782 -15.564 1.00 92.62 161 GLY A CA 1
ATOM 1249 C C . GLY A 1 161 ? 20.727 -23.651 -15.610 1.00 92.62 161 GLY A C 1
ATOM 1250 O O . GLY A 1 161 ? 20.164 -22.922 -16.426 1.00 92.62 161 GLY A O 1
ATOM 1251 N N . GLU A 1 162 ? 20.080 -24.373 -14.702 1.00 93.81 162 GLU A N 1
ATOM 1252 C CA . GLU A 1 162 ? 18.623 -24.388 -14.573 1.00 93.81 162 GLU A CA 1
ATOM 1253 C C . GLU A 1 162 ? 18.101 -23.186 -13.763 1.00 93.81 162 GLU A C 1
ATOM 1255 O O . GLU A 1 162 ? 18.784 -22.736 -12.825 1.00 93.81 162 GLU A O 1
ATOM 1260 N N . PRO A 1 163 ? 16.876 -22.703 -14.056 1.00 94.38 163 PRO A N 1
ATOM 1261 C CA . PRO A 1 163 ? 16.212 -21.693 -13.248 1.00 94.38 163 PRO A CA 1
ATOM 1262 C C . PRO A 1 163 ? 16.111 -22.117 -11.782 1.00 94.38 163 PRO A C 1
ATOM 1264 O O . PRO A 1 163 ? 15.752 -23.251 -11.457 1.00 94.38 163 PRO A O 1
ATOM 1267 N N . ARG A 1 164 ? 16.365 -21.182 -10.867 1.00 94.56 164 ARG A N 1
ATOM 1268 C CA . ARG A 1 164 ? 16.188 -21.413 -9.429 1.00 94.56 164 ARG A CA 1
ATOM 1269 C C . ARG A 1 164 ? 14.866 -20.822 -8.969 1.00 94.56 164 ARG A C 1
ATOM 1271 O O . ARG A 1 164 ? 14.658 -19.620 -9.109 1.00 94.56 164 ARG A O 1
ATOM 1278 N N . ALA A 1 165 ? 14.000 -21.653 -8.397 1.00 92.50 165 ALA A N 1
ATOM 1279 C CA . ALA A 1 165 ? 12.789 -21.182 -7.736 1.00 92.50 165 ALA A CA 1
ATOM 1280 C C . ALA A 1 165 ? 13.151 -20.457 -6.430 1.00 92.50 165 ALA A C 1
ATOM 1282 O O . ALA A 1 165 ? 13.895 -20.977 -5.598 1.00 92.50 165 ALA A O 1
ATOM 1283 N N . GLY A 1 166 ? 12.632 -19.246 -6.271 1.00 88.44 166 GLY A N 1
ATOM 1284 C CA . GLY A 1 166 ? 12.729 -18.429 -5.071 1.00 88.44 166 GLY A CA 1
ATOM 1285 C C . GLY A 1 166 ? 11.442 -18.469 -4.250 1.00 88.44 166 GLY A C 1
ATOM 1286 O O . GLY A 1 166 ? 10.717 -19.463 -4.215 1.00 88.44 166 GLY A O 1
ATOM 1287 N N . ARG A 1 167 ? 11.136 -17.361 -3.568 1.00 83.69 167 ARG A N 1
ATOM 1288 C CA . ARG A 1 167 ? 9.882 -17.218 -2.817 1.00 83.69 167 ARG A CA 1
ATOM 1289 C C . ARG A 1 167 ? 8.715 -17.027 -3.792 1.00 83.69 167 ARG A C 1
ATOM 1291 O O . ARG A 1 167 ? 8.803 -16.232 -4.722 1.00 83.69 167 ARG A O 1
ATOM 1298 N N . GLY A 1 168 ? 7.616 -17.745 -3.568 1.00 84.44 168 GLY A N 1
ATOM 1299 C CA . GLY A 1 168 ? 6.388 -17.580 -4.350 1.00 84.44 168 GLY A CA 1
ATOM 1300 C C . GLY A 1 168 ? 5.361 -16.664 -3.695 1.00 84.44 168 GLY A C 1
ATOM 1301 O O . GLY A 1 168 ? 5.362 -16.478 -2.477 1.00 84.44 168 GLY A O 1
ATOM 1302 N N . LEU A 1 169 ? 4.444 -16.138 -4.492 1.00 85.94 169 LEU A N 1
ATOM 1303 C CA . LEU A 1 169 ? 3.208 -15.520 -4.011 1.00 85.94 169 LEU A CA 1
ATOM 1304 C C . LEU A 1 169 ? 2.105 -16.579 -3.961 1.00 85.94 169 LEU A C 1
ATOM 1306 O O . LEU A 1 169 ? 2.186 -17.574 -4.679 1.00 85.94 169 LEU A O 1
ATOM 1310 N N . SER A 1 170 ? 1.096 -16.399 -3.108 1.00 86.44 170 SER A N 1
ATOM 1311 C CA . SER A 1 170 ? -0.107 -17.239 -3.188 1.00 86.44 170 SER A CA 1
ATOM 1312 C C . SER A 1 170 ? -0.732 -17.071 -4.574 1.00 86.44 170 SER A C 1
ATOM 1314 O O . SER A 1 170 ? -0.829 -15.944 -5.066 1.00 86.44 170 SER A O 1
ATOM 1316 N N . ALA A 1 171 ? -1.158 -18.168 -5.202 1.00 88.00 171 ALA A N 1
ATOM 1317 C CA . ALA A 1 171 ? -1.847 -18.098 -6.489 1.00 88.00 171 ALA A CA 1
ATOM 1318 C C . ALA A 1 171 ? -3.142 -17.270 -6.411 1.00 88.00 171 ALA A C 1
ATOM 1320 O O . ALA A 1 171 ? -3.539 -16.665 -7.399 1.00 88.00 171 ALA A O 1
ATOM 1321 N N . GLU A 1 172 ? -3.747 -17.174 -5.226 1.00 88.44 172 GLU A N 1
ATOM 1322 C CA . GLU A 1 172 ? -4.945 -16.367 -4.967 1.00 88.44 172 GLU A CA 1
ATOM 1323 C C . GLU A 1 172 ? -4.648 -14.857 -4.953 1.00 88.44 172 GLU A C 1
ATOM 1325 O O . GLU A 1 172 ? -5.517 -14.036 -5.231 1.00 88.44 172 GLU A O 1
ATOM 1330 N N . LEU A 1 173 ? -3.403 -14.478 -4.650 1.00 86.31 173 LEU A N 1
ATOM 1331 C CA . LEU A 1 173 ? -2.959 -13.082 -4.638 1.00 86.31 173 LEU A CA 1
ATOM 1332 C C . LEU A 1 173 ? -2.292 -12.659 -5.933 1.00 86.31 173 LEU A C 1
ATOM 1334 O O . LEU A 1 173 ? -2.254 -11.471 -6.239 1.00 86.31 173 LEU A O 1
ATOM 1338 N N . PHE A 1 174 ? -1.732 -13.610 -6.678 1.00 90.12 174 PHE A N 1
ATOM 1339 C CA . PHE A 1 174 ? -0.973 -13.312 -7.882 1.00 90.12 174 PHE A CA 1
ATOM 1340 C C . PHE A 1 174 ? -1.755 -12.453 -8.898 1.00 90.12 174 PHE A C 1
ATOM 1342 O O . PHE A 1 174 ? -1.172 -11.498 -9.402 1.00 90.12 174 PHE A O 1
ATOM 1349 N N . PRO A 1 175 ? -3.070 -12.657 -9.132 1.00 91.12 175 PRO A N 1
ATOM 1350 C CA . PRO A 1 175 ? -3.856 -11.776 -10.002 1.00 91.12 175 PRO A CA 1
ATOM 1351 C C . PRO A 1 175 ? -3.954 -10.315 -9.529 1.00 91.12 175 PRO A C 1
ATOM 1353 O O . PRO A 1 175 ? -4.185 -9.423 -10.342 1.00 91.12 175 PRO A O 1
ATOM 1356 N N . LEU A 1 176 ? -3.794 -10.057 -8.227 1.00 89.88 176 LEU A N 1
ATOM 1357 C CA . LEU A 1 176 ? -3.813 -8.713 -7.630 1.00 89.88 176 LEU A CA 1
ATOM 1358 C C . LEU A 1 176 ? -2.434 -8.040 -7.679 1.00 89.88 176 LEU A C 1
ATOM 1360 O O . LEU A 1 176 ? -2.309 -6.813 -7.548 1.00 89.88 176 LEU A O 1
ATOM 1364 N N . PHE A 1 177 ? -1.388 -8.845 -7.863 1.00 87.06 177 PHE A N 1
ATOM 1365 C CA . PHE A 1 177 ? -0.029 -8.373 -8.019 1.00 87.06 177 PHE A CA 1
ATOM 1366 C C . PHE A 1 177 ? 0.147 -7.779 -9.420 1.00 87.06 177 PHE A C 1
ATOM 1368 O O . PHE A 1 177 ? 0.366 -8.481 -10.404 1.00 87.06 177 PHE A O 1
ATOM 1375 N N . ALA A 1 178 ? 0.051 -6.454 -9.506 1.00 81.69 178 ALA A N 1
ATOM 1376 C CA . ALA A 1 178 ? 0.364 -5.703 -10.711 1.00 81.69 178 ALA A CA 1
ATOM 1377 C C . ALA A 1 178 ? 1.559 -4.797 -10.421 1.00 81.69 178 ALA A C 1
ATOM 1379 O O . ALA A 1 178 ? 1.438 -3.822 -9.676 1.00 81.69 178 ALA A O 1
ATOM 1380 N N . ASN A 1 179 ? 2.706 -5.123 -11.013 1.00 86.19 179 ASN A N 1
ATOM 1381 C CA . ASN A 1 179 ? 3.896 -4.284 -10.955 1.00 86.19 179 ASN A CA 1
ATOM 1382 C C . ASN A 1 179 ? 3.787 -3.197 -12.035 1.00 86.19 179 ASN A C 1
ATOM 1384 O O . ASN A 1 179 ? 4.387 -3.309 -13.100 1.00 86.19 179 ASN A O 1
ATOM 1388 N N . LEU A 1 180 ? 2.890 -2.230 -11.813 1.00 91.62 180 LEU A N 1
ATOM 1389 C CA . LEU A 1 180 ? 2.678 -1.122 -12.744 1.00 91.62 180 LEU A CA 1
ATOM 1390 C C . LEU A 1 180 ? 3.944 -0.271 -12.815 1.00 91.62 180 LEU A C 1
ATOM 1392 O O . LEU A 1 180 ? 4.472 0.128 -11.777 1.00 91.62 180 LEU A O 1
ATOM 1396 N N . ASP A 1 181 ? 4.385 0.018 -14.031 1.00 90.69 181 ASP A N 1
ATOM 1397 C CA . ASP A 1 181 ? 5.512 0.900 -14.279 1.00 90.69 181 ASP A CA 1
ATOM 1398 C C . ASP A 1 181 ? 4.997 2.294 -14.624 1.00 90.69 181 ASP A C 1
ATOM 1400 O O . ASP A 1 181 ? 4.148 2.446 -15.500 1.00 90.69 181 ASP A O 1
ATOM 1404 N N . PHE A 1 182 ? 5.478 3.307 -13.908 1.00 90.56 182 PHE A N 1
ATOM 1405 C CA . PHE A 1 182 ? 5.066 4.695 -14.102 1.00 90.56 182 PHE A CA 1
ATOM 1406 C C . PHE A 1 182 ? 6.224 5.471 -14.742 1.00 90.56 182 PHE A C 1
ATOM 1408 O O . PHE A 1 182 ? 7.156 5.853 -14.029 1.00 90.56 182 PHE A O 1
ATOM 1415 N N . PRO A 1 183 ? 6.196 5.715 -16.068 1.00 86.81 183 PRO A N 1
ATOM 1416 C CA . PRO A 1 183 ? 7.278 6.406 -16.755 1.00 86.81 183 PRO A CA 1
ATOM 1417 C C . PRO A 1 183 ? 7.562 7.804 -16.196 1.00 86.81 183 PRO A C 1
ATOM 1419 O O . PRO A 1 183 ? 6.671 8.510 -15.710 1.00 86.81 183 PRO A O 1
ATOM 1422 N N . LYS A 1 184 ? 8.818 8.250 -16.339 1.00 82.88 184 LYS A N 1
ATOM 1423 C CA . LYS A 1 184 ? 9.230 9.617 -15.985 1.00 82.88 184 LYS A CA 1
ATOM 1424 C C . LYS A 1 184 ? 8.365 10.631 -16.756 1.00 82.88 184 LYS A C 1
ATOM 1426 O O . LYS A 1 184 ? 8.178 10.506 -17.964 1.00 82.88 184 LYS A O 1
ATOM 1431 N N . GLY A 1 185 ? 7.854 11.645 -16.056 1.00 82.88 185 GLY A N 1
ATOM 1432 C CA . GLY A 1 185 ? 7.014 12.703 -16.636 1.00 82.88 185 GLY A CA 1
ATOM 1433 C C . GLY A 1 185 ? 5.507 12.528 -16.429 1.00 82.88 185 GLY A C 1
ATOM 1434 O O . GLY A 1 185 ? 4.757 13.437 -16.776 1.00 82.88 185 GLY A O 1
ATOM 1435 N N . MET A 1 186 ? 5.053 11.419 -15.835 1.00 87.31 186 MET A N 1
ATOM 1436 C CA . MET A 1 186 ? 3.688 11.350 -15.307 1.00 87.31 186 MET A CA 1
ATOM 1437 C C . MET A 1 186 ? 3.530 12.305 -14.122 1.00 87.31 186 MET A C 1
ATOM 1439 O O . MET A 1 186 ? 4.393 12.372 -13.246 1.00 87.31 186 MET A O 1
ATOM 1443 N N . SER A 1 187 ? 2.416 13.034 -14.086 1.00 85.75 187 SER A N 1
ATOM 1444 C CA . SER A 1 187 ? 2.080 13.874 -12.936 1.00 85.75 187 SER A CA 1
ATOM 1445 C C . SER A 1 187 ? 1.571 13.020 -11.770 1.00 85.75 187 SER A C 1
ATOM 1447 O O . SER A 1 187 ? 0.970 11.963 -11.980 1.00 85.75 187 SER A O 1
ATOM 1449 N N . THR A 1 188 ? 1.759 13.495 -10.537 1.00 84.75 188 THR A N 1
ATOM 1450 C CA . THR A 1 188 ? 1.252 12.827 -9.328 1.00 84.75 188 THR A CA 1
ATOM 1451 C C . THR A 1 188 ? -0.245 12.476 -9.421 1.00 84.75 188 THR A C 1
ATOM 1453 O O . THR A 1 188 ? -0.564 11.296 -9.274 1.00 84.75 188 THR A O 1
ATOM 1456 N N . PRO A 1 189 ? -1.158 13.400 -9.804 1.00 86.50 189 PRO A N 1
ATOM 1457 C CA . PRO A 1 189 ? -2.578 13.073 -9.969 1.00 86.50 189 PRO A CA 1
ATOM 1458 C C . PRO A 1 189 ? -2.866 11.912 -10.919 1.00 86.50 189 PRO A C 1
ATOM 1460 O O . PRO A 1 189 ? -3.770 11.118 -10.675 1.00 86.50 189 PRO A O 1
ATOM 1463 N N . GLN A 1 190 ? -2.112 11.802 -12.017 1.00 88.81 190 GLN A N 1
ATOM 1464 C CA . GLN A 1 190 ? -2.301 10.726 -12.991 1.00 88.81 190 GLN A CA 1
ATOM 1465 C C . GLN A 1 190 ? -1.894 9.374 -12.408 1.00 88.81 190 GLN A C 1
ATOM 1467 O O . GLN A 1 190 ? -2.623 8.393 -12.559 1.00 88.81 190 GLN A O 1
ATOM 1472 N N . VAL A 1 191 ? -0.755 9.321 -11.711 1.00 90.56 191 VAL A N 1
ATOM 1473 C CA . VAL A 1 191 ? -0.295 8.105 -11.026 1.00 90.56 191 VAL A CA 1
ATOM 1474 C C . VAL A 1 191 ? -1.330 7.649 -9.997 1.00 90.56 191 VAL A C 1
ATOM 1476 O O . VAL A 1 191 ? -1.675 6.465 -9.953 1.00 90.56 191 VAL A O 1
ATOM 1479 N N . ASP A 1 192 ? -1.886 8.570 -9.211 1.00 89.00 192 ASP A N 1
ATOM 1480 C CA . ASP A 1 192 ? -2.873 8.214 -8.191 1.00 89.00 192 ASP A CA 1
ATOM 1481 C C . ASP A 1 192 ? -4.220 7.823 -8.782 1.00 89.00 192 ASP A C 1
ATOM 1483 O O . ASP A 1 192 ? -4.824 6.863 -8.309 1.00 89.00 192 ASP A O 1
ATOM 1487 N N . ALA A 1 193 ? -4.662 8.476 -9.859 1.00 90.62 193 ALA A N 1
ATOM 1488 C CA . ALA A 1 193 ? -5.854 8.057 -10.591 1.00 90.62 193 ALA A CA 1
ATOM 1489 C C . ALA A 1 193 ? -5.727 6.601 -11.073 1.00 90.62 193 ALA A C 1
ATOM 1491 O O . ALA A 1 193 ? -6.661 5.809 -10.928 1.00 90.62 193 ALA A O 1
ATOM 1492 N N . ILE A 1 194 ? -4.549 6.207 -11.567 1.00 94.19 194 ILE A N 1
ATOM 1493 C CA . ILE A 1 194 ? -4.267 4.824 -11.970 1.00 94.19 194 ILE A CA 1
ATOM 1494 C C . ILE A 1 194 ? -4.248 3.876 -10.762 1.00 94.19 194 ILE A C 1
ATOM 1496 O O . ILE A 1 194 ? -4.809 2.782 -10.842 1.00 94.19 194 ILE A O 1
ATOM 1500 N N . ARG A 1 195 ? -3.645 4.264 -9.631 1.00 92.25 195 ARG A N 1
ATOM 1501 C CA . ARG A 1 195 ? -3.616 3.443 -8.400 1.00 92.25 195 ARG A CA 1
ATOM 1502 C C . ARG A 1 195 ? -5.002 3.259 -7.779 1.00 92.25 195 ARG A C 1
ATOM 1504 O O . ARG A 1 195 ? -5.344 2.156 -7.342 1.00 92.25 195 ARG A O 1
ATOM 1511 N N . LEU A 1 196 ? -5.820 4.308 -7.774 1.00 91.38 196 LEU A N 1
ATOM 1512 C CA . LEU A 1 196 ? -7.212 4.252 -7.338 1.00 91.38 196 LEU A CA 1
ATOM 1513 C C . LEU A 1 196 ? -8.027 3.361 -8.273 1.00 91.38 196 LEU A C 1
ATOM 1515 O O . LEU A 1 196 ? -8.732 2.474 -7.790 1.00 91.38 196 LEU A O 1
ATOM 1519 N N . LYS A 1 197 ? -7.858 3.502 -9.596 1.00 94.62 197 LYS A N 1
ATOM 1520 C CA . LYS A 1 197 ? -8.531 2.624 -10.559 1.00 94.62 197 LYS A CA 1
ATOM 1521 C C . LYS A 1 197 ? -8.100 1.166 -10.404 1.00 94.62 197 LYS A C 1
ATOM 1523 O O . LYS A 1 197 ? -8.948 0.277 -10.406 1.00 94.62 197 LYS A O 1
ATOM 1528 N N . ARG A 1 198 ? -6.807 0.908 -10.172 1.00 94.31 198 ARG A N 1
ATOM 1529 C CA . ARG A 1 198 ? -6.296 -0.427 -9.824 1.00 94.31 198 ARG A CA 1
ATOM 1530 C C . ARG A 1 198 ? -6.997 -0.978 -8.590 1.00 94.31 198 ARG A C 1
ATOM 1532 O O . ARG A 1 198 ? -7.367 -2.149 -8.591 1.00 94.31 198 ARG A O 1
ATOM 1539 N N . SER A 1 199 ? -7.155 -0.165 -7.547 1.00 93.62 199 SER A N 1
ATOM 1540 C CA . SER A 1 199 ? -7.812 -0.582 -6.306 1.00 93.62 199 SER A CA 1
ATOM 1541 C C . SER A 1 199 ? -9.278 -0.944 -6.541 1.00 93.62 199 SER A C 1
ATOM 1543 O O . SER A 1 199 ? -9.721 -2.012 -6.124 1.00 93.62 199 SER A O 1
ATOM 1545 N N . GLU A 1 200 ? -9.995 -0.114 -7.302 1.00 94.69 200 GLU A N 1
ATOM 1546 C CA . GLU A 1 200 ? -11.380 -0.358 -7.706 1.00 94.69 200 GLU A CA 1
ATOM 1547 C C . GLU A 1 200 ? -11.522 -1.675 -8.485 1.00 94.69 200 GLU A C 1
ATOM 1549 O O . GLU A 1 200 ? -12.315 -2.528 -8.097 1.00 94.69 200 GLU A O 1
ATOM 1554 N N . VAL A 1 201 ? -10.723 -1.881 -9.538 1.00 95.50 201 VAL A N 1
ATOM 1555 C CA . VAL A 1 201 ? -10.753 -3.103 -10.364 1.00 95.50 201 VAL A CA 1
ATOM 1556 C C . VAL A 1 201 ? -10.366 -4.333 -9.537 1.00 95.50 201 VAL A C 1
ATOM 1558 O O . VAL A 1 201 ? -11.011 -5.379 -9.623 1.00 95.50 201 VAL A O 1
ATOM 1561 N N . SER A 1 202 ? -9.353 -4.209 -8.675 1.00 95.31 202 SER A N 1
ATOM 1562 C CA . SER A 1 202 ? -8.908 -5.298 -7.797 1.00 95.31 202 SER A CA 1
ATOM 1563 C C . SER A 1 202 ? -10.018 -5.746 -6.848 1.00 95.31 202 SER A C 1
ATOM 1565 O O . SER A 1 202 ? -10.282 -6.941 -6.736 1.00 95.31 202 SER A O 1
ATOM 1567 N N . GLN A 1 203 ? -10.689 -4.793 -6.196 1.00 95.19 203 GLN A N 1
ATOM 1568 C CA . GLN A 1 203 ? -11.774 -5.060 -5.257 1.00 95.19 203 GLN A CA 1
ATOM 1569 C C . GLN A 1 203 ? -13.046 -5.548 -5.960 1.00 95.19 203 GLN A C 1
ATOM 1571 O O . GLN A 1 203 ? -13.733 -6.438 -5.454 1.00 95.19 203 GLN A O 1
ATOM 1576 N N . ASN A 1 204 ? -13.399 -4.942 -7.097 1.00 95.56 204 ASN A N 1
ATOM 1577 C CA . ASN A 1 204 ? -14.728 -5.105 -7.673 1.00 95.56 204 ASN A CA 1
ATOM 1578 C C . ASN A 1 204 ? -14.821 -6.194 -8.742 1.00 95.56 204 ASN A C 1
ATOM 1580 O O . ASN A 1 204 ? -15.901 -6.780 -8.886 1.00 95.56 204 ASN A O 1
ATOM 1584 N N . GLU A 1 205 ? -13.717 -6.481 -9.431 1.00 95.19 205 GLU A N 1
ATOM 1585 C CA . GLU A 1 205 ? -13.679 -7.360 -10.602 1.00 95.19 205 GLU A CA 1
ATOM 1586 C C . GLU A 1 205 ? -12.738 -8.551 -10.394 1.00 95.19 205 GLU A C 1
ATOM 1588 O O . GLU A 1 205 ? -13.171 -9.692 -10.537 1.00 95.19 205 GLU A O 1
ATOM 1593 N N . ILE A 1 206 ? -11.479 -8.308 -10.002 1.00 96.00 206 ILE A N 1
ATOM 1594 C CA . ILE A 1 206 ? -10.461 -9.368 -9.912 1.00 96.00 206 ILE A CA 1
ATOM 1595 C C . ILE A 1 206 ? -10.715 -10.265 -8.700 1.00 96.00 206 ILE A C 1
ATOM 1597 O O . ILE A 1 206 ? -11.052 -11.433 -8.871 1.00 96.00 206 ILE A O 1
ATOM 1601 N N . TRP A 1 207 ? -10.578 -9.740 -7.476 1.00 96.62 207 TRP A N 1
ATOM 1602 C CA . TRP A 1 207 ? -10.667 -10.544 -6.251 1.00 96.62 207 TRP A CA 1
ATOM 1603 C C . TRP A 1 207 ? -11.968 -11.362 -6.145 1.00 96.62 207 TRP A C 1
ATOM 1605 O O . TRP A 1 207 ? -11.883 -12.549 -5.821 1.00 96.62 207 TRP A O 1
ATOM 1615 N N . PRO A 1 208 ? -13.159 -10.819 -6.489 1.00 97.31 208 PRO A N 1
ATOM 1616 C CA . PRO A 1 208 ? -14.405 -11.581 -6.439 1.00 97.31 208 PRO A CA 1
ATOM 1617 C C . PRO A 1 208 ? -14.446 -12.810 -7.349 1.00 97.31 208 PRO A C 1
ATOM 1619 O O . PRO A 1 208 ? -15.248 -13.703 -7.086 1.00 97.31 208 PRO A O 1
ATOM 1622 N N . GLY A 1 209 ? -13.627 -12.835 -8.406 1.00 96.88 209 GLY A N 1
ATOM 1623 C CA . GLY A 1 209 ? -13.548 -13.912 -9.391 1.00 96.88 209 GLY A CA 1
ATOM 1624 C C . GLY A 1 209 ? -12.372 -14.871 -9.195 1.00 96.88 209 GLY A C 1
ATOM 1625 O O . GLY A 1 209 ? -12.235 -15.802 -9.985 1.00 96.88 209 GLY A O 1
ATOM 1626 N N . VAL A 1 210 ? -11.524 -14.679 -8.177 1.00 94.88 210 VAL A N 1
ATOM 1627 C CA . VAL A 1 210 ? -10.382 -15.570 -7.917 1.00 94.88 210 VAL A CA 1
ATOM 1628 C C . VAL A 1 210 ? -10.815 -16.734 -7.018 1.00 94.88 210 VAL A C 1
ATOM 1630 O O . VAL A 1 210 ? -11.266 -16.490 -5.899 1.00 94.88 210 VAL A O 1
ATOM 1633 N N . PRO A 1 211 ? -10.679 -17.999 -7.460 1.00 94.69 211 PRO A N 1
ATOM 1634 C CA . PRO A 1 211 ? -10.955 -19.163 -6.621 1.00 94.69 211 PRO A CA 1
ATOM 1635 C C . PRO A 1 211 ? -10.028 -19.230 -5.404 1.00 94.69 211 PRO A C 1
ATOM 1637 O O . PRO A 1 211 ? -8.825 -19.013 -5.543 1.00 94.69 211 PRO A O 1
ATOM 1640 N N . GLN A 1 212 ? -10.572 -19.579 -4.235 1.00 92.44 212 GLN A N 1
ATOM 1641 C CA . GLN A 1 212 ? -9.808 -19.667 -2.988 1.00 92.44 212 GLN A CA 1
ATOM 1642 C C . GLN A 1 212 ? -9.943 -21.042 -2.334 1.00 92.44 212 GLN A C 1
ATOM 1644 O O . GLN A 1 212 ? -11.049 -21.558 -2.146 1.00 92.44 212 GLN A O 1
ATOM 1649 N N . GLU A 1 213 ? -8.822 -21.625 -1.916 1.00 91.12 213 GLU A N 1
ATOM 1650 C CA . GLU A 1 213 ? -8.764 -22.885 -1.167 1.00 91.12 213 GLU A CA 1
ATOM 1651 C C . GLU A 1 213 ? -9.584 -22.777 0.123 1.00 91.12 213 GLU A C 1
ATOM 1653 O O . GLU A 1 213 ? -10.377 -23.660 0.459 1.00 91.12 213 GLU A O 1
ATOM 1658 N N . ALA A 1 214 ? -9.472 -21.630 0.792 1.00 89.81 214 ALA A N 1
ATOM 1659 C CA . ALA A 1 214 ? -10.203 -21.284 2.002 1.00 89.81 214 ALA A CA 1
ATOM 1660 C C . ALA A 1 214 ? -11.739 -21.294 1.845 1.00 89.81 214 ALA A C 1
ATOM 1662 O O . ALA A 1 214 ? -12.454 -21.399 2.846 1.00 89.81 214 ALA A O 1
ATOM 1663 N N . LEU A 1 215 ? -12.234 -21.202 0.606 1.00 94.88 215 LEU A N 1
ATOM 1664 C CA . LEU A 1 215 ? -13.648 -21.252 0.221 1.00 94.88 215 LEU A CA 1
ATOM 1665 C C . LEU A 1 215 ? -14.002 -22.568 -0.498 1.00 94.88 215 LEU A C 1
ATOM 1667 O O . LEU A 1 215 ? -15.007 -22.652 -1.205 1.00 94.88 215 LEU A O 1
ATOM 1671 N N . GLY A 1 216 ? -13.170 -23.604 -0.353 1.00 92.31 216 GLY A N 1
ATOM 1672 C CA . GLY A 1 216 ? -13.370 -24.901 -1.002 1.00 92.31 216 GLY A CA 1
ATOM 1673 C C . GLY A 1 216 ? -13.179 -24.853 -2.519 1.00 92.31 216 GLY A C 1
ATOM 1674 O O . GLY A 1 216 ? -13.874 -25.562 -3.245 1.00 92.31 216 GLY A O 1
ATOM 1675 N N . GLY A 1 217 ? -12.290 -23.982 -3.004 1.00 93.44 217 GLY A N 1
ATOM 1676 C CA . GLY A 1 217 ? -12.032 -23.769 -4.429 1.00 93.44 217 GLY A CA 1
ATOM 1677 C C . GLY A 1 217 ? -13.083 -22.911 -5.136 1.00 93.44 217 GLY A C 1
ATOM 1678 O O . GLY A 1 217 ? -13.041 -22.803 -6.357 1.00 93.44 217 GLY A O 1
ATOM 1679 N N . LYS A 1 218 ? -14.027 -22.311 -4.400 1.00 97.25 218 LYS A N 1
ATOM 1680 C CA . LYS A 1 218 ? -14.981 -21.335 -4.943 1.00 97.25 218 LYS A CA 1
ATOM 1681 C C . LYS A 1 218 ? -14.383 -19.939 -4.969 1.00 97.25 218 LYS A C 1
ATOM 1683 O O . LYS A 1 218 ? -13.492 -19.618 -4.183 1.00 97.25 218 LYS A O 1
ATOM 1688 N N . THR A 1 219 ? -14.911 -19.098 -5.843 1.00 97.56 219 THR A N 1
ATOM 1689 C CA . THR A 1 219 ? -14.648 -17.656 -5.806 1.00 97.56 219 THR A CA 1
ATOM 1690 C C . THR A 1 219 ? -15.440 -16.987 -4.671 1.00 97.56 219 THR A C 1
ATOM 1692 O O . THR A 1 219 ? -16.474 -17.525 -4.257 1.00 97.56 219 THR A O 1
ATOM 1695 N N . PRO A 1 220 ? -15.032 -15.807 -4.166 1.00 97.94 220 PRO A N 1
ATOM 1696 C CA . PRO A 1 220 ? -15.839 -15.044 -3.212 1.00 97.94 220 PRO A CA 1
ATOM 1697 C C . PRO A 1 220 ? -17.273 -14.782 -3.691 1.00 97.94 220 PRO A C 1
ATOM 1699 O O . PRO A 1 220 ? -18.212 -14.893 -2.903 1.00 97.94 220 PRO A O 1
ATOM 1702 N N . ALA A 1 221 ? -17.462 -14.499 -4.986 1.00 98.00 221 ALA A N 1
ATOM 1703 C CA . ALA A 1 221 ? -18.785 -14.275 -5.566 1.00 98.00 221 ALA A CA 1
ATOM 1704 C C . ALA A 1 221 ? -19.676 -15.529 -5.526 1.00 98.00 221 ALA A C 1
ATOM 1706 O O . ALA A 1 221 ? -20.865 -15.433 -5.222 1.00 98.00 221 ALA A O 1
ATOM 1707 N N . GLU A 1 222 ? -19.111 -16.708 -5.790 1.00 98.31 222 GLU A N 1
ATOM 1708 C CA . GLU A 1 222 ? -19.827 -17.985 -5.683 1.00 98.31 222 GLU A CA 1
ATOM 1709 C C . GLU A 1 222 ? -20.085 -18.375 -4.225 1.00 98.31 222 GLU A C 1
ATOM 1711 O O . GLU A 1 222 ? -21.175 -18.835 -3.891 1.00 98.31 222 GLU A O 1
ATOM 1716 N N . ALA A 1 223 ? -19.099 -18.179 -3.343 1.00 98.12 223 ALA A N 1
ATOM 1717 C CA . ALA A 1 223 ? -19.213 -18.489 -1.921 1.00 98.12 223 ALA A CA 1
ATOM 1718 C C . ALA A 1 223 ? -20.298 -17.653 -1.231 1.00 98.12 223 ALA A C 1
ATOM 1720 O O . ALA A 1 223 ? -20.959 -18.151 -0.324 1.00 98.12 223 ALA A O 1
ATOM 1721 N N . ALA A 1 224 ? -20.541 -16.424 -1.698 1.00 97.75 224 ALA A N 1
ATOM 1722 C CA . ALA A 1 224 ? -21.621 -15.572 -1.201 1.00 97.75 224 ALA A CA 1
ATOM 1723 C C . ALA A 1 224 ? -23.019 -16.189 -1.393 1.00 97.75 224 ALA A C 1
ATOM 1725 O O . ALA A 1 224 ? -23.947 -15.852 -0.663 1.00 97.75 224 ALA A O 1
ATOM 1726 N N . GLN A 1 225 ? -23.175 -17.109 -2.350 1.00 97.12 225 GLN A N 1
ATOM 1727 C CA . GLN A 1 225 ? -24.432 -17.822 -2.605 1.00 97.12 225 GLN A CA 1
ATOM 1728 C C . GLN A 1 225 ? -24.584 -19.099 -1.761 1.00 97.12 225 GLN A C 1
ATOM 1730 O O . GLN A 1 225 ? -25.577 -19.811 -1.899 1.00 97.12 225 GLN A O 1
ATOM 1735 N N . VAL A 1 226 ? -23.607 -19.415 -0.904 1.00 97.75 226 VAL A N 1
ATOM 1736 C CA . VAL A 1 226 ? -23.566 -20.638 -0.095 1.00 97.75 226 VAL A CA 1
ATOM 1737 C C . VAL A 1 226 ? -23.596 -20.252 1.390 1.00 97.75 226 VAL A C 1
ATOM 1739 O O . VAL A 1 226 ? -22.571 -19.813 1.919 1.00 97.75 226 VAL A O 1
ATOM 1742 N N . PRO A 1 227 ? -24.737 -20.407 2.093 1.00 95.62 227 PRO A N 1
ATOM 1743 C CA . PRO A 1 227 ? -24.874 -20.011 3.498 1.00 95.62 227 PRO A CA 1
ATOM 1744 C C . PRO A 1 227 ? -23.800 -20.606 4.418 1.00 95.62 227 PRO A C 1
ATOM 1746 O O . PRO A 1 227 ? -23.286 -19.929 5.306 1.00 95.62 227 PRO A O 1
ATOM 1749 N N . GLU A 1 228 ? -23.391 -21.849 4.165 1.00 96.12 228 GLU A N 1
ATOM 1750 C CA . GLU A 1 228 ? -22.375 -22.562 4.942 1.00 96.12 228 GLU A CA 1
ATOM 1751 C C . GLU A 1 228 ? -20.977 -21.928 4.832 1.00 96.12 228 GLU A C 1
ATOM 1753 O O . GLU A 1 228 ? -20.125 -22.152 5.692 1.00 96.12 228 GLU A O 1
ATOM 1758 N N . LEU A 1 229 ? -20.731 -21.121 3.793 1.00 97.50 229 LEU A N 1
ATOM 1759 C CA . LEU A 1 229 ? -19.459 -20.437 3.564 1.00 97.50 229 LEU A CA 1
ATOM 1760 C C . LEU A 1 229 ? -19.439 -18.994 4.078 1.00 97.50 229 LEU A C 1
ATOM 1762 O O . LEU A 1 229 ? -18.389 -18.363 3.993 1.00 97.50 229 LEU A O 1
ATOM 1766 N N . GLN A 1 230 ? -20.519 -18.471 4.671 1.00 96.88 230 GLN A N 1
ATOM 1767 C CA . GLN A 1 230 ? -20.571 -17.074 5.132 1.00 96.88 230 GLN A CA 1
ATOM 1768 C C . GLN A 1 230 ? -19.423 -16.706 6.083 1.00 96.88 230 GLN A C 1
ATOM 1770 O O . GLN A 1 230 ? -18.748 -15.702 5.868 1.00 96.88 230 GLN A O 1
ATOM 1775 N N . LYS A 1 231 ? -19.135 -17.544 7.091 1.00 97.25 231 LYS A N 1
ATOM 1776 C CA . LYS A 1 231 ? -17.996 -17.336 8.009 1.00 97.25 231 LYS A CA 1
ATOM 1777 C C . LYS A 1 231 ? -16.656 -17.359 7.266 1.00 97.25 231 LYS A C 1
ATOM 1779 O O . LYS A 1 231 ? -15.782 -16.533 7.513 1.00 97.25 231 LYS A O 1
ATOM 1784 N N . ALA A 1 232 ? -16.492 -18.305 6.341 1.00 97.44 232 ALA A N 1
ATOM 1785 C CA . ALA A 1 232 ? -15.261 -18.454 5.571 1.00 97.44 232 ALA A CA 1
ATOM 1786 C C . ALA A 1 232 ? -15.029 -17.276 4.612 1.00 97.44 232 ALA A C 1
ATOM 1788 O O . ALA A 1 232 ? -13.879 -16.863 4.441 1.00 97.44 232 ALA A O 1
ATOM 1789 N N . LEU A 1 233 ? -16.105 -16.733 4.035 1.00 98.19 233 LEU A N 1
ATOM 1790 C CA . LEU A 1 233 ? -16.104 -15.552 3.179 1.00 98.19 233 LEU A CA 1
ATOM 1791 C C . LEU A 1 233 ? -15.841 -14.274 3.979 1.00 98.19 233 LEU A C 1
ATOM 1793 O O . LEU A 1 233 ? -15.024 -13.463 3.557 1.00 98.19 233 LEU A O 1
ATOM 1797 N N . ALA A 1 234 ? -16.448 -14.119 5.157 1.00 97.75 234 ALA A N 1
ATOM 1798 C CA . ALA A 1 234 ? -16.144 -13.012 6.062 1.00 97.75 234 ALA A CA 1
ATOM 1799 C C . ALA A 1 234 ? -14.650 -12.989 6.431 1.00 97.75 234 ALA A C 1
ATOM 1801 O O . ALA A 1 234 ? -14.004 -11.952 6.299 1.00 97.75 234 ALA A O 1
ATOM 1802 N N . ALA A 1 235 ? -14.071 -14.147 6.772 1.00 96.81 235 ALA A N 1
ATOM 1803 C CA . ALA A 1 235 ? -12.631 -14.270 7.002 1.00 96.81 235 ALA A CA 1
ATOM 1804 C C . ALA A 1 235 ? -11.806 -13.941 5.745 1.00 96.81 235 ALA A C 1
ATOM 1806 O O . ALA A 1 235 ? -10.795 -13.258 5.845 1.00 96.81 235 ALA A O 1
ATOM 1807 N N . ALA A 1 236 ? -12.254 -14.354 4.554 1.00 96.06 236 ALA A N 1
ATOM 1808 C CA . ALA A 1 236 ? -11.558 -14.044 3.303 1.00 96.06 236 ALA A CA 1
ATOM 1809 C C . ALA A 1 236 ? -11.540 -12.536 2.986 1.00 96.06 236 ALA A C 1
ATOM 1811 O O . ALA A 1 236 ? -10.560 -12.043 2.432 1.00 96.06 236 ALA A O 1
ATOM 1812 N N . ILE A 1 237 ? -12.591 -11.794 3.355 1.00 96.44 237 ILE A N 1
ATOM 1813 C CA . ILE A 1 237 ? -12.616 -10.327 3.237 1.00 96.44 237 ILE A CA 1
ATOM 1814 C C . ILE A 1 237 ? -11.539 -9.711 4.138 1.00 96.44 237 ILE A C 1
ATOM 1816 O O . ILE A 1 237 ? -10.777 -8.868 3.676 1.00 96.44 237 ILE A O 1
ATOM 1820 N N . VAL A 1 238 ? -11.427 -10.166 5.391 1.00 94.25 238 VAL A N 1
ATOM 1821 C CA . VAL A 1 238 ? -10.382 -9.693 6.317 1.00 94.25 238 VAL A CA 1
ATOM 1822 C C . VAL A 1 238 ? -8.984 -10.031 5.793 1.00 94.25 238 VAL A C 1
ATOM 1824 O O . VAL A 1 238 ? -8.111 -9.164 5.760 1.00 94.25 238 VAL A O 1
ATOM 1827 N N . ASP A 1 239 ? -8.780 -11.266 5.329 1.00 92.25 239 ASP A N 1
ATOM 1828 C CA . ASP A 1 239 ? -7.521 -11.704 4.722 1.00 92.25 239 ASP A CA 1
ATOM 1829 C C . ASP A 1 239 ? -7.150 -10.811 3.525 1.00 92.25 239 ASP A C 1
ATOM 1831 O O . ASP A 1 239 ? -5.983 -10.443 3.358 1.00 92.25 239 ASP A O 1
ATOM 1835 N N . PHE A 1 240 ? -8.132 -10.442 2.696 1.00 93.25 240 PHE A N 1
ATOM 1836 C CA . PHE A 1 240 ? -7.927 -9.550 1.560 1.00 93.25 240 PHE A CA 1
ATOM 1837 C C . PHE A 1 240 ? -7.550 -8.139 2.002 1.00 93.25 240 PHE A C 1
ATOM 1839 O O . PHE A 1 240 ? -6.596 -7.596 1.458 1.00 93.25 240 PHE A O 1
ATOM 1846 N N . GLU A 1 241 ? -8.218 -7.563 3.003 1.00 90.44 241 GLU A N 1
ATOM 1847 C CA . GLU A 1 241 ? -7.867 -6.238 3.531 1.00 90.44 241 GLU A CA 1
ATOM 1848 C C . GLU A 1 241 ? -6.411 -6.177 4.013 1.00 90.44 241 GLU A C 1
ATOM 1850 O O . GLU A 1 241 ? -5.682 -5.246 3.660 1.00 90.44 241 GLU A O 1
ATOM 1855 N N . ILE A 1 242 ? -5.973 -7.190 4.769 1.00 87.81 242 ILE A N 1
ATOM 1856 C CA . ILE A 1 242 ? -4.601 -7.288 5.291 1.00 87.81 242 ILE A CA 1
ATOM 1857 C C . ILE A 1 242 ? -3.593 -7.362 4.137 1.00 87.81 242 ILE A C 1
ATOM 1859 O O . ILE A 1 242 ? -2.587 -6.651 4.117 1.00 87.81 242 ILE A O 1
ATOM 1863 N N . GLN A 1 243 ? -3.857 -8.218 3.151 1.00 87.50 243 GLN A N 1
ATOM 1864 C CA . GLN A 1 243 ? -2.924 -8.459 2.050 1.00 87.50 243 GLN A CA 1
ATOM 1865 C C . GLN A 1 243 ? -2.906 -7.297 1.049 1.00 87.50 243 GLN A C 1
ATOM 1867 O O . GLN A 1 243 ? -1.836 -6.901 0.582 1.00 87.50 243 GLN A O 1
ATOM 1872 N N . ALA A 1 244 ? -4.063 -6.705 0.761 1.00 88.69 244 ALA A N 1
ATOM 1873 C CA . ALA A 1 244 ? -4.210 -5.559 -0.126 1.00 88.69 244 ALA A CA 1
ATOM 1874 C C . ALA A 1 244 ? -3.428 -4.343 0.373 1.00 88.69 244 ALA A C 1
ATOM 1876 O O . ALA A 1 244 ? -2.752 -3.696 -0.428 1.00 88.69 244 ALA A O 1
ATOM 1877 N N . GLN A 1 245 ? -3.423 -4.096 1.688 1.00 82.81 245 GLN A N 1
ATOM 1878 C CA . GLN A 1 245 ? -2.635 -3.017 2.279 1.00 82.81 245 GLN A CA 1
ATOM 1879 C C . GLN A 1 245 ? -1.143 -3.152 1.930 1.00 82.81 245 GLN A C 1
ATOM 1881 O O . GLN A 1 245 ? -0.526 -2.185 1.488 1.00 82.81 245 GLN A O 1
ATOM 1886 N N . SER A 1 246 ? -0.574 -4.359 2.031 1.00 81.31 246 SER A N 1
ATOM 1887 C CA . SER A 1 246 ? 0.834 -4.599 1.672 1.00 81.31 246 SER A CA 1
ATOM 1888 C C . SER A 1 246 ? 1.143 -4.411 0.178 1.00 81.31 246 SER A C 1
ATOM 1890 O O . SER A 1 246 ? 2.289 -4.172 -0.192 1.00 81.31 246 SER A O 1
ATOM 1892 N N . MET A 1 247 ? 0.123 -4.500 -0.683 1.00 85.12 247 MET A N 1
ATOM 1893 C CA . MET A 1 247 ? 0.227 -4.335 -2.137 1.00 85.12 247 MET A CA 1
ATOM 1894 C C . MET A 1 247 ? -0.122 -2.916 -2.616 1.00 85.12 247 MET A C 1
ATOM 1896 O O . MET A 1 247 ? -0.147 -2.674 -3.827 1.00 85.12 247 MET A O 1
ATOM 1900 N N . GLY A 1 248 ? -0.414 -1.992 -1.691 1.00 85.44 248 GLY A N 1
ATOM 1901 C CA . GLY A 1 248 ? -0.877 -0.641 -2.009 1.00 85.44 248 GLY A CA 1
ATOM 1902 C C . GLY A 1 248 ? -2.242 -0.626 -2.702 1.00 85.44 248 GLY A C 1
ATOM 1903 O O . GLY A 1 248 ? -2.484 0.213 -3.563 1.00 85.44 248 GLY A O 1
ATOM 1904 N N . ILE A 1 249 ? -3.112 -1.584 -2.379 1.00 90.06 249 ILE A N 1
ATOM 1905 C CA . ILE A 1 249 ? -4.483 -1.679 -2.885 1.00 90.06 249 ILE A CA 1
ATOM 1906 C C . ILE A 1 249 ? -5.423 -1.223 -1.769 1.00 90.06 249 ILE A C 1
ATOM 1908 O O . ILE A 1 249 ? -5.428 -1.790 -0.675 1.00 90.06 249 ILE A O 1
ATOM 1912 N N . ARG A 1 250 ? -6.247 -0.212 -2.049 1.00 88.81 250 ARG A N 1
ATOM 1913 C CA . ARG A 1 250 ? -7.289 0.231 -1.118 1.00 88.81 250 ARG A CA 1
ATOM 1914 C C . ARG A 1 250 ? -8.475 -0.728 -1.181 1.00 88.81 250 ARG A C 1
ATOM 1916 O O . ARG A 1 250 ? -9.020 -0.965 -2.255 1.00 88.81 250 ARG A O 1
ATOM 1923 N N . VAL A 1 251 ? -8.885 -1.237 -0.020 1.00 90.81 251 VAL A N 1
ATOM 1924 C CA . VAL A 1 251 ? -10.051 -2.118 0.127 1.00 90.81 251 VAL A CA 1
ATOM 1925 C C . VAL A 1 251 ? -10.993 -1.571 1.190 1.00 90.81 251 VAL A C 1
ATOM 1927 O O . VAL A 1 251 ? -10.551 -1.152 2.260 1.00 90.81 251 VAL A O 1
ATOM 1930 N N . ASP A 1 252 ? -12.287 -1.596 0.905 1.00 91.44 252 ASP A N 1
ATOM 1931 C CA . ASP A 1 252 ? -13.349 -1.303 1.861 1.00 91.44 252 ASP A CA 1
ATOM 1932 C C . ASP A 1 252 ? -14.088 -2.597 2.232 1.00 91.44 252 ASP A C 1
ATOM 1934 O O . ASP A 1 252 ? -14.955 -3.087 1.498 1.00 91.44 252 ASP A O 1
ATOM 1938 N N . GLY A 1 253 ? -13.728 -3.174 3.383 1.00 92.75 253 GLY A N 1
ATOM 1939 C CA . GLY A 1 253 ? -14.360 -4.384 3.891 1.00 92.75 253 GLY A CA 1
ATOM 1940 C C . GLY A 1 253 ? -15.851 -4.218 4.177 1.00 92.75 253 GLY A C 1
ATOM 1941 O O . GLY A 1 253 ? -16.602 -5.167 3.972 1.00 92.75 253 GLY A O 1
ATOM 1942 N N . ALA A 1 254 ? -16.319 -3.032 4.582 1.00 93.69 254 ALA A N 1
ATOM 1943 C CA . ALA A 1 254 ? -17.741 -2.802 4.841 1.00 93.69 254 ALA A CA 1
ATOM 1944 C C . ALA A 1 254 ? -18.552 -2.852 3.538 1.00 93.69 254 ALA A C 1
ATOM 1946 O O . ALA A 1 254 ? -19.592 -3.515 3.481 1.00 93.69 254 ALA A O 1
ATOM 1947 N N . VAL A 1 255 ? -18.037 -2.239 2.467 1.00 94.94 255 VAL A N 1
ATOM 1948 C CA . VAL A 1 255 ? -18.626 -2.322 1.121 1.00 94.94 255 VAL A CA 1
ATOM 1949 C C . VAL A 1 255 ? -18.632 -3.764 0.610 1.00 94.94 255 VAL A C 1
ATOM 1951 O O . VAL A 1 255 ? -19.648 -4.218 0.078 1.00 94.94 255 VAL A O 1
ATOM 1954 N N . LEU A 1 256 ? -17.542 -4.517 0.798 1.00 96.56 256 LEU A N 1
ATOM 1955 C CA . LEU A 1 256 ? -17.488 -5.931 0.407 1.00 96.56 256 LEU A CA 1
ATOM 1956 C C . LEU A 1 256 ? -18.486 -6.786 1.194 1.00 96.56 256 LEU A C 1
ATOM 1958 O O . LEU A 1 256 ? -19.204 -7.588 0.597 1.00 96.56 256 LEU A O 1
ATOM 1962 N N . ARG A 1 257 ? -18.581 -6.599 2.515 1.00 96.81 257 ARG A N 1
ATOM 1963 C CA . ARG A 1 257 ? -19.542 -7.330 3.354 1.00 96.81 257 ARG A CA 1
ATOM 1964 C C . ARG A 1 257 ? -20.974 -7.057 2.908 1.00 96.81 257 ARG A C 1
ATOM 1966 O O . ARG A 1 257 ? -21.713 -8.008 2.658 1.00 96.81 257 ARG A O 1
ATOM 1973 N N . ALA A 1 258 ? -21.324 -5.788 2.687 1.00 97.19 258 ALA A N 1
ATOM 1974 C CA . ALA A 1 258 ? -22.630 -5.406 2.156 1.00 97.19 258 ALA A CA 1
ATOM 1975 C C . ALA A 1 258 ? -22.911 -6.046 0.784 1.00 97.19 258 ALA A C 1
ATOM 1977 O O . ALA A 1 258 ? -23.988 -6.603 0.575 1.00 97.19 258 ALA A O 1
ATOM 1978 N N . ARG A 1 259 ? -21.933 -6.033 -0.135 1.00 96.44 259 ARG A N 1
ATOM 1979 C CA . ARG A 1 259 ? -22.056 -6.635 -1.474 1.00 96.44 259 ARG A CA 1
ATOM 1980 C C . ARG A 1 259 ? -22.329 -8.139 -1.428 1.00 96.44 259 ARG A C 1
ATOM 1982 O O . ARG A 1 259 ? -23.105 -8.633 -2.241 1.00 96.44 259 ARG A O 1
ATOM 1989 N N . PHE A 1 260 ? -21.686 -8.862 -0.515 1.00 97.38 260 PHE A N 1
ATOM 1990 C CA . PHE A 1 260 ? -21.804 -10.319 -0.415 1.00 97.38 260 PHE A CA 1
ATOM 1991 C C . PHE A 1 260 ? -22.842 -10.794 0.608 1.00 97.38 260 PHE A C 1
ATOM 1993 O O . PHE A 1 260 ? -22.906 -11.986 0.896 1.00 97.38 260 PHE A O 1
ATOM 2000 N N . GLY A 1 261 ? -23.659 -9.888 1.157 1.00 96.00 261 GLY A N 1
ATOM 2001 C CA . GLY A 1 261 ? -24.689 -10.243 2.138 1.00 96.00 261 GLY A CA 1
ATOM 2002 C C . GLY A 1 261 ? -24.121 -10.755 3.465 1.00 96.00 261 GLY A C 1
ATOM 2003 O O . GLY A 1 261 ? -24.795 -11.497 4.177 1.00 96.00 261 GLY A O 1
ATOM 2004 N N . ILE A 1 262 ? -22.886 -10.379 3.796 1.00 97.00 262 ILE A N 1
ATOM 2005 C CA . ILE A 1 262 ? -22.269 -10.668 5.088 1.00 97.00 262 ILE A CA 1
ATOM 2006 C C . ILE A 1 262 ? -22.722 -9.585 6.083 1.00 97.00 262 ILE A C 1
ATOM 2008 O O . ILE A 1 262 ? -22.687 -8.402 5.727 1.00 97.00 262 ILE A O 1
ATOM 2012 N N . PRO A 1 263 ? -23.128 -9.940 7.320 1.00 93.69 263 PRO A N 1
ATOM 2013 C CA . PRO A 1 263 ? -23.551 -8.967 8.332 1.00 93.69 263 PRO A CA 1
ATOM 2014 C C . PRO A 1 263 ? -22.529 -7.844 8.523 1.00 93.69 263 PRO A C 1
ATOM 2016 O O . PRO A 1 263 ? -21.338 -8.077 8.349 1.00 93.69 263 PRO A O 1
ATOM 2019 N N . ALA A 1 264 ? -22.941 -6.633 8.891 1.00 93.56 264 ALA A N 1
ATOM 2020 C CA . ALA A 1 264 ? -21.973 -5.614 9.301 1.00 93.56 264 ALA A CA 1
ATOM 2021 C C . ALA A 1 264 ? -21.262 -6.051 10.594 1.00 93.56 264 ALA A C 1
ATOM 2023 O O . ALA A 1 264 ? -21.847 -6.768 11.403 1.00 93.56 264 ALA A O 1
ATOM 2024 N N . VAL A 1 265 ? -20.015 -5.617 10.779 1.00 91.81 265 VAL A N 1
ATOM 2025 C CA . VAL A 1 265 ? -19.276 -5.869 12.022 1.00 91.81 265 VAL A CA 1
ATOM 2026 C C . VAL A 1 265 ? -19.976 -5.137 13.165 1.00 91.81 265 VAL A C 1
ATOM 2028 O O . VAL A 1 265 ? -20.200 -3.927 13.090 1.00 91.81 265 VAL A O 1
ATOM 2031 N N . GLU A 1 266 ? -20.325 -5.869 14.218 1.00 89.88 266 GLU A N 1
ATOM 2032 C CA . GLU A 1 266 ? -20.893 -5.292 15.432 1.00 89.88 266 GLU A CA 1
ATOM 2033 C C . GLU A 1 266 ? -19.777 -4.734 16.323 1.00 89.88 266 GLU A C 1
ATOM 2035 O O . GLU A 1 266 ? -18.850 -5.457 16.693 1.00 89.88 266 GLU A O 1
ATOM 2040 N N . LEU A 1 267 ? -19.875 -3.449 16.679 1.00 92.38 267 LEU A N 1
ATOM 2041 C CA . LEU A 1 267 ? -18.923 -2.814 17.587 1.00 92.38 267 LEU A CA 1
ATOM 2042 C C . LEU A 1 267 ? -19.318 -3.049 19.050 1.00 92.38 267 LEU A C 1
ATOM 2044 O O . LEU A 1 267 ? -20.470 -2.856 19.442 1.00 92.38 267 LEU A O 1
ATOM 2048 N N . LYS A 1 268 ? -18.337 -3.420 19.869 1.00 91.88 268 LYS A N 1
ATOM 2049 C CA . LYS A 1 268 ? -18.473 -3.798 21.276 1.00 91.88 268 LYS A CA 1
ATOM 2050 C C . LYS A 1 268 ? -17.726 -2.818 22.169 1.00 91.88 268 LYS A C 1
ATOM 2052 O O . LYS A 1 268 ? -16.699 -2.267 21.784 1.00 91.88 268 LYS A O 1
ATOM 2057 N N . VAL A 1 269 ? -18.221 -2.633 23.389 1.00 91.94 269 VAL A N 1
ATOM 2058 C CA . VAL A 1 269 ? -17.533 -1.851 24.425 1.00 91.94 269 VAL A CA 1
ATOM 2059 C C . VAL A 1 269 ? -16.936 -2.832 25.432 1.00 91.94 269 VAL A C 1
ATOM 2061 O O . VAL A 1 269 ? -17.687 -3.351 26.260 1.00 91.94 269 VAL A O 1
ATOM 2064 N N . PRO A 1 270 ? -15.635 -3.151 25.342 1.00 91.06 270 PRO A N 1
ATOM 2065 C CA . PRO A 1 270 ? -14.984 -4.018 26.315 1.00 91.06 270 PRO A CA 1
ATOM 2066 C C . PRO A 1 270 ? -14.824 -3.305 27.664 1.00 91.06 270 PRO A C 1
ATOM 2068 O O . PRO A 1 270 ? -14.760 -2.077 27.740 1.00 91.06 270 PRO A O 1
ATOM 2071 N N . THR A 1 271 ? -14.716 -4.085 28.734 1.00 89.88 271 THR A N 1
ATOM 2072 C CA . THR A 1 271 ? -14.209 -3.612 30.028 1.00 89.88 271 THR A CA 1
ATOM 2073 C C . THR A 1 271 ? -12.699 -3.346 29.966 1.00 89.88 271 THR A C 1
ATOM 2075 O O . THR A 1 271 ? -12.003 -3.874 29.097 1.00 89.88 271 THR A O 1
ATOM 2078 N N . GLU A 1 272 ? -12.161 -2.598 30.935 1.00 81.88 272 GLU A N 1
ATOM 2079 C CA . GLU A 1 272 ? -10.714 -2.332 31.054 1.00 81.88 272 GLU A CA 1
ATOM 2080 C C . GLU A 1 272 ? -9.871 -3.625 31.056 1.00 81.88 272 GLU A C 1
ATOM 2082 O O . GLU A 1 272 ? -8.816 -3.706 30.426 1.00 81.88 272 GLU A O 1
ATOM 2087 N N . SER A 1 273 ? -10.315 -4.672 31.760 1.00 84.94 273 SER A N 1
ATOM 2088 C CA . SER A 1 273 ? -9.585 -5.945 31.779 1.00 84.94 273 SER A CA 1
ATOM 2089 C C . SER A 1 273 ? -9.661 -6.690 30.449 1.00 84.94 273 SER A C 1
ATOM 2091 O O . SER A 1 273 ? -8.723 -7.400 30.094 1.00 84.94 273 SER A O 1
ATOM 2093 N N . GLU A 1 274 ? -10.770 -6.546 29.723 1.00 89.00 274 GLU A N 1
ATOM 2094 C CA . GLU A 1 274 ? -10.975 -7.226 28.446 1.00 89.00 274 GLU A CA 1
ATOM 2095 C C . GLU A 1 274 ? -10.177 -6.561 27.333 1.00 89.00 274 GLU A C 1
ATOM 2097 O O . GLU A 1 274 ? -9.528 -7.275 26.575 1.00 89.00 274 GLU A O 1
ATOM 2102 N N . ILE A 1 275 ? -10.168 -5.223 27.257 1.00 86.75 275 ILE A N 1
ATOM 2103 C CA . ILE A 1 275 ? -9.526 -4.501 26.150 1.00 86.75 275 ILE A CA 1
ATOM 2104 C C . ILE A 1 275 ? -8.034 -4.830 26.041 1.00 86.75 275 ILE A C 1
ATOM 2106 O O . ILE A 1 275 ? -7.543 -5.120 24.954 1.00 86.75 275 ILE A O 1
ATOM 2110 N N . ARG A 1 276 ? -7.348 -4.940 27.186 1.00 83.62 276 ARG A N 1
ATOM 2111 C CA . ARG A 1 276 ? -5.923 -5.301 27.273 1.00 83.62 276 ARG A CA 1
ATOM 2112 C C . ARG A 1 276 ? -5.625 -6.752 26.887 1.00 83.62 276 ARG A C 1
ATOM 2114 O O . ARG A 1 276 ? -4.469 -7.096 26.655 1.00 83.62 276 ARG A O 1
ATOM 2121 N N . ALA A 1 277 ? -6.640 -7.612 26.866 1.00 86.94 277 ALA A N 1
ATOM 2122 C CA . ALA A 1 277 ? -6.523 -9.012 26.473 1.00 86.94 277 ALA A CA 1
ATOM 2123 C C . ALA A 1 277 ? -6.923 -9.254 25.008 1.00 86.94 277 ALA A C 1
ATOM 2125 O O . ALA A 1 277 ? -6.763 -10.375 24.517 1.00 86.94 277 ALA A O 1
ATOM 2126 N N . LEU A 1 278 ? -7.446 -8.237 24.311 1.00 89.19 278 LEU A N 1
ATOM 2127 C CA . LEU A 1 278 ? -7.871 -8.379 22.924 1.00 89.19 278 LEU A CA 1
ATOM 2128 C C . LEU A 1 278 ? -6.669 -8.548 21.997 1.00 89.19 278 LEU A C 1
ATOM 2130 O O . LEU A 1 278 ? -5.644 -7.875 22.102 1.00 89.19 278 LEU A O 1
ATOM 2134 N N . SER A 1 279 ? -6.821 -9.447 21.032 1.00 86.56 279 SER A N 1
ATOM 2135 C CA . SER A 1 279 ? -5.910 -9.525 19.896 1.00 86.56 279 SER A CA 1
ATOM 2136 C C . SER A 1 279 ? -6.090 -8.326 18.960 1.00 86.56 279 SER A C 1
ATOM 2138 O O . SER A 1 279 ? -7.135 -7.676 18.936 1.00 86.56 279 SER A O 1
ATOM 2140 N N . VAL A 1 280 ? -5.094 -8.082 18.103 1.00 85.69 280 VAL A N 1
ATOM 2141 C CA . VAL A 1 280 ? -5.141 -7.012 17.090 1.00 85.69 280 VAL A CA 1
ATOM 2142 C C . VAL A 1 280 ? -6.368 -7.121 16.177 1.00 85.69 280 VAL A C 1
ATOM 2144 O O . VAL A 1 280 ? -6.926 -6.102 15.784 1.00 85.69 280 VAL A O 1
ATOM 2147 N N . LEU A 1 281 ? -6.821 -8.338 15.855 1.00 88.69 281 LEU A N 1
ATOM 2148 C CA . LEU A 1 281 ? -8.032 -8.520 15.050 1.00 88.69 281 LEU A CA 1
ATOM 2149 C C . LEU A 1 281 ? -9.288 -8.111 15.823 1.00 88.69 281 LEU A C 1
ATOM 2151 O O . LEU A 1 281 ? -10.092 -7.349 15.296 1.00 88.69 281 LEU A O 1
ATOM 2155 N N . GLN A 1 282 ? -9.391 -8.504 17.092 1.00 90.25 282 GLN A N 1
ATOM 2156 C CA . GLN A 1 282 ? -10.541 -8.176 17.936 1.00 90.25 282 GLN A CA 1
ATOM 2157 C C . GLN A 1 282 ? -10.639 -6.680 18.248 1.00 90.25 282 GLN A C 1
ATOM 2159 O O . GLN A 1 282 ? -11.743 -6.167 18.424 1.00 90.25 282 GLN A O 1
ATOM 2164 N N . LEU A 1 283 ? -9.514 -5.954 18.268 1.00 90.25 283 LEU A N 1
ATOM 2165 C CA . LEU A 1 283 ? -9.522 -4.495 18.408 1.00 90.25 283 LEU A CA 1
ATOM 2166 C C . LEU A 1 283 ? -10.339 -3.810 17.300 1.00 90.25 283 LEU A C 1
ATOM 2168 O O . LEU A 1 283 ? -10.939 -2.772 17.553 1.00 90.25 283 LEU A O 1
ATOM 2172 N N . ARG A 1 284 ? -10.462 -4.413 16.108 1.00 89.06 284 ARG A N 1
ATOM 2173 C CA . ARG A 1 284 ? -11.296 -3.891 15.006 1.00 89.06 284 ARG A CA 1
ATOM 2174 C C . ARG A 1 284 ? -12.787 -3.859 15.342 1.00 89.06 284 ARG A C 1
ATOM 2176 O O . ARG A 1 284 ? -13.553 -3.207 14.638 1.00 89.06 284 ARG A O 1
ATOM 2183 N N . HIS A 1 285 ? -13.200 -4.584 16.376 1.00 91.56 285 HIS A N 1
ATOM 2184 C CA . HIS A 1 285 ? -14.589 -4.698 16.806 1.00 91.56 285 HIS A CA 1
ATOM 2185 C C . HIS A 1 285 ? -14.893 -3.780 17.992 1.00 91.56 285 HIS A C 1
ATOM 2187 O O . HIS A 1 285 ? -15.970 -3.880 18.564 1.00 91.56 285 HIS A O 1
ATOM 2193 N N . VAL A 1 286 ? -13.971 -2.907 18.407 1.00 92.88 286 VAL A N 1
ATOM 2194 C CA . VAL A 1 286 ? -14.168 -2.036 19.570 1.00 92.88 286 VAL A CA 1
ATOM 2195 C C . VAL A 1 286 ? -14.842 -0.723 19.166 1.00 92.88 286 VAL A C 1
ATOM 2197 O O . VAL A 1 286 ? -14.416 -0.041 18.237 1.00 92.88 286 VAL A O 1
ATOM 2200 N N . ASP A 1 287 ? -15.882 -0.331 19.902 1.00 94.06 287 ASP A N 1
ATOM 2201 C CA . ASP A 1 287 ? -16.480 1.002 19.819 1.00 94.06 287 ASP A CA 1
ATOM 2202 C C . ASP A 1 287 ? -15.665 1.995 20.661 1.00 94.06 287 ASP A C 1
ATOM 2204 O O . ASP A 1 287 ? -15.963 2.256 21.832 1.00 94.06 287 ASP A O 1
ATOM 2208 N N . TYR A 1 288 ? -14.622 2.563 20.054 1.00 93.75 288 TYR A N 1
ATOM 2209 C CA . TYR A 1 288 ? -13.734 3.516 20.724 1.00 93.75 288 TYR A CA 1
ATOM 2210 C C . TYR A 1 288 ? -14.460 4.762 21.249 1.00 93.75 288 TYR A C 1
ATOM 2212 O O . TYR A 1 288 ? -14.024 5.354 22.235 1.00 93.75 288 TYR A O 1
ATOM 2220 N N . THR A 1 289 ? -15.604 5.131 20.660 1.00 94.81 289 THR A N 1
ATOM 2221 C CA . THR A 1 289 ? -16.375 6.317 21.074 1.00 94.81 289 THR A CA 1
ATOM 2222 C C . THR A 1 289 ? -16.984 6.172 22.468 1.00 94.81 289 THR A C 1
ATOM 2224 O O . THR A 1 289 ? -17.295 7.170 23.115 1.00 94.81 289 THR A O 1
ATOM 2227 N N . LYS A 1 290 ? -17.116 4.937 22.964 1.00 94.69 290 LYS A N 1
ATOM 2228 C CA . LYS A 1 290 ? -17.711 4.623 24.269 1.00 94.69 290 LYS A CA 1
ATOM 2229 C C . LYS A 1 290 ? -16.697 4.198 25.328 1.00 94.69 290 LYS A C 1
ATOM 2231 O O . LYS A 1 290 ? -17.098 3.954 26.464 1.00 94.69 290 LYS A O 1
ATOM 2236 N N . LEU A 1 291 ? -15.410 4.109 24.987 1.00 94.62 291 LEU A N 1
ATOM 2237 C CA . LEU A 1 291 ? -14.372 3.814 25.976 1.00 94.62 291 LEU A CA 1
ATOM 2238 C C . LEU A 1 291 ? -14.217 4.967 26.973 1.00 94.62 291 LEU A C 1
ATOM 2240 O O . LEU A 1 291 ? -14.402 6.116 26.574 1.00 94.62 291 LEU A O 1
ATOM 2244 N N . PRO A 1 292 ? -13.841 4.711 28.234 1.00 94.00 292 PRO A N 1
ATOM 2245 C CA . PRO A 1 292 ? -13.337 5.741 29.142 1.00 94.00 292 PRO A CA 1
ATOM 2246 C C . PRO A 1 292 ? -12.067 6.423 28.604 1.00 94.00 292 PRO A C 1
ATOM 2248 O O . PRO A 1 292 ? -11.329 5.832 27.821 1.00 94.00 292 PRO A O 1
ATOM 2251 N N . ASP A 1 293 ? -11.792 7.656 29.038 1.00 95.38 293 ASP A N 1
ATOM 2252 C CA . ASP A 1 293 ? -10.637 8.441 28.560 1.00 95.38 293 ASP A CA 1
ATOM 2253 C C . ASP A 1 293 ? -9.292 7.745 28.818 1.00 95.38 293 ASP A C 1
ATOM 2255 O O . ASP A 1 293 ? -8.434 7.725 27.936 1.00 95.38 293 ASP A O 1
ATOM 2259 N N . GLU A 1 294 ? -9.116 7.134 29.994 1.00 93.31 294 GLU A N 1
ATOM 2260 C CA . GLU A 1 294 ? -7.881 6.409 30.326 1.00 93.31 294 GLU A CA 1
ATOM 2261 C C . GLU A 1 294 ? -7.673 5.185 29.428 1.00 93.31 294 GLU A C 1
ATOM 2263 O O . GLU A 1 294 ? -6.587 5.015 28.877 1.00 93.31 294 GLU A O 1
ATOM 2268 N N . ASP A 1 295 ? -8.720 4.385 29.208 1.00 92.75 295 ASP A N 1
ATOM 2269 C CA . ASP A 1 295 ? -8.645 3.205 28.342 1.00 92.75 295 ASP A CA 1
ATOM 2270 C C . ASP A 1 295 ? -8.380 3.606 26.888 1.00 92.75 295 ASP A C 1
ATOM 2272 O O . ASP A 1 295 ? -7.527 3.019 26.223 1.00 92.75 295 ASP A O 1
ATOM 2276 N N . LEU A 1 296 ? -9.054 4.655 26.404 1.00 94.56 296 LEU A N 1
ATOM 2277 C CA . LEU A 1 296 ? -8.839 5.181 25.060 1.00 94.56 296 LEU A CA 1
ATOM 2278 C C . LEU A 1 296 ? -7.389 5.640 24.865 1.00 94.56 296 LEU A C 1
ATOM 2280 O O . LEU A 1 296 ? -6.777 5.338 23.838 1.00 94.56 296 LEU A O 1
ATOM 2284 N N . PHE A 1 297 ? -6.827 6.360 25.837 1.00 93.62 297 PHE A N 1
ATOM 2285 C CA . PHE A 1 297 ? -5.443 6.812 25.759 1.00 93.62 297 PHE A CA 1
ATOM 2286 C C . PHE A 1 297 ? -4.456 5.641 25.807 1.00 93.62 297 PHE A C 1
ATOM 2288 O O . PHE A 1 297 ? -3.538 5.585 24.990 1.00 93.62 297 PHE A O 1
ATOM 2295 N N . THR A 1 298 ? -4.637 4.696 26.736 1.00 91.12 298 THR A N 1
ATOM 2296 C CA . THR A 1 298 ? -3.774 3.512 26.842 1.00 91.12 298 THR A CA 1
ATOM 2297 C C . THR A 1 298 ? -3.768 2.716 25.540 1.00 91.12 298 THR A C 1
ATOM 2299 O O . THR A 1 298 ? -2.696 2.392 25.029 1.00 91.12 298 THR A O 1
ATOM 2302 N N . GLU A 1 299 ? -4.936 2.476 24.945 1.00 91.12 299 GLU A N 1
ATOM 2303 C CA . GLU A 1 299 ? -5.007 1.770 23.667 1.00 91.12 299 GLU A CA 1
ATOM 2304 C C . GLU A 1 299 ? -4.466 2.590 22.495 1.00 91.12 299 GLU A C 1
ATOM 2306 O O . GLU A 1 299 ? -3.889 2.021 21.569 1.00 91.12 299 GLU A O 1
ATOM 2311 N N . THR A 1 300 ? -4.561 3.921 22.542 1.00 92.56 300 THR A N 1
ATOM 2312 C CA . THR A 1 300 ? -3.895 4.791 21.561 1.00 92.56 300 THR A CA 1
ATOM 2313 C C . THR A 1 300 ? -2.378 4.586 21.591 1.00 92.56 300 THR A C 1
ATOM 2315 O O . THR A 1 300 ? -1.763 4.417 20.536 1.00 92.56 300 THR A O 1
ATOM 2318 N N . GLU A 1 301 ? -1.767 4.528 22.778 1.00 90.06 301 GLU A N 1
ATOM 2319 C CA . GLU A 1 301 ? -0.329 4.270 22.916 1.00 90.06 301 GLU A CA 1
ATOM 2320 C C . GLU A 1 301 ? 0.063 2.851 22.483 1.00 90.06 301 GLU A C 1
ATOM 2322 O O . GLU A 1 301 ? 1.098 2.668 21.836 1.00 90.06 301 GLU A O 1
ATOM 2327 N N . HIS A 1 302 ? -0.771 1.845 22.758 1.00 87.25 302 HIS A N 1
ATOM 2328 C CA . HIS A 1 302 ? -0.546 0.487 22.258 1.00 87.25 302 HIS A CA 1
ATOM 2329 C C . HIS A 1 302 ? -0.631 0.419 20.727 1.00 87.25 302 HIS A C 1
ATOM 2331 O O . HIS A 1 302 ? 0.274 -0.103 20.068 1.00 87.25 302 HIS A O 1
ATOM 2337 N N . ALA A 1 303 ? -1.677 0.998 20.135 1.00 89.06 303 ALA A N 1
ATOM 2338 C CA . ALA A 1 303 ? -1.868 1.034 18.689 1.00 89.06 303 ALA A CA 1
ATOM 2339 C C . ALA A 1 303 ? -0.745 1.806 17.977 1.00 89.06 303 ALA A C 1
ATOM 2341 O O . ALA A 1 303 ? -0.333 1.417 16.880 1.00 89.06 303 ALA A O 1
ATOM 2342 N N . ARG A 1 304 ? -0.180 2.837 18.622 1.00 87.12 304 ARG A N 1
ATOM 2343 C CA . ARG A 1 304 ? 0.998 3.563 18.129 1.00 87.12 304 ARG A CA 1
ATOM 2344 C C . ARG A 1 304 ? 2.216 2.653 17.966 1.00 87.12 304 ARG A C 1
ATOM 2346 O O . ARG A 1 304 ? 2.993 2.858 17.039 1.00 87.12 304 ARG A O 1
ATOM 2353 N N . ILE A 1 305 ? 2.410 1.653 18.823 1.00 85.94 305 ILE A N 1
ATOM 2354 C CA . ILE A 1 305 ? 3.524 0.697 18.684 1.00 85.94 305 ILE A CA 1
ATOM 2355 C C . ILE A 1 305 ? 3.263 -0.262 17.518 1.00 85.94 305 ILE A C 1
ATOM 2357 O O . ILE A 1 305 ? 4.173 -0.570 16.752 1.00 85.94 305 ILE A O 1
ATOM 2361 N N . LEU A 1 306 ? 2.014 -0.703 17.363 1.00 80.44 306 LEU A N 1
ATOM 2362 C CA . LEU A 1 306 ? 1.618 -1.659 16.329 1.00 80.44 306 LEU A CA 1
ATOM 2363 C C . LEU A 1 306 ? 1.566 -1.046 14.921 1.00 80.44 306 LEU A C 1
ATOM 2365 O O . LEU A 1 306 ? 1.678 -1.779 13.942 1.00 80.44 306 LEU A O 1
ATOM 2369 N N . GLN A 1 307 ? 1.386 0.277 14.812 1.00 73.81 307 GLN A N 1
ATOM 2370 C CA . GLN A 1 307 ? 1.304 1.024 13.545 1.00 73.81 307 GLN A CA 1
ATOM 2371 C C . GLN A 1 307 ? 0.227 0.488 12.578 1.00 73.81 307 GLN A C 1
ATOM 2373 O O . GLN A 1 307 ? 0.315 0.647 11.360 1.00 73.81 307 GLN A O 1
ATOM 2378 N N . VAL A 1 308 ? -0.832 -0.127 13.115 1.00 79.88 308 VAL A N 1
ATOM 2379 C CA . VAL A 1 308 ? -1.968 -0.614 12.322 1.00 79.88 308 VAL A CA 1
ATOM 2380 C C . VAL A 1 308 ? -2.943 0.541 12.100 1.00 79.88 308 VAL A C 1
ATOM 2382 O O . VAL A 1 308 ? -3.775 0.834 12.958 1.00 79.88 308 VAL A O 1
ATOM 2385 N N . GLY A 1 309 ? -2.841 1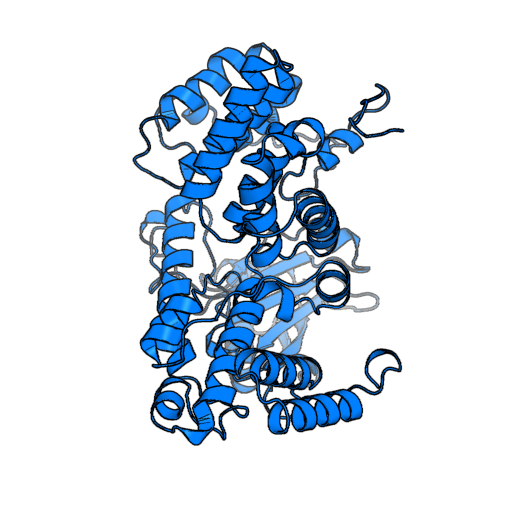.203 10.943 1.00 81.06 309 GLY A N 1
ATOM 2386 C CA . GLY A 1 309 ? -3.569 2.445 10.639 1.00 81.06 309 GLY A CA 1
ATOM 2387 C C . GLY A 1 309 ? -5.080 2.391 10.877 1.00 81.06 309 GLY A C 1
ATOM 2388 O O . GLY A 1 309 ? -5.622 3.293 11.509 1.00 81.06 309 GLY A O 1
ATOM 2389 N N . ARG A 1 310 ? -5.741 1.288 10.504 1.00 81.31 310 ARG A N 1
ATOM 2390 C CA . ARG A 1 310 ? -7.193 1.097 10.696 1.00 81.31 310 ARG A CA 1
ATOM 2391 C C . ARG A 1 310 ? -7.652 1.062 12.155 1.00 81.31 310 ARG A C 1
ATOM 2393 O O . ARG A 1 310 ? -8.823 1.298 12.417 1.00 81.31 310 ARG A O 1
ATOM 2400 N N . ILE A 1 311 ? -6.754 0.742 13.083 1.00 88.06 311 ILE A N 1
ATOM 2401 C CA . ILE A 1 311 ? -7.015 0.757 14.531 1.00 88.06 311 ILE A CA 1
ATOM 2402 C C . ILE A 1 311 ? -6.571 2.109 15.091 1.00 88.06 311 ILE A C 1
ATOM 2404 O O . ILE A 1 311 ? -7.297 2.763 15.834 1.00 88.06 311 ILE A O 1
ATOM 2408 N N . TYR A 1 312 ? -5.381 2.557 14.692 1.00 92.06 312 TYR A N 1
ATOM 2409 C CA . TYR A 1 312 ? -4.755 3.737 15.265 1.00 92.06 312 TYR A CA 1
ATOM 2410 C C . TYR A 1 312 ? -5.453 5.047 14.871 1.00 92.06 312 TYR A C 1
ATOM 2412 O O . TYR A 1 312 ? -5.602 5.929 15.714 1.00 92.06 312 TYR A O 1
ATOM 2420 N N . ALA A 1 313 ? -5.926 5.183 13.627 1.00 93.12 313 ALA A N 1
ATOM 2421 C CA . ALA A 1 313 ? -6.594 6.404 13.182 1.00 93.12 313 ALA A CA 1
ATOM 2422 C C . ALA A 1 313 ? -7.896 6.682 13.964 1.00 93.12 313 ALA A C 1
ATOM 2424 O O . ALA A 1 313 ? -7.976 7.755 14.559 1.00 93.12 313 ALA A O 1
ATOM 2425 N N . PRO A 1 314 ? -8.866 5.750 14.087 1.00 93.19 314 PRO A N 1
ATOM 2426 C CA . PRO A 1 314 ? -10.070 5.982 14.894 1.00 93.19 314 PRO A CA 1
ATOM 2427 C C . PRO A 1 314 ? -9.790 6.369 16.355 1.00 93.19 314 PRO A C 1
ATOM 2429 O O . PRO A 1 314 ? -10.458 7.253 16.890 1.00 93.19 314 PRO A O 1
ATOM 2432 N N . LEU A 1 315 ? -8.782 5.751 16.984 1.00 94.94 315 LEU A N 1
ATOM 2433 C CA . LEU A 1 315 ? -8.345 6.075 18.348 1.00 94.94 315 LEU A CA 1
ATOM 2434 C C . LEU A 1 315 ? -7.849 7.525 18.460 1.00 94.94 315 LEU A C 1
ATOM 2436 O O . LEU A 1 315 ? -8.287 8.274 19.333 1.00 94.94 315 LEU A O 1
ATO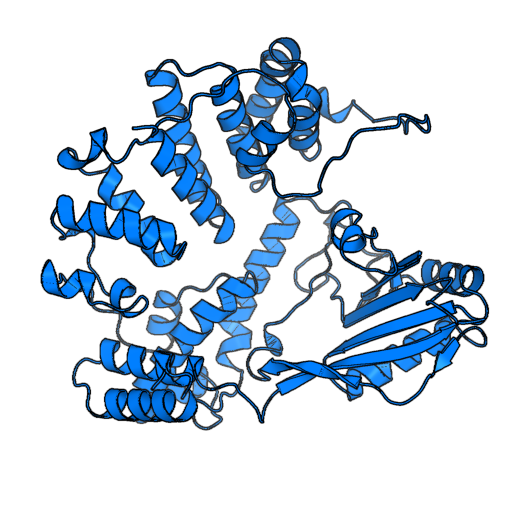M 2440 N N . LEU A 1 316 ? -6.981 7.945 17.535 1.00 95.81 316 LEU A N 1
ATOM 2441 C CA . LEU A 1 316 ? -6.474 9.315 17.458 1.00 95.81 316 LEU A CA 1
ATOM 2442 C C . LEU A 1 316 ? -7.585 10.338 17.192 1.00 95.81 316 LEU A C 1
ATOM 2444 O O . LEU A 1 316 ? -7.628 11.391 17.835 1.00 95.81 316 LEU A O 1
ATOM 2448 N N . GLU A 1 317 ? -8.477 10.037 16.244 1.00 95.56 317 GLU A N 1
ATOM 2449 C CA . GLU A 1 317 ? -9.592 10.911 15.881 1.00 95.56 317 GLU A CA 1
ATOM 2450 C C . GLU A 1 317 ? -10.570 11.108 17.033 1.00 95.56 317 GLU A C 1
ATOM 2452 O O . GLU A 1 317 ? -11.080 12.214 17.217 1.00 95.56 317 GLU A O 1
ATOM 2457 N N . GLU A 1 318 ? -10.862 10.048 17.782 1.00 96.12 318 GLU A N 1
ATOM 2458 C CA . GLU A 1 318 ? -11.729 10.120 18.949 1.00 96.12 318 GLU A CA 1
ATOM 2459 C C . GLU A 1 318 ? -11.033 10.848 20.098 1.00 96.12 318 GLU A C 1
ATOM 2461 O O . GLU A 1 318 ? -11.571 11.820 20.626 1.00 96.12 318 GLU A O 1
ATOM 2466 N N . GLY A 1 319 ? -9.802 10.463 20.434 1.00 95.31 319 GLY A N 1
ATOM 2467 C CA . GLY A 1 319 ? -9.094 11.003 21.590 1.00 95.31 319 GLY A CA 1
ATOM 2468 C C . GLY A 1 319 ? -8.864 12.513 21.519 1.00 95.31 319 GLY A C 1
ATOM 2469 O O . GLY A 1 319 ? -9.061 13.217 22.506 1.00 95.31 319 GLY A O 1
ATOM 2470 N N . VAL A 1 320 ? -8.574 13.058 20.333 1.00 95.19 320 VAL A N 1
ATOM 2471 C CA . VAL A 1 320 ? -8.390 14.511 20.159 1.00 95.19 320 VAL A CA 1
ATOM 2472 C C . VAL A 1 320 ? -9.690 15.319 20.266 1.00 95.19 320 VAL A C 1
ATOM 2474 O O . VAL A 1 320 ? -9.648 16.540 20.424 1.00 95.19 320 VAL A O 1
ATOM 2477 N N . LYS A 1 321 ? -10.861 14.672 20.178 1.00 94.44 321 LYS A N 1
ATOM 2478 C CA . LYS A 1 321 ? -12.162 15.323 20.414 1.00 94.44 321 LYS A CA 1
ATOM 2479 C C . LYS A 1 321 ? -12.473 15.441 21.906 1.00 94.44 321 LYS A C 1
ATOM 2481 O O . LYS A 1 321 ? -13.338 16.238 22.271 1.00 94.44 321 LYS A O 1
ATOM 2486 N N . ARG A 1 322 ? -11.792 14.677 22.768 1.00 95.25 322 ARG A N 1
ATOM 2487 C CA . ARG A 1 322 ? -12.132 14.568 24.189 1.00 95.25 322 ARG A CA 1
ATOM 2488 C C . ARG A 1 322 ? -11.444 15.640 25.031 1.00 95.25 322 ARG A C 1
ATOM 2490 O O . ARG A 1 322 ? -10.215 15.673 25.077 1.00 95.25 322 ARG A O 1
ATOM 2497 N N . PRO A 1 323 ? -12.204 16.485 25.756 1.00 93.25 323 PRO A N 1
ATOM 2498 C CA . PRO A 1 323 ? -11.622 17.516 26.613 1.00 93.25 323 PRO A CA 1
ATOM 2499 C C . PRO A 1 323 ? -10.644 16.965 27.659 1.00 93.25 323 PRO A C 1
ATOM 2501 O O . PRO A 1 323 ? -9.615 17.585 27.901 1.00 93.25 323 PRO A O 1
ATOM 2504 N N . GLY A 1 324 ? -10.928 15.787 28.231 1.00 93.06 324 GLY A N 1
ATOM 2505 C CA . GLY A 1 324 ? -10.089 15.151 29.254 1.00 93.06 324 GLY A CA 1
ATOM 2506 C C . GLY A 1 324 ? -8.725 14.662 28.757 1.00 93.06 324 GLY A C 1
ATOM 2507 O O . GLY A 1 324 ? -7.842 14.401 29.568 1.00 93.06 324 GLY A O 1
ATOM 2508 N N . LEU A 1 325 ? -8.521 14.580 27.438 1.00 95.00 325 LEU A N 1
ATOM 2509 C CA . LEU A 1 325 ? -7.288 14.074 26.833 1.00 95.00 325 LEU A CA 1
ATOM 2510 C C . LEU A 1 325 ? -6.457 15.148 26.128 1.00 95.00 325 LEU A C 1
ATOM 2512 O O . LEU A 1 325 ? -5.378 14.831 25.638 1.00 95.00 325 LEU A O 1
ATOM 2516 N N . GLN A 1 326 ? -6.892 16.410 26.092 1.00 89.38 326 GLN A N 1
ATOM 2517 C CA . GLN A 1 326 ? -6.225 17.462 25.306 1.00 89.38 326 GLN A CA 1
ATOM 2518 C C . GLN A 1 326 ? -4.754 17.694 25.691 1.00 89.38 326 GLN A C 1
ATOM 2520 O O . GLN A 1 326 ? -3.926 17.939 24.811 1.00 89.38 326 GLN A O 1
ATOM 2525 N N . ASP A 1 327 ? -4.415 17.566 26.977 1.00 88.69 327 ASP A N 1
ATOM 2526 C CA . ASP A 1 327 ? -3.040 17.739 27.468 1.00 88.69 327 ASP A CA 1
ATOM 2527 C C . ASP A 1 327 ? -2.120 16.576 27.066 1.00 88.69 327 ASP A C 1
ATOM 2529 O O . ASP A 1 327 ? -0.921 16.763 26.847 1.00 88.69 327 ASP A O 1
ATOM 2533 N N . ARG A 1 328 ? -2.683 15.370 26.933 1.00 91.38 328 ARG A N 1
ATOM 2534 C CA . ARG A 1 328 ? -1.948 14.140 26.596 1.00 91.38 328 ARG A CA 1
ATOM 2535 C C . ARG A 1 328 ? -1.906 13.895 25.089 1.00 91.38 328 ARG A C 1
ATOM 2537 O O . ARG A 1 328 ? -0.909 13.417 24.560 1.00 91.38 328 ARG A O 1
ATOM 2544 N N . MET A 1 329 ? -2.976 14.254 24.388 1.00 92.44 329 MET A N 1
ATOM 2545 C CA . MET A 1 329 ? -3.159 14.082 22.950 1.00 92.44 329 MET A CA 1
ATOM 2546 C C . MET A 1 329 ? -3.068 15.430 22.251 1.00 92.44 329 MET A C 1
ATOM 2548 O O . MET A 1 329 ? -4.060 16.036 21.843 1.00 92.44 329 MET A O 1
ATOM 2552 N N . GLN A 1 330 ? -1.835 15.907 22.104 1.00 91.31 330 GLN A N 1
ATOM 2553 C CA . GLN A 1 330 ? -1.585 17.207 21.503 1.00 91.31 330 GLN A CA 1
ATOM 2554 C C . GLN A 1 330 ? -2.025 17.226 20.035 1.00 91.31 330 GLN A C 1
ATOM 2556 O O . GLN A 1 330 ? -1.489 16.489 19.207 1.00 91.31 330 GLN A O 1
ATOM 2561 N N . LEU A 1 331 ? -2.946 18.134 19.699 1.00 93.94 331 LEU A N 1
ATOM 2562 C CA . LEU A 1 331 ? -3.548 18.232 18.365 1.00 93.94 331 LEU A CA 1
ATOM 2563 C C . LEU A 1 331 ? -2.519 18.282 17.222 1.00 93.94 331 LEU A C 1
ATOM 2565 O O . LEU A 1 331 ? -2.727 17.636 16.204 1.00 93.94 331 LEU A O 1
ATOM 2569 N N . ILE A 1 332 ? -1.400 18.994 17.388 1.00 93.44 332 ILE A N 1
ATOM 2570 C CA . ILE A 1 332 ? -0.325 19.079 16.379 1.00 93.44 332 ILE A CA 1
ATOM 2571 C C . ILE A 1 332 ? 0.282 17.692 16.096 1.00 93.44 332 ILE A C 1
ATOM 2573 O O . ILE A 1 332 ? 0.444 17.304 14.936 1.00 93.44 332 ILE A O 1
ATOM 2577 N N . ALA A 1 333 ? 0.582 16.919 17.144 1.00 92.31 333 ALA A N 1
ATOM 2578 C CA . ALA A 1 333 ? 1.144 15.576 17.015 1.00 92.31 333 ALA A CA 1
ATOM 2579 C C . ALA A 1 333 ? 0.118 14.597 16.422 1.00 92.31 333 ALA A C 1
ATOM 2581 O O . ALA A 1 333 ? 0.434 13.858 15.489 1.00 92.31 333 ALA A O 1
ATOM 2582 N N . VAL A 1 334 ? -1.130 14.658 16.900 1.00 95.31 334 VAL A N 1
ATOM 2583 C CA . VAL A 1 334 ? -2.238 13.836 16.395 1.00 95.31 334 VAL A CA 1
ATOM 2584 C C . VAL A 1 334 ? -2.508 14.115 14.913 1.00 95.31 334 VAL A C 1
ATOM 2586 O O . VAL A 1 334 ? -2.579 13.184 14.115 1.00 95.31 334 VAL A O 1
ATOM 2589 N N . ALA A 1 335 ? -2.587 15.387 14.518 1.00 96.44 335 ALA A N 1
ATOM 2590 C CA . ALA A 1 335 ? -2.774 15.804 13.131 1.00 96.44 335 ALA A CA 1
ATOM 2591 C C . ALA A 1 335 ? -1.647 15.306 12.214 1.00 96.44 335 ALA A C 1
ATOM 2593 O O . ALA A 1 335 ? -1.908 14.843 11.103 1.00 96.44 335 ALA A O 1
ATOM 2594 N N . THR A 1 336 ? -0.399 15.349 12.693 1.00 93.69 336 THR A N 1
ATOM 2595 C CA . THR A 1 336 ? 0.758 14.818 11.957 1.00 93.69 336 THR A CA 1
ATOM 2596 C C . THR A 1 336 ? 0.625 13.311 11.732 1.00 93.69 336 THR A C 1
ATOM 2598 O O . THR A 1 336 ? 0.842 12.833 10.618 1.00 93.69 336 THR A O 1
ATOM 2601 N N . ALA A 1 337 ? 0.256 12.560 12.774 1.00 93.50 337 ALA A N 1
ATOM 2602 C CA . ALA A 1 337 ? 0.073 11.116 12.688 1.00 93.50 337 ALA A CA 1
ATOM 2603 C C . ALA A 1 337 ? -1.078 10.746 11.739 1.00 93.50 337 ALA A C 1
ATOM 2605 O O . ALA A 1 337 ? -0.875 9.960 10.814 1.00 93.50 337 ALA A O 1
ATOM 2606 N N . LEU A 1 338 ? -2.250 11.366 11.904 1.00 95.38 338 LEU A N 1
ATOM 2607 C CA . LEU A 1 338 ? -3.428 11.109 11.071 1.00 95.38 338 LEU A CA 1
ATOM 2608 C C . LEU A 1 338 ? -3.185 11.441 9.601 1.00 95.38 338 LEU A C 1
ATOM 2610 O O . LEU A 1 338 ? -3.519 10.640 8.733 1.00 95.38 338 LEU A O 1
ATOM 2614 N N . SER A 1 339 ? -2.531 12.566 9.304 1.00 94.81 339 SER A N 1
ATOM 2615 C CA . SER A 1 339 ? -2.197 12.909 7.921 1.00 94.81 339 SER A CA 1
ATOM 2616 C C . SER A 1 339 ? -1.342 11.826 7.245 1.00 94.81 339 SER A C 1
ATOM 2618 O O . SER A 1 339 ? -1.621 11.461 6.102 1.00 94.81 339 SER A O 1
ATOM 2620 N N . ARG A 1 340 ? -0.360 11.245 7.950 1.00 90.62 340 ARG A N 1
ATOM 2621 C CA . ARG A 1 340 ? 0.481 10.156 7.415 1.00 90.62 340 ARG A CA 1
ATOM 2622 C C . ARG A 1 340 ? -0.280 8.848 7.235 1.00 90.62 340 ARG A C 1
ATOM 2624 O O . ARG A 1 340 ? -0.093 8.182 6.219 1.00 90.62 340 ARG A O 1
ATOM 2631 N N . LEU A 1 341 ? -1.123 8.490 8.203 1.00 90.44 341 LEU A N 1
ATOM 2632 C CA . LEU A 1 341 ? -1.970 7.300 8.108 1.00 90.44 341 LEU A CA 1
ATOM 2633 C C . LEU A 1 341 ? -2.895 7.399 6.892 1.00 90.44 341 LEU A C 1
ATOM 2635 O O . LEU A 1 341 ? -2.952 6.474 6.092 1.00 90.44 341 LEU A O 1
ATOM 2639 N N . TYR A 1 342 ? -3.527 8.551 6.674 1.00 91.44 342 TYR A N 1
ATOM 2640 C CA . TYR A 1 342 ? -4.411 8.724 5.525 1.00 91.44 342 TYR A CA 1
ATOM 2641 C C . TYR A 1 342 ? -3.679 8.800 4.182 1.00 91.44 342 TYR A C 1
ATOM 2643 O O . TYR A 1 342 ? -4.229 8.352 3.178 1.00 91.44 342 TYR A O 1
ATOM 2651 N N . VAL A 1 343 ? -2.430 9.281 4.137 1.00 88.81 343 VAL A N 1
ATOM 2652 C CA . VAL A 1 343 ? -1.601 9.184 2.918 1.00 88.81 343 VAL A CA 1
ATOM 2653 C C . VAL A 1 343 ? -1.328 7.730 2.549 1.00 88.81 343 VAL A C 1
ATOM 2655 O O . VAL A 1 343 ? -1.440 7.380 1.375 1.00 88.81 343 VAL A O 1
ATOM 2658 N N . SER A 1 344 ? -0.998 6.873 3.522 1.00 83.44 344 SER A N 1
ATOM 2659 C CA . SER A 1 344 ? -0.719 5.457 3.239 1.00 83.44 344 SER A CA 1
ATOM 2660 C C . SER A 1 344 ? -1.958 4.697 2.750 1.00 83.44 344 SER A C 1
ATOM 2662 O O . SER A 1 344 ? -1.832 3.720 2.015 1.00 83.44 344 SER A O 1
ATOM 2664 N N . GLU A 1 345 ? -3.152 5.196 3.076 1.00 83.38 345 GLU A N 1
ATOM 2665 C CA . GLU A 1 345 ? -4.441 4.690 2.595 1.00 83.38 345 GLU A CA 1
ATOM 2666 C C . GLU A 1 345 ? -4.948 5.379 1.310 1.00 83.38 345 GLU A C 1
ATOM 2668 O O . GLU A 1 345 ? -6.056 5.088 0.854 1.00 83.38 345 GLU A O 1
ATOM 2673 N N . MET A 1 346 ? -4.163 6.287 0.712 1.00 84.88 346 MET A N 1
ATOM 2674 C CA . MET A 1 346 ? -4.559 7.112 -0.444 1.00 84.88 346 MET A CA 1
ATOM 2675 C C . MET A 1 346 ? -5.844 7.933 -0.201 1.00 84.88 346 MET A C 1
ATOM 2677 O O . MET A 1 346 ? -6.628 8.189 -1.116 1.00 84.88 346 MET A O 1
ATOM 2681 N N . ASN A 1 347 ? -6.077 8.354 1.044 1.00 88.69 347 ASN A N 1
ATOM 2682 C CA . ASN A 1 347 ? -7.160 9.252 1.439 1.00 88.69 347 ASN A CA 1
ATOM 2683 C C . ASN A 1 347 ? -6.626 10.688 1.606 1.00 88.69 347 ASN A C 1
ATOM 2685 O O . ASN A 1 347 ? -6.504 11.220 2.712 1.00 88.69 347 ASN A O 1
ATOM 2689 N N . TYR A 1 348 ? -6.259 11.311 0.484 1.00 91.06 348 TYR A N 1
ATOM 2690 C CA . TYR A 1 348 ? -5.617 12.630 0.478 1.00 91.06 348 TYR A CA 1
ATOM 2691 C C . TYR A 1 348 ? -6.516 13.740 1.033 1.00 91.06 348 TYR A C 1
ATOM 2693 O O . TYR A 1 348 ? -6.010 14.643 1.690 1.00 91.06 348 TYR A O 1
ATOM 2701 N N . GLU A 1 349 ? -7.837 13.655 0.855 1.00 92.81 349 GLU A N 1
ATOM 2702 C CA . GLU A 1 349 ? -8.784 14.631 1.412 1.00 92.81 349 GLU A CA 1
ATOM 2703 C C . GLU A 1 349 ? -8.756 14.637 2.947 1.00 92.81 349 GLU A C 1
ATOM 2705 O O . GLU A 1 349 ? -8.601 15.695 3.564 1.00 92.81 349 GLU A O 1
ATOM 2710 N N . ALA A 1 350 ? -8.831 13.457 3.578 1.00 94.06 350 ALA A N 1
ATOM 2711 C CA . ALA A 1 350 ? -8.706 13.338 5.031 1.00 94.06 350 ALA A CA 1
ATOM 2712 C C . ALA A 1 350 ? -7.314 13.771 5.510 1.00 94.06 350 ALA A C 1
ATOM 2714 O O . ALA A 1 350 ? -7.181 14.424 6.547 1.00 94.06 350 ALA A O 1
ATOM 2715 N N . SER A 1 351 ? -6.271 13.468 4.733 1.00 95.44 351 SER A N 1
ATOM 2716 C CA . SER A 1 351 ? -4.918 13.919 5.043 1.00 95.44 351 SER A CA 1
ATOM 2717 C C . SER A 1 351 ? -4.801 15.449 5.041 1.00 95.44 351 SER A C 1
ATOM 2719 O O . SER A 1 351 ? -4.303 16.010 6.017 1.00 95.44 351 SER A O 1
ATOM 2721 N N . ILE A 1 352 ? -5.333 16.130 4.016 1.00 96.19 352 ILE A N 1
ATOM 2722 C CA . ILE A 1 352 ? -5.375 17.600 3.931 1.00 96.19 352 ILE A CA 1
ATOM 2723 C C . ILE A 1 352 ? -6.165 18.177 5.103 1.00 96.19 352 ILE A C 1
ATOM 2725 O O . ILE A 1 352 ? -5.699 19.121 5.741 1.00 96.19 352 ILE A O 1
ATOM 2729 N N . HIS A 1 353 ? -7.330 17.603 5.424 1.00 96.75 353 HIS A N 1
ATOM 2730 C CA . HIS A 1 353 ? -8.139 18.040 6.560 1.00 96.75 353 HIS A CA 1
ATOM 2731 C C . HIS A 1 353 ? -7.318 18.075 7.859 1.00 96.75 353 HIS A C 1
ATOM 2733 O O . HIS A 1 353 ? -7.286 19.095 8.556 1.00 96.75 353 HIS A O 1
ATOM 2739 N N . TRP A 1 354 ? -6.606 16.987 8.161 1.00 97.19 354 TRP A N 1
ATOM 2740 C CA . TRP A 1 354 ? -5.779 16.902 9.362 1.00 97.19 354 TRP A CA 1
ATOM 2741 C C . TRP A 1 354 ? -4.537 17.796 9.290 1.00 97.19 354 TRP A C 1
ATOM 2743 O O . TRP A 1 354 ? -4.219 18.449 10.284 1.00 97.19 354 TRP A O 1
ATOM 2753 N N . THR A 1 355 ? -3.891 17.930 8.128 1.00 97.50 355 THR A N 1
ATOM 2754 C CA . THR A 1 355 ? -2.783 18.878 7.917 1.00 97.50 355 THR A CA 1
ATOM 2755 C C . THR A 1 355 ? -3.201 20.317 8.210 1.00 97.50 355 THR A C 1
ATOM 2757 O O . THR A 1 355 ? -2.517 21.010 8.960 1.00 97.50 355 THR A O 1
ATOM 2760 N N . LEU A 1 356 ? -4.350 20.761 7.695 1.00 97.31 356 LEU A N 1
ATOM 2761 C CA . LEU A 1 356 ? -4.870 22.108 7.943 1.00 97.31 356 LEU A CA 1
ATOM 2762 C C . LEU A 1 356 ? -5.190 22.334 9.423 1.00 97.31 356 LEU A C 1
ATOM 2764 O O . LEU A 1 356 ? -4.870 23.386 9.976 1.00 97.31 356 LEU A O 1
ATOM 2768 N N . LYS A 1 357 ? -5.770 21.331 10.088 1.00 97.00 357 LYS A N 1
ATOM 2769 C CA . LYS A 1 357 ? -6.080 21.400 11.520 1.00 97.00 357 LYS A CA 1
ATOM 2770 C C . LYS A 1 357 ? -4.813 21.490 12.381 1.00 97.00 357 LYS A C 1
ATOM 2772 O O . LYS A 1 357 ? -4.761 22.294 13.310 1.00 97.00 357 LYS A O 1
ATOM 2777 N N . GLY A 1 358 ? -3.780 20.711 12.054 1.00 96.25 358 GLY A N 1
ATOM 2778 C CA . GLY A 1 358 ? -2.472 20.767 12.717 1.00 96.25 358 GLY A CA 1
ATOM 2779 C C . GLY A 1 358 ? -1.760 22.102 12.498 1.00 96.25 358 GLY A C 1
ATOM 2780 O O . GLY A 1 358 ? -1.284 22.713 13.455 1.00 96.25 358 GLY A O 1
ATOM 2781 N N . LYS A 1 359 ? -1.772 22.599 11.257 1.00 96.38 359 LYS A N 1
ATOM 2782 C CA . LYS A 1 359 ? -1.233 23.909 10.876 1.0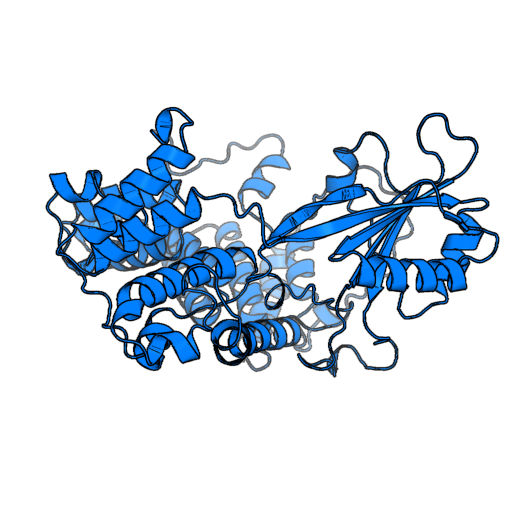0 96.38 359 LYS A CA 1
ATOM 2783 C C . LYS A 1 359 ? -1.902 25.050 11.641 1.00 96.38 359 LYS A C 1
ATOM 2785 O O . LYS A 1 359 ? -1.208 25.910 12.176 1.00 96.38 359 LYS A O 1
ATOM 2790 N N . GLN A 1 360 ? -3.231 25.048 11.739 1.00 96.81 360 GLN A N 1
ATOM 2791 C CA . GLN A 1 360 ? -3.973 26.062 12.492 1.00 96.81 360 GLN A CA 1
ATOM 2792 C C . GLN A 1 360 ? -3.595 26.048 13.982 1.00 96.81 360 GLN A C 1
ATOM 2794 O O . GLN A 1 360 ? -3.304 27.096 14.555 1.00 96.81 360 GLN A O 1
ATOM 2799 N N . ALA A 1 361 ? -3.492 24.862 14.585 1.00 94.44 361 ALA A N 1
ATOM 2800 C CA . ALA A 1 361 ? -3.055 24.721 15.973 1.00 94.44 361 ALA A CA 1
ATOM 2801 C C . ALA A 1 361 ? -1.604 25.200 16.194 1.00 94.44 361 ALA A C 1
ATOM 2803 O O . ALA A 1 361 ? -1.293 25.773 17.238 1.00 94.44 361 ALA A O 1
ATOM 2804 N N . ALA A 1 362 ? -0.711 24.993 15.221 1.00 94.69 362 ALA A N 1
ATOM 2805 C CA . ALA A 1 362 ? 0.662 25.500 15.268 1.00 94.69 362 ALA A CA 1
ATOM 2806 C C . ALA A 1 362 ? 0.717 27.037 15.190 1.00 94.69 362 ALA A C 1
ATOM 2808 O O . ALA A 1 362 ? 1.477 27.665 15.928 1.00 94.69 362 ALA A O 1
ATOM 2809 N N . ILE A 1 363 ? -0.138 27.656 14.366 1.00 94.44 363 ILE A N 1
ATOM 2810 C CA . ILE A 1 363 ? -0.280 29.121 14.298 1.00 94.44 363 ILE A CA 1
ATOM 2811 C C . ILE A 1 363 ? -0.727 29.684 15.652 1.00 94.44 363 ILE A C 1
ATOM 2813 O O . ILE A 1 363 ? -0.136 30.648 16.139 1.00 94.44 363 ILE A O 1
ATOM 2817 N N . GLU A 1 364 ? -1.738 29.074 16.272 1.00 94.25 364 GLU A N 1
ATOM 2818 C CA . GLU A 1 364 ? -2.277 29.494 17.574 1.00 94.25 364 GLU A CA 1
ATOM 2819 C C . GLU A 1 364 ? -1.254 29.369 18.707 1.00 94.25 364 GLU A C 1
ATOM 2821 O O . GLU A 1 364 ? -1.234 30.194 19.618 1.00 94.25 364 GLU A O 1
ATOM 2826 N N . LYS A 1 365 ? -0.359 28.377 18.630 1.00 91.88 365 LYS A N 1
ATOM 2827 C CA . LYS A 1 365 ? 0.759 28.209 19.570 1.00 91.88 365 LYS A CA 1
ATOM 2828 C C . LYS A 1 365 ? 1.984 29.069 19.242 1.00 91.88 365 LYS A C 1
ATOM 2830 O O . LYS A 1 365 ? 2.985 28.963 19.947 1.00 91.88 365 LYS A O 1
ATOM 2835 N N . HIS A 1 366 ? 1.913 29.913 18.211 1.00 92.00 366 HIS A N 1
ATOM 2836 C CA . HIS A 1 366 ? 3.030 30.730 17.730 1.00 92.00 366 HIS A CA 1
ATOM 2837 C C . HIS A 1 366 ? 4.292 29.904 17.445 1.00 92.00 366 HIS A C 1
ATOM 2839 O O . HIS A 1 366 ? 5.397 30.269 17.851 1.00 92.00 366 HIS A O 1
ATOM 2845 N N . ASP A 1 367 ? 4.112 28.775 16.761 1.00 89.50 367 ASP A N 1
ATOM 2846 C CA . ASP A 1 367 ? 5.205 27.866 16.440 1.00 89.50 367 ASP A CA 1
ATOM 2847 C C . ASP A 1 367 ? 6.257 28.521 15.519 1.00 89.50 367 ASP A C 1
ATOM 2849 O O . ASP A 1 367 ? 6.032 29.554 14.877 1.00 89.50 367 ASP A O 1
ATOM 2853 N N . SER A 1 368 ? 7.444 27.920 15.469 1.00 91.56 368 SER A N 1
ATOM 2854 C CA . SER A 1 368 ? 8.583 28.438 14.717 1.00 91.56 368 SER A CA 1
ATOM 2855 C C . SER A 1 368 ? 8.289 28.560 13.219 1.00 91.56 368 SER A C 1
ATOM 2857 O O . SER A 1 368 ? 7.513 27.802 12.633 1.00 91.56 368 SER A O 1
ATOM 2859 N N . VAL A 1 369 ? 8.976 29.496 12.556 1.00 91.44 369 VAL A N 1
ATOM 2860 C CA . VAL A 1 369 ? 8.877 29.666 11.097 1.00 91.44 369 VAL A CA 1
ATOM 2861 C C . VAL A 1 369 ? 9.274 28.377 10.371 1.00 91.44 369 VAL A C 1
ATOM 2863 O O . VAL A 1 369 ? 8.661 28.045 9.359 1.00 91.44 369 VAL A O 1
ATOM 2866 N N . GLN A 1 370 ? 10.248 27.632 10.904 1.00 90.88 370 GLN A N 1
ATOM 2867 C CA . GLN A 1 370 ? 10.654 26.327 10.389 1.00 90.88 370 GLN A CA 1
ATOM 2868 C C . GLN A 1 370 ? 9.516 25.302 10.474 1.00 90.88 370 GLN A C 1
ATOM 2870 O O . GLN A 1 370 ? 9.198 24.675 9.469 1.00 90.88 370 GLN A O 1
ATOM 2875 N N . ASN A 1 371 ? 8.846 25.168 11.621 1.00 89.69 371 ASN A N 1
ATOM 2876 C CA . ASN A 1 371 ? 7.720 24.235 11.757 1.00 89.69 371 ASN A CA 1
ATOM 2877 C C . ASN A 1 371 ? 6.541 24.635 10.868 1.00 89.69 371 ASN A C 1
ATOM 2879 O O . ASN A 1 371 ? 5.919 23.783 10.235 1.00 89.69 371 ASN A O 1
ATOM 2883 N N . MET A 1 372 ? 6.279 25.937 10.742 1.00 94.94 372 MET A N 1
ATOM 2884 C CA . MET A 1 372 ? 5.280 26.430 9.801 1.00 94.94 372 MET A CA 1
ATOM 2885 C C . MET A 1 372 ? 5.636 26.081 8.354 1.00 94.94 372 MET A C 1
ATOM 2887 O O . MET A 1 372 ? 4.749 25.666 7.620 1.00 94.94 372 MET A O 1
ATOM 2891 N N . LEU A 1 373 ? 6.907 26.176 7.944 1.00 94.88 373 LEU A N 1
ATOM 2892 C CA . LEU A 1 373 ? 7.336 25.726 6.615 1.00 94.88 373 LEU A CA 1
ATOM 2893 C C . LEU A 1 373 ? 6.996 24.246 6.384 1.00 94.88 373 LEU A C 1
ATOM 2895 O O . LEU A 1 373 ? 6.501 23.907 5.313 1.00 94.88 373 LEU A O 1
ATOM 2899 N N . LEU A 1 374 ? 7.217 23.373 7.371 1.00 93.19 374 LEU A N 1
ATOM 2900 C CA . LEU A 1 374 ? 6.917 21.943 7.234 1.00 93.19 374 LEU A CA 1
ATOM 2901 C C . LEU A 1 374 ? 5.432 21.691 6.942 1.00 93.19 374 LEU A C 1
ATOM 2903 O O . LEU A 1 374 ? 5.115 20.890 6.064 1.00 93.19 374 LEU A O 1
ATOM 2907 N N . TRP A 1 375 ? 4.530 22.419 7.607 1.00 96.06 375 TRP A N 1
ATOM 2908 C CA . TRP A 1 375 ? 3.093 22.339 7.331 1.00 96.06 375 TRP A CA 1
ATOM 2909 C C . TRP A 1 375 ? 2.736 22.789 5.913 1.00 96.06 375 TRP A C 1
ATOM 2911 O O . TRP A 1 375 ? 1.914 22.154 5.262 1.00 96.06 375 TRP A O 1
ATOM 2921 N N . GLU A 1 376 ? 3.359 23.859 5.419 1.00 96.19 376 GLU A N 1
ATOM 2922 C CA . GLU A 1 376 ? 3.112 24.386 4.068 1.00 96.19 376 GLU A CA 1
ATOM 2923 C C . GLU A 1 376 ? 3.657 23.439 2.986 1.00 96.19 376 GLU A C 1
ATOM 2925 O O . GLU A 1 376 ? 3.006 23.225 1.965 1.00 96.19 376 GLU A O 1
ATOM 2930 N N . LEU A 1 377 ? 4.830 22.834 3.219 1.00 94.69 377 LEU A N 1
ATOM 2931 C CA . LEU A 1 377 ? 5.414 21.820 2.335 1.00 94.69 377 LEU A CA 1
ATOM 2932 C C . LEU A 1 377 ? 4.536 20.569 2.267 1.00 94.69 377 LEU A C 1
ATOM 2934 O O . LEU A 1 377 ? 4.271 20.067 1.176 1.00 94.69 377 LEU A O 1
ATOM 2938 N N . GLN A 1 378 ? 4.073 20.084 3.421 1.00 94.06 378 GLN A N 1
ATOM 2939 C CA . GLN A 1 378 ? 3.178 18.934 3.504 1.00 94.06 378 GLN A CA 1
ATOM 2940 C C . GLN A 1 378 ? 1.837 19.226 2.828 1.00 94.06 378 GLN A C 1
ATOM 2942 O O . GLN A 1 378 ? 1.376 18.419 2.026 1.00 94.06 378 GLN A O 1
ATOM 2947 N N . GLU A 1 379 ? 1.235 20.387 3.097 1.00 95.56 379 GLU A N 1
ATOM 2948 C CA . GLU A 1 379 ? -0.008 20.804 2.451 1.00 95.56 379 GLU A CA 1
ATOM 2949 C C . GLU A 1 379 ? 0.150 20.868 0.930 1.00 95.56 379 GLU A C 1
ATOM 2951 O O . GLU A 1 379 ? -0.683 20.315 0.217 1.00 95.56 379 GLU A O 1
ATOM 2956 N N . LEU A 1 380 ? 1.231 21.466 0.416 1.00 94.38 380 LEU A N 1
ATOM 2957 C CA . LEU A 1 380 ? 1.449 21.537 -1.029 1.00 94.38 380 LEU A CA 1
ATOM 2958 C C . LEU A 1 380 ? 1.654 20.146 -1.620 1.00 94.38 380 LEU A C 1
ATOM 2960 O O . LEU A 1 380 ? 1.065 19.833 -2.652 1.00 94.38 380 LEU A O 1
ATOM 2964 N N . GLY A 1 381 ? 2.454 19.313 -0.951 1.00 91.25 381 GLY A N 1
ATOM 2965 C CA . GLY A 1 381 ? 2.657 17.917 -1.316 1.00 91.25 381 GLY A CA 1
ATOM 2966 C C . GLY A 1 381 ? 1.334 17.181 -1.509 1.00 91.25 381 GLY A C 1
ATOM 2967 O O . GLY A 1 381 ? 1.166 16.527 -2.528 1.00 91.25 381 GLY A O 1
ATOM 2968 N N . LEU A 1 382 ? 0.382 17.367 -0.588 1.00 92.38 382 LEU A N 1
ATOM 2969 C CA . LEU A 1 382 ? -0.946 16.748 -0.627 1.00 92.38 382 LEU A CA 1
ATOM 2970 C C . LEU A 1 382 ? -1.887 17.373 -1.664 1.00 92.38 382 LEU A C 1
ATOM 2972 O O . LEU A 1 382 ? -2.579 16.660 -2.385 1.00 92.38 382 LEU A O 1
ATOM 2976 N N . ARG A 1 383 ? -1.930 18.703 -1.766 1.00 92.50 383 ARG A N 1
ATOM 2977 C CA . ARG A 1 383 ? -2.838 19.393 -2.695 1.00 92.50 383 ARG A CA 1
ATOM 2978 C C . ARG A 1 383 ? -2.487 19.144 -4.156 1.00 92.50 383 ARG A C 1
ATOM 2980 O O . ARG A 1 383 ? -3.375 19.101 -4.994 1.00 92.50 383 ARG A O 1
ATOM 2987 N N . LYS A 1 384 ? -1.215 18.882 -4.465 1.00 89.25 384 LYS A N 1
ATOM 2988 C CA . LYS A 1 384 ? -0.770 18.477 -5.809 1.00 89.25 384 LYS A CA 1
ATOM 2989 C C . LYS A 1 384 ? -1.416 17.199 -6.332 1.00 89.25 384 LYS A C 1
ATOM 2991 O O . LYS A 1 384 ? -1.344 16.972 -7.532 1.00 89.25 384 LYS A O 1
ATOM 2996 N N . HIS A 1 385 ? -2.010 16.374 -5.470 1.00 87.44 385 HIS A N 1
ATOM 2997 C CA . HIS A 1 385 ? -2.785 15.206 -5.887 1.00 87.44 385 HIS A CA 1
ATOM 2998 C C . HIS A 1 385 ? -4.113 15.602 -6.569 1.00 87.44 385 HIS A C 1
ATOM 3000 O O . HIS A 1 385 ? -4.734 14.773 -7.230 1.00 87.44 385 HIS A O 1
ATOM 3006 N N . PHE A 1 386 ? -4.520 16.874 -6.467 1.00 88.69 386 PHE A N 1
ATOM 3007 C CA . PHE A 1 386 ? -5.737 17.439 -7.042 1.00 88.69 386 PHE A CA 1
ATOM 3008 C C . PHE A 1 386 ? -5.373 18.488 -8.113 1.00 88.69 386 PHE A C 1
ATOM 3010 O O . PHE A 1 386 ? -4.959 19.596 -7.770 1.00 88.69 386 PHE A O 1
ATOM 3017 N N . PRO A 1 387 ? -5.520 18.174 -9.417 1.00 80.06 387 PRO A N 1
ATOM 3018 C CA . PRO A 1 387 ? -5.123 19.071 -10.509 1.00 80.06 387 PRO A CA 1
ATOM 3019 C C . PRO A 1 387 ? -5.790 20.451 -10.472 1.00 80.06 387 PRO A C 1
ATOM 3021 O O . PRO A 1 387 ? -5.171 21.440 -10.857 1.00 80.06 387 PRO A O 1
ATOM 3024 N N . ASP A 1 388 ? -7.038 20.499 -10.001 1.00 85.88 388 ASP A N 1
ATOM 3025 C CA . ASP A 1 388 ? -7.894 21.688 -10.021 1.00 85.88 388 ASP A CA 1
ATOM 3026 C C . ASP A 1 388 ? -7.945 22.420 -8.665 1.00 85.88 388 ASP A C 1
ATOM 3028 O O . ASP A 1 388 ? -8.810 23.272 -8.450 1.00 85.88 388 ASP A O 1
ATOM 3032 N N . ASP A 1 389 ? -7.048 22.099 -7.723 1.00 89.31 389 ASP A N 1
ATOM 3033 C CA . ASP A 1 389 ? -7.025 22.759 -6.414 1.00 89.31 389 ASP A CA 1
ATOM 3034 C C . ASP A 1 389 ? -6.548 24.217 -6.536 1.00 89.31 389 ASP A C 1
ATOM 3036 O O . ASP A 1 389 ? -5.382 24.515 -6.821 1.00 89.31 389 ASP A O 1
ATOM 3040 N N . SER A 1 390 ? -7.475 25.146 -6.282 1.00 91.81 390 SER A N 1
ATOM 3041 C CA . SER A 1 390 ? -7.260 26.589 -6.397 1.00 91.81 390 SER A CA 1
ATOM 3042 C C . SER A 1 390 ? -6.244 27.159 -5.404 1.00 91.81 390 SER A C 1
ATOM 3044 O O . SER A 1 390 ? -5.765 28.273 -5.613 1.00 91.81 390 SER A O 1
ATOM 3046 N N . GLU A 1 391 ? -5.898 26.432 -4.338 1.00 93.06 391 GLU A N 1
ATOM 3047 C CA . GLU A 1 391 ? -4.948 26.886 -3.314 1.00 93.06 391 GLU A CA 1
ATOM 3048 C C . GLU A 1 391 ? -3.484 26.631 -3.708 1.00 93.06 391 GLU A C 1
ATOM 3050 O O . GLU A 1 391 ? -2.575 27.291 -3.194 1.00 93.06 391 GLU A O 1
ATOM 3055 N N . VAL A 1 392 ? -3.228 25.719 -4.656 1.00 93.19 392 VAL A N 1
ATOM 3056 C CA . VAL A 1 392 ? -1.868 25.342 -5.086 1.00 93.19 392 VAL A CA 1
ATOM 3057 C C . VAL A 1 392 ? -1.029 26.547 -5.544 1.00 93.19 392 VAL A C 1
ATOM 3059 O O . VAL A 1 392 ? 0.095 26.691 -5.050 1.00 93.19 392 VAL A O 1
ATOM 3062 N N . PRO A 1 393 ? -1.515 27.456 -6.421 1.00 93.06 393 PRO A N 1
ATOM 3063 C CA . PRO A 1 393 ? -0.724 28.606 -6.864 1.00 93.06 393 PRO A CA 1
ATOM 3064 C C . PRO A 1 393 ? -0.347 29.553 -5.718 1.00 93.06 393 PRO A C 1
ATOM 3066 O O . PRO A 1 393 ? 0.783 30.041 -5.659 1.00 93.06 393 PRO A O 1
ATOM 3069 N N . ALA A 1 394 ? -1.277 29.805 -4.791 1.00 94.75 394 ALA A N 1
ATOM 3070 C CA . ALA A 1 394 ? -1.049 30.692 -3.653 1.00 94.75 394 ALA A CA 1
ATOM 3071 C C . ALA A 1 394 ? -0.012 30.103 -2.686 1.00 94.75 394 ALA A C 1
ATOM 3073 O O . ALA A 1 394 ? 0.892 30.805 -2.222 1.00 94.75 394 ALA A O 1
ATOM 3074 N N . LEU A 1 395 ? -0.102 28.798 -2.432 1.00 95.12 395 LEU A N 1
ATOM 3075 C CA . LEU A 1 395 ? 0.810 28.069 -1.562 1.00 95.12 395 LEU A CA 1
ATOM 3076 C C . LEU A 1 395 ? 2.225 27.982 -2.151 1.00 95.12 395 LEU A C 1
ATOM 3078 O O . LEU A 1 395 ? 3.205 28.282 -1.464 1.00 95.12 395 LEU A O 1
ATOM 3082 N N . ALA A 1 396 ? 2.337 27.676 -3.446 1.00 94.94 396 ALA A N 1
ATOM 3083 C CA . ALA A 1 396 ? 3.606 27.683 -4.169 1.00 94.94 396 ALA A CA 1
ATOM 3084 C C . ALA A 1 396 ? 4.266 29.074 -4.148 1.00 94.94 396 ALA A C 1
ATOM 3086 O O . ALA A 1 396 ? 5.449 29.208 -3.818 1.00 94.94 396 ALA A O 1
ATOM 3087 N N . ALA A 1 397 ? 3.483 30.133 -4.388 1.00 94.69 397 ALA A N 1
ATOM 3088 C CA . ALA A 1 397 ? 3.956 31.511 -4.295 1.00 94.69 397 ALA A CA 1
ATOM 3089 C C . ALA A 1 397 ? 4.428 31.879 -2.883 1.00 94.69 397 ALA A C 1
ATOM 3091 O O . ALA A 1 397 ? 5.411 32.609 -2.742 1.00 94.69 397 ALA A O 1
ATOM 3092 N N . LYS A 1 398 ? 3.767 31.376 -1.834 1.00 95.75 398 LYS A N 1
ATOM 3093 C CA . LYS A 1 398 ? 4.184 31.586 -0.444 1.00 95.75 398 LYS A CA 1
ATOM 3094 C C . LYS A 1 398 ? 5.516 30.896 -0.149 1.00 95.75 398 LYS A C 1
ATOM 3096 O O . LYS A 1 398 ? 6.412 31.529 0.408 1.00 95.75 398 LYS A O 1
ATOM 3101 N N . LEU A 1 399 ? 5.686 29.637 -0.553 1.00 95.69 399 LEU A N 1
ATOM 3102 C CA . LEU A 1 399 ? 6.954 28.919 -0.389 1.00 95.69 399 LEU A CA 1
ATOM 3103 C C . LEU A 1 399 ? 8.108 29.644 -1.094 1.00 95.69 399 LEU A C 1
ATOM 3105 O O . LEU A 1 399 ? 9.154 29.867 -0.485 1.00 95.69 399 LEU A O 1
ATOM 3109 N N . TRP A 1 400 ? 7.886 30.093 -2.331 1.00 94.56 400 TRP A N 1
ATOM 3110 C CA . TRP A 1 400 ? 8.901 30.781 -3.126 1.00 94.56 400 TRP A CA 1
ATOM 3111 C C . TRP A 1 400 ? 9.233 32.191 -2.623 1.00 94.56 400 TRP A C 1
ATOM 3113 O O . TRP A 1 400 ? 10.399 32.540 -2.474 1.00 94.56 400 TRP A O 1
ATOM 3123 N N . ASN A 1 401 ? 8.226 33.030 -2.366 1.00 94.75 401 ASN A N 1
ATOM 3124 C CA . ASN A 1 401 ? 8.454 34.450 -2.073 1.00 94.75 401 ASN A CA 1
ATOM 3125 C C . ASN A 1 401 ? 8.700 34.731 -0.587 1.00 94.75 401 ASN A C 1
ATOM 3127 O O . ASN A 1 401 ? 9.353 35.719 -0.256 1.00 94.75 401 ASN A O 1
ATOM 3131 N N . TYR A 1 402 ? 8.158 33.906 0.314 1.00 95.56 402 TYR A N 1
ATOM 3132 C CA . TYR A 1 402 ? 8.246 34.138 1.756 1.00 95.56 402 TYR A CA 1
ATOM 3133 C C . TYR A 1 402 ? 9.240 33.204 2.443 1.00 95.56 402 TYR A C 1
ATOM 3135 O O . TYR A 1 402 ? 10.096 33.685 3.183 1.00 95.56 402 TYR A O 1
ATOM 3143 N N . TYR A 1 403 ? 9.141 31.890 2.226 1.00 95.50 403 TYR A N 1
ATOM 3144 C CA . TYR A 1 403 ? 9.973 30.933 2.961 1.00 95.50 403 TYR A CA 1
ATOM 3145 C C . TYR A 1 403 ? 11.376 30.799 2.385 1.00 95.50 403 TYR A C 1
ATOM 3147 O O . TYR A 1 403 ? 12.334 30.853 3.150 1.00 95.50 403 TYR A O 1
ATOM 3155 N N . LEU A 1 404 ? 11.515 30.695 1.063 1.00 92.94 404 LEU A N 1
ATOM 3156 C CA . LEU A 1 404 ? 12.816 30.517 0.419 1.00 92.94 404 LEU A CA 1
ATOM 3157 C C . LEU A 1 404 ? 13.836 31.621 0.778 1.00 92.94 404 LEU A C 1
ATOM 3159 O O . LEU A 1 404 ? 14.975 31.277 1.090 1.00 92.94 404 LEU A O 1
ATOM 3163 N N . PRO A 1 405 ? 13.480 32.927 0.825 1.00 93.94 405 PRO A N 1
ATOM 3164 C CA . PRO A 1 405 ? 14.423 33.966 1.249 1.00 93.94 405 PRO A CA 1
ATOM 3165 C C . PRO A 1 405 ? 14.704 33.962 2.757 1.00 93.94 405 PRO A C 1
ATOM 3167 O O . PRO A 1 405 ? 15.750 34.446 3.182 1.00 93.94 405 PRO A O 1
ATOM 3170 N N . LYS A 1 406 ? 13.763 33.468 3.573 1.00 94.56 406 LYS A N 1
ATOM 3171 C CA . LYS A 1 406 ? 13.874 33.447 5.041 1.00 94.56 406 LYS A CA 1
ATOM 3172 C C . LYS A 1 406 ? 14.629 32.233 5.574 1.00 94.56 406 LYS A C 1
ATOM 3174 O O . LYS A 1 406 ? 15.199 32.330 6.654 1.00 94.56 406 LYS A O 1
ATOM 3179 N N . LEU A 1 407 ? 14.589 31.122 4.844 1.00 94.38 407 LEU A N 1
ATOM 3180 C CA . LEU A 1 407 ? 15.182 29.835 5.199 1.00 94.38 407 LEU A CA 1
ATOM 3181 C C . LEU A 1 407 ? 15.966 29.291 3.991 1.00 94.38 407 LEU A C 1
ATOM 3183 O O . LEU A 1 407 ? 15.530 28.324 3.357 1.00 94.38 407 LEU A O 1
ATOM 3187 N N . PRO A 1 408 ? 17.094 29.922 3.613 1.00 90.00 408 PRO A N 1
ATOM 3188 C CA . PRO A 1 408 ? 17.896 29.494 2.466 1.00 90.00 408 PRO A CA 1
ATOM 3189 C C . PRO A 1 408 ? 18.405 28.049 2.592 1.00 90.00 408 PRO A C 1
ATOM 3191 O O . PRO A 1 408 ? 18.567 27.368 1.581 1.00 90.00 408 PRO A O 1
ATOM 3194 N N . GLU A 1 409 ? 18.600 27.553 3.815 1.00 91.25 409 GLU A N 1
ATOM 3195 C CA . GLU A 1 409 ? 18.945 26.161 4.113 1.00 91.25 409 GLU A CA 1
ATOM 3196 C C . GLU A 1 409 ? 17.872 25.155 3.661 1.00 91.25 409 GLU A C 1
ATOM 3198 O O . GLU A 1 409 ? 18.187 23.995 3.404 1.00 91.25 409 GLU A O 1
ATOM 3203 N N . ALA A 1 410 ? 16.617 25.590 3.505 1.00 91.12 410 ALA A N 1
ATOM 3204 C CA . ALA A 1 410 ? 15.510 24.754 3.050 1.00 91.12 410 ALA A CA 1
ATOM 3205 C C . ALA A 1 410 ? 15.308 24.782 1.524 1.00 91.12 410 ALA A C 1
ATOM 3207 O O . ALA A 1 410 ? 14.361 24.164 1.029 1.00 91.12 410 ALA A O 1
ATOM 3208 N N . ARG A 1 411 ? 16.180 25.472 0.766 1.00 90.50 411 ARG A N 1
ATOM 3209 C CA . ARG A 1 411 ? 16.052 25.643 -0.692 1.00 90.50 411 ARG A CA 1
ATOM 3210 C C . ARG A 1 411 ? 15.812 24.327 -1.416 1.00 90.50 411 ARG A C 1
ATOM 3212 O O . ARG A 1 411 ? 14.825 24.224 -2.134 1.00 90.50 411 ARG A O 1
ATOM 3219 N N . SER A 1 412 ? 16.662 23.327 -1.191 1.00 88.25 412 SER A N 1
ATOM 3220 C CA . SER A 1 412 ? 16.584 22.054 -1.912 1.00 88.25 412 SER A CA 1
ATOM 3221 C C . SER A 1 412 ? 15.238 21.356 -1.709 1.00 88.25 412 SER A C 1
ATOM 3223 O O . SER A 1 412 ? 14.680 20.807 -2.651 1.00 88.25 412 SER A O 1
ATOM 3225 N N . ILE A 1 413 ? 14.683 21.413 -0.493 1.00 88.88 413 ILE A N 1
ATOM 3226 C CA . ILE A 1 413 ? 13.387 20.801 -0.172 1.00 88.88 413 ILE A CA 1
ATOM 3227 C C . ILE A 1 413 ? 12.240 21.611 -0.790 1.00 88.88 413 ILE A C 1
ATOM 3229 O O . ILE A 1 413 ? 11.317 21.028 -1.356 1.00 88.88 413 ILE A O 1
ATOM 3233 N N . ILE A 1 414 ? 12.296 22.944 -0.722 1.00 91.75 414 ILE A N 1
ATOM 3234 C CA . ILE A 1 414 ? 11.288 23.820 -1.335 1.00 91.75 414 ILE A CA 1
ATOM 3235 C C . ILE A 1 414 ? 11.261 23.622 -2.855 1.00 91.75 414 ILE A C 1
ATOM 3237 O O . ILE A 1 414 ? 10.194 23.413 -3.423 1.00 91.75 414 ILE A O 1
ATOM 3241 N N . GLU A 1 415 ? 12.419 23.639 -3.513 1.00 89.31 415 GLU A N 1
ATOM 3242 C CA . GLU A 1 415 ? 12.534 23.415 -4.958 1.00 89.31 415 GLU A CA 1
ATOM 3243 C C . GLU A 1 415 ? 12.060 22.010 -5.345 1.00 89.31 415 GLU A C 1
ATOM 3245 O O . GLU A 1 415 ? 11.313 21.863 -6.311 1.00 89.31 415 GLU A O 1
ATOM 3250 N N . PHE A 1 416 ? 12.396 20.990 -4.548 1.00 86.25 416 PHE A N 1
ATOM 3251 C CA . PHE A 1 416 ? 11.905 19.628 -4.751 1.00 86.25 416 PHE A CA 1
ATOM 3252 C C . PHE A 1 416 ? 10.373 19.553 -4.705 1.00 86.25 416 PHE A C 1
ATOM 3254 O O . PHE A 1 416 ? 9.754 19.008 -5.619 1.00 86.25 416 PHE A O 1
ATOM 3261 N N . VAL A 1 417 ? 9.736 20.154 -3.694 1.00 88.19 417 VAL A N 1
ATOM 3262 C CA . VAL A 1 417 ? 8.269 20.196 -3.614 1.00 88.19 417 VAL A CA 1
ATOM 3263 C C . VAL A 1 417 ? 7.681 21.110 -4.691 1.00 88.19 417 VAL A C 1
ATOM 3265 O O . VAL A 1 417 ? 6.547 20.898 -5.079 1.00 88.19 417 VAL A O 1
ATOM 3268 N N . LEU A 1 418 ? 8.389 22.084 -5.256 1.00 89.62 418 LEU A N 1
ATOM 3269 C CA . LEU A 1 418 ? 7.844 22.931 -6.328 1.00 89.62 418 LEU A CA 1
ATOM 3270 C C . LEU A 1 418 ? 7.980 22.323 -7.732 1.00 89.62 418 LEU A C 1
ATOM 3272 O O . LEU A 1 418 ? 7.216 22.696 -8.619 1.00 89.62 418 LEU A O 1
ATOM 3276 N N . LYS A 1 419 ? 8.885 21.356 -7.920 1.00 83.25 419 LYS A N 1
ATOM 3277 C CA . LYS A 1 419 ? 9.230 20.754 -9.218 1.00 83.25 419 LYS A CA 1
ATOM 3278 C C . LYS A 1 419 ? 8.020 20.307 -10.048 1.00 83.25 419 LYS A C 1
ATOM 3280 O O . LYS A 1 419 ? 7.969 20.579 -11.242 1.00 83.25 419 LYS A O 1
ATOM 3285 N N . ASP A 1 420 ? 7.045 19.664 -9.406 1.00 77.62 420 ASP A N 1
ATOM 3286 C CA . ASP A 1 420 ? 5.864 19.109 -10.091 1.00 77.62 420 ASP A CA 1
ATOM 3287 C C . ASP A 1 420 ? 4.622 20.020 -10.010 1.00 77.62 420 ASP A C 1
ATOM 3289 O O . ASP A 1 420 ? 3.503 19.575 -10.254 1.00 77.62 420 ASP A O 1
ATOM 3293 N N . VAL A 1 421 ? 4.779 21.289 -9.611 1.00 85.56 421 VAL A N 1
ATOM 3294 C CA . VAL A 1 421 ? 3.674 22.260 -9.621 1.00 85.56 421 VAL A CA 1
ATOM 3295 C C . VAL A 1 421 ? 3.446 22.748 -11.051 1.00 85.56 421 VAL A C 1
ATOM 3297 O O . VAL A 1 421 ? 4.276 23.446 -11.628 1.00 85.56 421 VAL A O 1
ATOM 3300 N N . THR A 1 422 ? 2.286 22.421 -11.616 1.00 80.50 422 THR A N 1
ATOM 3301 C CA . THR A 1 422 ? 1.907 22.813 -12.984 1.00 80.50 422 THR A CA 1
ATOM 3302 C C . THR A 1 422 ? 1.474 24.275 -13.094 1.00 80.50 422 THR A C 1
ATOM 3304 O O . THR A 1 422 ? 1.582 24.865 -14.169 1.00 80.50 422 THR A O 1
ATOM 3307 N N . ALA A 1 423 ? 1.015 24.881 -11.994 1.00 83.75 423 ALA A N 1
ATOM 3308 C CA . ALA A 1 423 ? 0.625 26.287 -11.958 1.00 83.75 423 ALA A CA 1
ATOM 3309 C C . ALA A 1 423 ? 1.802 27.201 -12.358 1.00 83.75 423 ALA A C 1
ATOM 3311 O O . ALA A 1 423 ? 2.927 26.967 -11.905 1.00 83.75 423 ALA A O 1
ATOM 3312 N N . PRO A 1 424 ? 1.566 28.242 -13.180 1.00 83.50 424 PRO A N 1
ATOM 3313 C CA . PRO A 1 424 ? 2.634 29.096 -13.682 1.00 83.50 424 PRO A CA 1
ATOM 3314 C C . PRO A 1 424 ? 3.260 29.928 -12.557 1.00 83.50 424 PRO A C 1
ATOM 3316 O O . PRO A 1 424 ? 2.562 30.638 -11.831 1.00 83.50 424 PRO A O 1
ATOM 3319 N N . GLY A 1 425 ? 4.588 29.896 -12.456 1.00 85.38 425 GLY A N 1
ATOM 3320 C CA . GLY A 1 425 ? 5.343 30.702 -11.506 1.00 85.38 425 GLY A CA 1
ATOM 3321 C C . GLY A 1 425 ? 6.854 30.688 -11.762 1.00 85.38 425 GLY A C 1
ATOM 3322 O O . GLY A 1 425 ? 7.331 30.026 -12.685 1.00 85.38 425 GLY A O 1
ATOM 3323 N N . PRO A 1 426 ? 7.637 31.426 -10.954 1.00 83.94 426 PRO A N 1
ATOM 3324 C CA . PRO A 1 426 ? 9.097 31.479 -11.079 1.00 83.94 426 PRO A CA 1
ATOM 3325 C C . PRO A 1 426 ? 9.780 30.116 -10.874 1.00 83.94 426 PRO A C 1
ATOM 3327 O O . PRO A 1 426 ? 10.874 29.907 -11.394 1.00 83.94 426 PRO A O 1
ATOM 3330 N N . TRP A 1 427 ? 9.123 29.177 -10.185 1.00 85.19 427 TRP A N 1
ATOM 3331 C CA . TRP A 1 427 ? 9.591 27.799 -10.009 1.00 85.19 427 TRP A CA 1
ATOM 3332 C C . TRP A 1 427 ? 9.537 26.955 -11.293 1.00 85.19 427 TRP A C 1
ATOM 3334 O O . TRP A 1 427 ? 10.270 25.979 -11.392 1.00 85.19 427 TRP A O 1
ATOM 3344 N N . ASN A 1 428 ? 8.751 27.343 -12.303 1.00 76.00 428 ASN A N 1
ATOM 3345 C CA . ASN A 1 428 ? 8.693 26.655 -13.601 1.00 76.00 428 ASN A CA 1
ATOM 3346 C C . ASN A 1 428 ? 9.840 27.086 -14.538 1.00 76.00 428 ASN A C 1
ATOM 3348 O O . ASN A 1 428 ? 10.128 26.400 -15.515 1.00 76.00 428 ASN A O 1
ATOM 3352 N N . SER A 1 429 ? 10.475 28.232 -14.262 1.00 65.88 429 SER A N 1
ATOM 3353 C CA . SER A 1 429 ? 11.559 28.813 -15.074 1.00 65.88 429 SER A CA 1
ATOM 3354 C C . SER A 1 429 ? 12.955 28.457 -14.560 1.00 65.88 429 SER A C 1
ATOM 3356 O O . SER A 1 429 ? 13.948 28.721 -15.238 1.00 65.88 429 SER A O 1
ATOM 3358 N N . ALA A 1 430 ? 13.044 27.864 -13.368 1.00 49.66 430 ALA A N 1
ATOM 3359 C CA . ALA A 1 430 ? 14.277 27.313 -12.830 1.00 49.66 430 ALA A CA 1
ATOM 3360 C C . ALA A 1 430 ? 14.565 25.969 -13.515 1.00 49.66 430 ALA A C 1
ATOM 3362 O O . ALA A 1 430 ? 14.335 24.904 -12.954 1.00 49.66 430 ALA A O 1
ATOM 3363 N N . VAL A 1 431 ? 15.039 26.014 -14.761 1.00 35.59 431 VAL A N 1
ATOM 3364 C CA . VAL A 1 431 ? 15.691 24.863 -15.394 1.00 35.59 431 VAL A CA 1
ATOM 3365 C C . VAL A 1 431 ? 17.015 24.656 -14.654 1.00 35.59 431 VAL A C 1
ATOM 3367 O O . VAL A 1 431 ? 17.855 25.557 -14.702 1.00 35.59 431 VAL A O 1
ATOM 3370 N N . PRO A 1 432 ? 17.264 23.521 -13.978 1.00 37.59 432 PRO A N 1
ATOM 3371 C CA . PRO A 1 432 ? 18.619 23.177 -13.602 1.00 37.59 432 PRO A CA 1
ATOM 3372 C C . PRO A 1 432 ? 19.326 22.793 -14.899 1.00 37.59 432 PRO A C 1
ATOM 3374 O O . PRO A 1 432 ? 19.110 21.717 -15.459 1.00 37.59 432 PRO A O 1
ATOM 3377 N N . GLU A 1 433 ? 20.144 23.704 -15.410 1.00 29.41 433 GLU A N 1
ATOM 3378 C CA . GLU A 1 433 ? 21.236 23.334 -16.295 1.00 29.41 433 GLU A CA 1
ATOM 3379 C C . GLU A 1 433 ? 22.039 22.250 -15.559 1.00 29.41 433 GLU A C 1
ATOM 3381 O O . GLU A 1 433 ? 22.382 22.421 -14.385 1.00 29.41 433 GLU A O 1
ATOM 3386 N N . LEU A 1 434 ? 22.259 21.101 -16.206 1.00 30.22 434 LEU A N 1
ATOM 3387 C CA . LEU A 1 434 ? 23.127 20.052 -15.685 1.00 30.22 434 LEU A CA 1
ATOM 3388 C C . LEU A 1 434 ? 24.453 20.694 -15.258 1.00 30.22 434 LEU A C 1
ATOM 3390 O O . LEU A 1 434 ? 25.281 21.042 -16.098 1.00 30.22 434 LEU A O 1
ATOM 3394 N N . VAL A 1 435 ? 24.694 20.792 -13.953 1.00 29.39 435 VAL A N 1
ATOM 3395 C CA . VAL A 1 435 ? 26.048 20.970 -13.441 1.00 29.39 435 VAL A CA 1
ATOM 3396 C C . VAL A 1 435 ? 26.722 19.608 -13.556 1.00 29.39 435 VAL A C 1
ATOM 3398 O O . VAL A 1 435 ? 26.789 18.825 -12.614 1.00 29.39 435 VAL A O 1
ATOM 3401 N N . THR A 1 436 ? 27.236 19.311 -14.749 1.00 31.89 436 THR A N 1
ATOM 3402 C CA . THR A 1 436 ? 28.418 18.460 -14.880 1.00 31.89 436 THR A CA 1
ATOM 3403 C C . THR A 1 436 ? 29.577 19.227 -14.253 1.00 31.89 436 THR A C 1
ATOM 3405 O O . THR A 1 436 ? 30.262 20.006 -14.913 1.00 31.89 436 THR A O 1
ATOM 3408 N N . GLY A 1 437 ? 29.745 19.073 -12.946 1.00 25.75 437 GLY A N 1
ATOM 3409 C CA . GLY A 1 437 ? 30.771 19.760 -12.178 1.00 25.75 437 GLY A CA 1
ATOM 3410 C C . GLY A 1 437 ? 30.893 19.112 -10.814 1.00 25.75 437 GLY A C 1
ATOM 3411 O O . GLY A 1 437 ? 30.095 19.372 -9.925 1.00 25.75 437 GLY A O 1
ATOM 3412 N N . THR A 1 438 ? 31.880 18.232 -10.698 1.00 32.91 438 THR A N 1
ATOM 3413 C CA . THR A 1 438 ? 32.337 17.551 -9.484 1.00 32.91 438 THR A CA 1
ATOM 3414 C C . THR A 1 438 ? 32.150 18.372 -8.204 1.00 32.91 438 THR A C 1
ATOM 3416 O O . THR A 1 438 ? 32.873 19.343 -7.980 1.00 32.91 438 THR A O 1
ATOM 3419 N N . ALA A 1 439 ? 31.256 17.909 -7.335 1.00 24.61 439 ALA A N 1
ATOM 3420 C CA . ALA A 1 439 ? 31.274 18.199 -5.910 1.00 24.61 439 ALA A CA 1
ATOM 3421 C C . ALA A 1 439 ? 31.144 16.862 -5.172 1.00 24.61 439 ALA A C 1
ATOM 3423 O O . ALA A 1 439 ? 30.122 16.184 -5.250 1.00 24.61 439 ALA A O 1
ATOM 3424 N N . ALA A 1 440 ? 32.245 16.459 -4.544 1.00 27.78 440 ALA A N 1
ATOM 3425 C CA . ALA A 1 440 ? 32.278 15.380 -3.576 1.00 27.78 440 ALA A CA 1
ATOM 3426 C C . ALA A 1 440 ? 31.475 15.776 -2.324 1.00 27.78 440 ALA A C 1
ATOM 3428 O O . ALA A 1 440 ? 31.391 16.958 -1.994 1.00 27.78 440 ALA A O 1
ATOM 3429 N N . ASP A 1 441 ? 30.943 14.760 -1.645 1.00 27.09 441 ASP A N 1
ATOM 3430 C CA . ASP A 1 441 ? 30.232 14.803 -0.363 1.00 27.09 441 ASP A CA 1
ATOM 3431 C C . ASP A 1 441 ? 28.889 15.549 -0.326 1.00 27.09 441 ASP A C 1
ATOM 3433 O O . ASP A 1 441 ? 28.757 16.658 0.184 1.00 27.09 441 ASP A O 1
ATOM 3437 N N . ALA A 1 442 ? 27.841 14.845 -0.759 1.00 24.84 442 ALA A N 1
ATOM 3438 C CA . ALA A 1 442 ? 26.490 15.015 -0.231 1.00 24.84 442 ALA A CA 1
ATOM 3439 C C . ALA A 1 442 ? 25.760 13.664 -0.276 1.00 24.84 442 ALA A C 1
ATOM 3441 O O . ALA A 1 442 ? 25.098 13.315 -1.252 1.00 24.84 442 ALA A O 1
ATOM 3442 N N . SER A 1 443 ? 25.909 12.876 0.789 1.00 27.19 443 SER A N 1
ATOM 3443 C CA . SER A 1 443 ? 25.101 11.685 1.030 1.00 27.19 443 SER A CA 1
ATOM 3444 C C . SER A 1 443 ? 23.635 12.094 1.222 1.00 27.19 443 SER A C 1
ATOM 3446 O O . SER A 1 443 ? 23.243 12.592 2.274 1.00 27.19 443 SER A O 1
ATOM 3448 N N . SER A 1 444 ? 22.803 11.892 0.201 1.00 30.64 444 SER A N 1
ATOM 3449 C CA . SER A 1 444 ? 21.351 12.053 0.315 1.00 30.64 444 SER A CA 1
ATOM 3450 C C . SER A 1 444 ? 20.671 10.748 -0.075 1.00 30.64 444 SER A C 1
ATOM 3452 O O . SER A 1 444 ? 20.599 10.366 -1.238 1.00 30.64 444 SER A O 1
ATOM 3454 N N . GLY A 1 445 ? 20.230 10.028 0.957 1.00 27.66 445 GLY A N 1
ATOM 3455 C CA . GLY A 1 445 ? 19.393 8.852 0.811 1.00 27.66 445 GLY A CA 1
ATOM 3456 C C . GLY A 1 445 ? 18.050 9.239 0.203 1.00 27.66 445 GLY A C 1
ATOM 3457 O O . GLY A 1 445 ? 17.393 10.173 0.660 1.00 27.66 445 GLY A O 1
ATOM 3458 N N . SER A 1 446 ? 17.650 8.467 -0.799 1.00 33.12 446 SER A N 1
ATOM 3459 C CA . SER A 1 446 ? 16.348 8.398 -1.468 1.00 33.12 446 SER A CA 1
ATOM 3460 C C . SER A 1 446 ? 15.215 7.924 -0.535 1.00 33.12 446 SER A C 1
ATOM 3462 O O . SER A 1 446 ? 14.375 7.105 -0.899 1.00 33.12 446 SER A O 1
ATOM 3464 N N . GLY A 1 447 ? 15.181 8.423 0.701 1.00 29.48 447 GLY A N 1
ATOM 3465 C CA . GLY A 1 447 ? 14.145 8.119 1.677 1.00 29.48 447 GLY A CA 1
ATOM 3466 C C . GLY A 1 447 ? 12.973 9.082 1.551 1.00 29.48 447 GLY A C 1
ATOM 3467 O O . GLY A 1 447 ? 13.160 10.299 1.554 1.00 29.48 447 GLY A O 1
ATOM 3468 N N . LEU A 1 448 ? 11.760 8.529 1.489 1.00 35.53 448 LEU A N 1
ATOM 3469 C CA . LEU A 1 448 ? 10.515 9.229 1.805 1.00 35.53 448 LEU A CA 1
ATOM 3470 C C . LEU A 1 448 ? 10.768 10.135 3.023 1.00 35.53 448 LEU A C 1
ATOM 3472 O O . LEU A 1 448 ? 11.141 9.635 4.084 1.00 35.53 448 LEU A O 1
ATOM 3476 N N . TRP A 1 449 ? 10.659 11.454 2.856 1.00 39.72 449 TRP A N 1
ATOM 3477 C CA . TRP A 1 449 ? 11.086 12.404 3.883 1.00 39.72 449 TRP A CA 1
ATOM 3478 C C . TRP A 1 449 ? 10.344 12.137 5.202 1.00 39.72 449 TRP A C 1
ATOM 3480 O O . TRP A 1 449 ? 9.130 12.320 5.299 1.00 39.72 449 TRP A O 1
ATOM 3490 N N . THR A 1 450 ? 11.080 11.698 6.225 1.00 38.72 450 THR A N 1
ATOM 3491 C CA . THR A 1 450 ? 10.620 11.674 7.615 1.00 38.72 450 THR A CA 1
ATOM 3492 C C . THR A 1 450 ? 11.409 12.717 8.413 1.00 38.72 450 THR A C 1
ATOM 3494 O O . THR A 1 450 ? 12.610 12.877 8.182 1.00 38.72 450 THR A O 1
ATOM 3497 N N . PRO A 1 451 ? 10.786 13.422 9.376 1.00 37.41 451 PRO A N 1
ATOM 3498 C CA . PRO A 1 451 ? 11.451 14.450 10.185 1.00 37.41 451 PRO A CA 1
ATOM 3499 C C . PRO A 1 451 ? 12.718 13.979 10.915 1.00 37.41 451 PRO A C 1
ATOM 3501 O O . PRO A 1 451 ? 13.586 14.791 11.215 1.00 37.41 451 PRO A O 1
ATOM 3504 N N . GLU A 1 452 ? 12.862 12.674 11.161 1.00 33.53 452 GLU A N 1
ATOM 3505 C CA . GLU A 1 452 ? 14.063 12.068 11.755 1.00 33.53 452 GLU A CA 1
ATOM 3506 C C . GLU A 1 452 ? 15.305 12.224 10.858 1.00 33.53 452 GLU A C 1
ATOM 3508 O O . GLU A 1 452 ? 16.418 12.386 11.357 1.00 33.53 452 GLU A O 1
ATOM 3513 N N . SER A 1 453 ? 15.118 12.280 9.535 1.00 34.44 453 SER A N 1
ATOM 3514 C CA . SER A 1 453 ? 16.194 12.445 8.544 1.00 34.44 453 SER A CA 1
ATOM 3515 C C . SER A 1 453 ? 16.900 13.801 8.658 1.00 34.44 453 SER A C 1
ATOM 3517 O O . SER A 1 453 ? 18.073 13.925 8.311 1.00 34.44 453 SER A O 1
ATOM 3519 N N . ALA A 1 454 ? 16.202 14.823 9.167 1.00 34.41 454 ALA A N 1
ATOM 3520 C CA . ALA A 1 454 ? 16.756 16.162 9.361 1.00 34.41 454 ALA A CA 1
ATOM 3521 C C . ALA A 1 454 ? 17.675 16.252 10.597 1.00 34.41 454 ALA A C 1
ATOM 3523 O O . ALA A 1 454 ? 18.562 17.104 10.642 1.00 34.41 454 ALA A O 1
ATOM 3524 N N . ALA A 1 455 ? 17.516 15.356 11.580 1.00 32.12 455 ALA A N 1
ATOM 3525 C CA . ALA A 1 455 ? 18.345 15.339 12.786 1.00 32.12 455 ALA A CA 1
ATOM 3526 C C . ALA A 1 455 ? 19.754 14.761 12.543 1.00 32.12 455 ALA A C 1
ATOM 3528 O O . ALA A 1 455 ? 20.681 15.070 13.289 1.00 32.12 455 ALA A O 1
ATOM 3529 N N . ALA A 1 456 ? 19.942 13.954 11.492 1.00 29.02 456 ALA A N 1
ATOM 3530 C CA . ALA A 1 456 ? 21.212 13.277 11.215 1.00 29.02 456 ALA A CA 1
ATOM 3531 C C . ALA A 1 456 ? 22.244 14.133 10.448 1.00 29.02 456 ALA A C 1
ATOM 3533 O O . ALA A 1 456 ? 23.421 13.781 10.422 1.00 29.02 456 ALA A O 1
ATOM 3534 N N . ALA A 1 457 ? 21.837 15.256 9.842 1.00 31.86 457 ALA A N 1
ATOM 3535 C CA . ALA A 1 457 ? 22.686 16.034 8.929 1.00 31.86 457 ALA A CA 1
ATOM 3536 C C . ALA A 1 457 ? 23.294 17.318 9.533 1.00 31.86 457 ALA A C 1
ATOM 3538 O O . ALA A 1 457 ? 23.951 18.075 8.823 1.00 31.86 457 ALA A O 1
ATOM 3539 N N . SER A 1 458 ? 23.117 17.586 10.831 1.00 29.97 458 SER A N 1
ATOM 3540 C CA . SER A 1 458 ? 23.690 18.779 11.468 1.00 29.97 458 SER A CA 1
ATOM 3541 C C . SER A 1 458 ? 24.408 18.439 12.771 1.00 29.97 458 SER A C 1
ATOM 3543 O O . SER A 1 458 ? 23.814 18.167 13.813 1.00 29.97 458 SER A O 1
ATOM 3545 N N . GLY A 1 459 ? 25.740 18.470 12.716 1.00 29.47 459 GLY A N 1
ATOM 3546 C CA . GLY A 1 459 ? 26.565 18.490 13.912 1.00 29.47 459 GLY A CA 1
ATOM 3547 C C . GLY A 1 459 ? 26.211 19.702 14.775 1.00 29.47 459 GLY A C 1
ATOM 3548 O O . GLY A 1 459 ? 26.332 20.848 14.351 1.00 29.47 459 GLY A O 1
ATOM 3549 N N . SER A 1 460 ? 25.817 19.424 16.016 1.00 31.17 460 SER A N 1
ATOM 3550 C CA . SER A 1 460 ? 25.714 20.364 17.138 1.00 31.17 460 SER A CA 1
ATOM 3551 C C . SER A 1 460 ? 24.736 21.542 16.997 1.00 31.17 460 SER A C 1
ATOM 3553 O O . SER A 1 460 ? 25.127 22.701 16.939 1.00 31.17 460 SER A O 1
ATOM 3555 N N . SER A 1 461 ? 23.445 21.272 17.172 1.00 27.92 461 SER A N 1
ATOM 3556 C CA . SER A 1 461 ? 22.648 22.067 18.115 1.00 27.92 461 SER A CA 1
ATOM 3557 C C . SER A 1 461 ? 21.601 21.154 18.750 1.00 27.92 461 SER A C 1
ATOM 3559 O O . SER A 1 461 ? 21.000 20.326 18.073 1.00 27.92 461 SER A O 1
ATOM 3561 N N . LYS A 1 462 ? 21.484 21.204 20.080 1.00 30.73 462 LYS A N 1
ATOM 3562 C CA . LYS A 1 462 ? 20.584 20.354 20.867 1.00 30.73 462 LYS A CA 1
ATOM 3563 C C . LYS A 1 462 ? 19.139 20.613 20.433 1.00 30.73 462 LYS A C 1
ATOM 3565 O O . LYS A 1 462 ? 18.523 21.568 20.898 1.00 30.73 462 LYS A O 1
ATOM 3570 N N . LEU A 1 463 ? 18.628 19.757 19.553 1.00 32.88 463 LEU A N 1
ATOM 3571 C CA . LEU A 1 463 ? 17.214 19.655 19.233 1.00 32.88 463 LEU A CA 1
ATOM 3572 C C . LEU A 1 463 ? 16.519 19.065 20.466 1.00 32.88 463 LEU A C 1
ATOM 3574 O O . LEU A 1 463 ? 16.779 17.927 20.855 1.00 32.88 463 LEU A O 1
ATOM 3578 N N . TRP A 1 464 ? 15.698 19.869 21.129 1.00 30.25 464 TRP A N 1
ATOM 3579 C CA . TRP A 1 464 ? 14.839 19.404 22.209 1.00 30.25 464 TRP A CA 1
ATOM 3580 C C . TRP A 1 464 ? 13.603 18.737 21.588 1.00 30.25 464 TRP A C 1
ATOM 3582 O O . TRP A 1 464 ? 12.911 19.356 20.781 1.00 30.25 464 TRP A O 1
ATOM 3592 N N . LEU A 1 465 ? 13.357 17.472 21.936 1.00 33.03 465 LEU A N 1
ATOM 3593 C CA . LEU A 1 465 ? 12.124 16.748 21.618 1.00 33.03 465 LEU A CA 1
ATOM 3594 C C . LEU A 1 465 ? 11.138 16.938 22.786 1.00 33.03 465 LEU A C 1
ATOM 3596 O O . LEU A 1 465 ? 11.552 16.776 23.936 1.00 33.03 465 LEU A O 1
ATOM 3600 N N . PRO A 1 466 ? 9.844 17.220 22.549 1.00 27.08 466 PRO A N 1
ATOM 3601 C CA . PRO A 1 466 ? 8.844 17.139 23.607 1.00 27.08 466 PRO A CA 1
ATOM 3602 C C . PRO A 1 466 ? 8.664 15.665 24.000 1.00 27.08 466 PRO A C 1
ATOM 3604 O O . PRO A 1 466 ? 8.252 14.861 23.166 1.00 27.08 466 PRO A O 1
ATOM 3607 N N . GLY A 1 467 ? 8.997 15.314 25.247 1.00 34.75 467 GLY A N 1
ATOM 3608 C CA . GLY A 1 467 ? 8.870 13.949 25.783 1.00 34.75 467 GLY A CA 1
ATOM 3609 C C . GLY A 1 467 ? 10.103 13.386 26.498 1.00 34.75 467 GLY A C 1
ATOM 3610 O O . GLY A 1 467 ? 10.097 12.215 26.854 1.00 34.75 467 GLY A O 1
ATOM 3611 N N . SER A 1 468 ? 11.156 14.178 26.725 1.00 28.98 468 SER A N 1
ATOM 3612 C CA . SER A 1 468 ? 12.209 13.817 27.682 1.00 28.98 468 SER A CA 1
ATOM 3613 C C . SER A 1 468 ? 11.879 14.348 29.084 1.00 28.98 468 SER A C 1
ATOM 3615 O O . SER A 1 468 ? 12.425 15.375 29.492 1.00 28.98 468 SER A O 1
ATOM 3617 N N . GLU A 1 469 ? 10.967 13.659 29.766 1.00 30.41 469 GLU A N 1
ATOM 3618 C CA . GLU A 1 469 ? 11.147 13.144 31.136 1.00 30.41 469 GLU A CA 1
ATOM 3619 C C . GLU A 1 469 ? 10.521 11.749 31.222 1.00 30.41 469 GLU A C 1
ATOM 3621 O O . GLU A 1 469 ? 9.402 11.579 30.683 1.00 30.41 469 GLU A O 1
#

Foldseek 3Di:
DVVVVPLQVQLVVLQVVLVVDPDLLSSLVSNLSSVVSDDPDPAWFWKKKWKKWFADQVLLVVLLVPDQQWAWDDQAPVVQVPDPAGFPTKTFGWPDRCVPPDLQRDALVRFIFRAKMKTKGQDDPPDPTIMIMIIGTHPVSVVVVVVVSCVRSPPRIDTDDDMDTDDTDGNLCVQLQTRGDRDPPHFLLRVLNSLQVSLCCVAPPNQQCRQDVLLVRDGLVVSLVPPVCLSSSLSVLVVCCVVCLVRLHADDSQVVCVVSVRDGQAADDDDLVVLVVDDPSCLLRHPLLPYDLVSLLVVLVVCVVVVPLSNNLVSLVNNCVDPVRCVVNPLLVSLVSNLVSCVSNVNLVSNLVSLVSNLVSCVVVVHDPVVNLVSLLSNLLSCSSPLPDPCNVVSLCCLVVPVCVVCVVCVVSNLVSCVSRPDDDPSVVPDPDPPPDDDPDDDDRPDPDDPVVVVVPDDDDDDDDPPDD

pLDDT: mean 85.17, std 18.33, range [24.61, 98.31]